Protein AF-0000000084945515 (afdb_homodimer)

pLDDT: mean 91.21, std 8.23, range [49.31, 98.81]

Organism: NCBI:txid445974

Nearest PDB structures (foldseek):
  4ivn-assembly1_A  TM=5.981E-01  e=4.971E-10  Vibrio vulnificus YJ016
  7en6-assembly1_A  TM=8.342E-01  e=9.714E-06  Escherichia coli
  7en6-assembly1_D  TM=8.429E-01  e=8.331E-06  Escherichia coli
  7en6-assembly1_C  TM=8.152E-01  e=1.022E-05  Escherichia coli
  7en7-assembly1_A  TM=8.447E-01  e=2.319E-05  Escherichia coli K-12

Radius of gyration: 22.51 Å; Cα contacts (8 Å, |Δi|>4): 811; chains: 2; bounding box: 55×63×56 Å

InterPro domains:
  IPR000281 Helix-turn-helix protein RpiR [PF01418] (21-73)
  IPR000281 Helix-turn-helix protein RpiR [PS51071] (5-82)
  IPR009057 Homedomain-like superfamily [SSF46689] (9-76)
  IPR036388 Winged helix-like DNA-binding domain superfamily [G3DSA:1.10.10.10] (7-76)
  IPR046348 SIS domain superfamily [SSF53697] (101-189)
  IPR047640 HTH-type transcriptional regulator RpiR-like [PTHR30514] (22-189)

Foldseek 3Di:
DLALLLQLCLLLVVDVDPPDLLNLLSVLCVVCLVVQDLPQDLVNSCVSSVHDSVSQQVSCVVLPHPGNNVVSVVSNVVVVVVVVVVVVPVVDDDDPVVVVVVVLVVLLVQLVVDPLVVVLVVVLVLQVQAPAEEEDDEGLLLVLVVVLQVLVVVQVRHYDYDHRVVVLLVVLQVDAQRYEYEYEDAPCPRVVVCSRNVSNLVRNHQYEYEYCCCPDPPNVSHNYYHHLGHNDDPVSVSSSSSVSSVVSSVVSCVVPPVVD/DLALLQQLCLLLVVDVDPPDLLNLLSVLCVVCLVVQDLPQDLVNSCVSSVHDSVSQQVSCVVLPHPGNNVVSVVSNVVVVVVVVVVVVPVVDDDDPVVVVVVVLVVLLVQLVVDPLVVVLVVVLVLQVQAPAEEEDDEGLLLVLVVVLQVLVVVQVRHYDYDHRVVVLLVVLQVDAQRYEYEYEDAPCPRVVVCSRNVSNLVRNHQYEYEYCCCPDPCNVSHNYYHHLGHNDDPVSVSSSVNVSSVVSSVVSCVVPPVVD

Sequence (520 aa):
MAGFIYKLQNIVNTSPDSDDTNINIARCILKNIDKIKKRTSLQDFADICYTSQSSISRFSQYLGYANFNDFKADCIGIQEETDEMIIDTRATKKINCVDYAQAISESLVRMQETSIDQEIEQLCEYIHNAKRIFIFATHIPGDLACIMQRAILTTGKFIEFYPRKEHQMEVAKQIRRDDLCIFLSLEGTLLMEKAITIPAIISLAKNVLITQNVHIKFSEQFTQVIGLGGHDSESIGKYKLLFFIDCLLNRYYHKYIVNNMAGFIYKLQNIVNTSPDSDDTNINIARCILKNIDKIKKRTSLQDFADICYTSQSSISRFSQYLGYANFNDFKADCIGIQEETDEMIIDTRATKKINCVDYAQAISESLVRMQETSIDQEIEQLCEYIHNAKRIFIFATHIPGDLACIMQRAILTTGKFIEFYPRKEHQMEVAKQIRRDDLCIFLSLEGTLLMEKAITIPAIISLAKNVLITQNVHIKFSEQFTQVIGLGGHDSESIGKYKLLFFIDCLLNRYYHKYIVNN

Structure (mmCIF, N/CA/C/O backbone):
data_AF-0000000084945515-model_v1
#
loop_
_entity.id
_entity.type
_entity.pdbx_description
1 polymer 'Transcriptional regulator, RpiR family'
#
loop_
_atom_site.group_PDB
_atom_site.id
_atom_site.type_symbol
_atom_site.label_atom_id
_atom_site.label_alt_id
_atom_site.label_comp_id
_atom_site.label_asym_id
_atom_site.label_entity_id
_atom_site.label_seq_id
_atom_site.pdbx_PDB_ins_code
_atom_site.Cartn_x
_atom_site.Cartn_y
_atom_site.Cartn_z
_atom_site.occupancy
_atom_site.B_iso_or_equiv
_atom_site.auth_seq_id
_atom_site.auth_comp_id
_atom_site.auth_asym_id
_atom_site.auth_atom_id
_atom_site.pdbx_PDB_model_num
ATOM 1 N N . MET A 1 1 ? 8.859 -14.75 8.055 1 49.94 1 MET A N 1
ATOM 2 C CA . MET A 1 1 ? 8.57 -14.875 6.629 1 49.94 1 MET A CA 1
ATOM 3 C C . MET A 1 1 ? 8.148 -13.531 6.039 1 49.94 1 MET A C 1
ATOM 5 O O . MET A 1 1 ? 8.711 -13.078 5.039 1 49.94 1 MET A O 1
ATOM 9 N N . ALA A 1 2 ? 7.199 -12.984 6.824 1 60.28 2 ALA A N 1
ATOM 10 C CA . ALA A 1 2 ? 6.461 -11.844 6.289 1 60.28 2 ALA A CA 1
ATOM 11 C C . ALA A 1 2 ? 7.367 -10.625 6.145 1 60.28 2 ALA A C 1
ATOM 13 O O . ALA A 1 2 ? 7.246 -9.859 5.18 1 60.28 2 ALA A O 1
ATOM 14 N N . GLY A 1 3 ? 8.5 -10.906 6.883 1 79.81 3 GLY A N 1
ATOM 15 C CA . GLY A 1 3 ? 9.344 -9.719 6.844 1 79.81 3 GLY A CA 1
ATOM 16 C C . GLY A 1 3 ? 10.32 -9.719 5.688 1 79.81 3 GLY A C 1
ATOM 17 O O . GLY A 1 3 ? 10.531 -8.688 5.039 1 79.81 3 GLY A O 1
ATOM 18 N N . PHE A 1 4 ? 10.773 -10.984 5.355 1 89.38 4 PHE A N 1
ATOM 19 C CA . PHE A 1 4 ? 11.758 -11.117 4.285 1 89.38 4 PHE A CA 1
ATOM 20 C C . PHE A 1 4 ? 11.102 -10.883 2.926 1 89.38 4 PHE A C 1
ATOM 22 O O . PHE A 1 4 ? 11.625 -10.141 2.098 1 89.38 4 PHE A O 1
ATOM 29 N N . ILE A 1 5 ? 9.977 -11.445 2.688 1 91.25 5 ILE A N 1
ATOM 30 C CA . ILE A 1 5 ? 9.25 -11.289 1.433 1 91.25 5 ILE A CA 1
ATOM 31 C C . ILE A 1 5 ? 8.852 -9.828 1.252 1 91.25 5 ILE A C 1
ATOM 33 O O . ILE A 1 5 ? 8.953 -9.281 0.151 1 91.25 5 ILE A O 1
ATOM 37 N N . TYR A 1 6 ? 8.461 -9.266 2.322 1 91.88 6 TYR A N 1
ATOM 38 C CA . TYR A 1 6 ? 8.078 -7.863 2.297 1 91.88 6 TYR A CA 1
ATOM 39 C C . TYR A 1 6 ? 9.234 -6.984 1.849 1 91.88 6 TYR A C 1
ATOM 41 O O . TYR A 1 6 ? 9.055 -6.066 1.046 1 91.88 6 TYR A O 1
ATOM 49 N N . LYS A 1 7 ? 10.383 -7.34 2.316 1 92.56 7 LYS A N 1
ATOM 50 C CA . LYS A 1 7 ? 11.578 -6.582 1.971 1 92.56 7 LYS A CA 1
ATOM 51 C C . LYS A 1 7 ? 11.891 -6.688 0.479 1 92.56 7 LYS A C 1
ATOM 53 O O . LYS A 1 7 ? 12.148 -5.68 -0.179 1 92.56 7 LYS A O 1
ATOM 58 N N . LEU A 1 8 ? 11.891 -7.832 -0.021 1 94.69 8 LEU A N 1
ATOM 59 C CA . LEU A 1 8 ? 12.219 -8.062 -1.423 1 94.69 8 LEU A CA 1
ATOM 60 C C . LEU A 1 8 ? 11.148 -7.48 -2.336 1 94.69 8 LEU A C 1
ATOM 62 O O . LEU A 1 8 ? 11.453 -6.93 -3.395 1 94.69 8 LEU A O 1
ATOM 66 N N . GLN A 1 9 ? 9.867 -7.57 -1.902 1 94.94 9 GLN A N 1
ATOM 67 C CA . GLN A 1 9 ? 8.758 -7.004 -2.664 1 94.94 9 GLN A CA 1
ATOM 68 C C . GLN A 1 9 ? 8.953 -5.504 -2.873 1 94.94 9 GLN A C 1
ATOM 70 O O . GLN A 1 9 ? 8.734 -4.992 -3.975 1 94.94 9 GLN A O 1
ATOM 75 N N . ASN A 1 10 ? 9.328 -4.828 -1.812 1 94.44 10 ASN A N 1
ATOM 76 C CA . ASN A 1 10 ? 9.508 -3.381 -1.885 1 94.44 10 ASN A CA 1
ATOM 77 C C . ASN A 1 10 ? 10.617 -3.002 -2.863 1 94.44 10 ASN A C 1
ATOM 79 O O . ASN A 1 10 ? 10.547 -1.959 -3.516 1 94.44 10 ASN A O 1
ATOM 83 N N . ILE A 1 11 ? 11.578 -3.859 -3.004 1 94.06 11 ILE A N 1
ATOM 84 C CA . ILE A 1 11 ? 12.672 -3.607 -3.934 1 94.06 11 ILE A CA 1
ATOM 85 C C . ILE A 1 11 ? 12.203 -3.85 -5.367 1 94.06 11 ILE A C 1
ATOM 87 O O . ILE A 1 11 ? 12.367 -2.988 -6.234 1 94.06 11 ILE A O 1
ATOM 91 N N . VAL A 1 12 ? 11.531 -4.949 -5.578 1 95.69 12 VAL A N 1
ATOM 92 C CA . VAL A 1 12 ? 11.148 -5.34 -6.934 1 95.69 12 VAL A CA 1
ATOM 93 C C . VAL A 1 12 ? 10.078 -4.387 -7.465 1 95.69 12 VAL A C 1
ATOM 95 O O . VAL A 1 12 ? 10.023 -4.113 -8.664 1 95.69 12 VAL A O 1
ATOM 98 N N . ASN A 1 13 ? 9.281 -3.783 -6.586 1 96.19 13 ASN A N 1
ATOM 99 C CA . ASN A 1 13 ? 8.164 -2.939 -6.988 1 96.19 13 ASN A CA 1
ATOM 100 C C . ASN A 1 13 ? 8.633 -1.554 -7.422 1 96.19 13 ASN A C 1
ATOM 102 O O . ASN A 1 13 ? 7.859 -0.778 -7.984 1 96.19 13 ASN A O 1
ATOM 106 N N . THR A 1 14 ? 9.898 -1.27 -7.258 1 92.38 14 THR A N 1
ATOM 107 C CA . THR A 1 14 ? 10.391 0.066 -7.574 1 92.38 14 THR A CA 1
ATOM 108 C C . THR A 1 14 ? 10.477 0.27 -9.086 1 92.38 14 THR A C 1
ATOM 110 O O . THR A 1 14 ? 10.352 1.394 -9.57 1 92.38 14 THR A O 1
ATOM 113 N N . SER A 1 15 ? 10.719 -0.822 -9.805 1 93.19 15 SER A N 1
ATOM 114 C CA . SER A 1 15 ? 10.875 -0.693 -11.25 1 93.19 15 SER A CA 1
ATOM 115 C C . SER A 1 15 ? 10.867 -2.059 -11.93 1 93.19 15 SER A C 1
ATOM 117 O O . SER A 1 15 ? 11.352 -3.041 -11.367 1 93.19 15 SER A O 1
ATOM 119 N N . PRO A 1 16 ? 10.32 -2.035 -13.133 1 93.88 16 PRO A N 1
ATOM 120 C CA . PRO A 1 16 ? 10.43 -3.277 -13.898 1 93.88 16 PRO A CA 1
ATOM 121 C C . PRO A 1 16 ? 11.797 -3.449 -14.555 1 93.88 16 PRO A C 1
ATOM 123 O O . PRO A 1 16 ? 12.078 -4.496 -15.141 1 93.88 16 PRO A O 1
ATOM 126 N N . ASP A 1 17 ? 12.602 -2.406 -14.383 1 83.88 17 ASP A N 1
ATOM 127 C CA . ASP A 1 17 ? 13.906 -2.373 -15.039 1 83.88 17 ASP A CA 1
ATOM 128 C C . ASP A 1 17 ? 14.758 -3.578 -14.641 1 83.88 17 ASP A C 1
ATOM 130 O O . ASP A 1 17 ? 14.875 -3.898 -13.461 1 83.88 17 ASP A O 1
ATOM 134 N N . SER A 1 18 ? 15.398 -4.086 -15.594 1 76.81 18 SER A N 1
ATOM 135 C CA . SER A 1 18 ? 16.234 -5.258 -15.375 1 76.81 18 SER A CA 1
ATOM 136 C C . SER A 1 18 ? 17.703 -4.867 -15.219 1 76.81 18 SER A C 1
ATOM 138 O O . SER A 1 18 ? 18.547 -5.715 -14.93 1 76.81 18 SER A O 1
ATOM 140 N N . ASP A 1 19 ? 17.938 -3.635 -15.188 1 83.5 19 ASP A N 1
ATOM 141 C CA . ASP A 1 19 ? 19.344 -3.244 -15.164 1 83.5 19 ASP A CA 1
ATOM 142 C C . ASP A 1 19 ? 19.812 -2.994 -13.734 1 83.5 19 ASP A C 1
ATOM 144 O O . ASP A 1 19 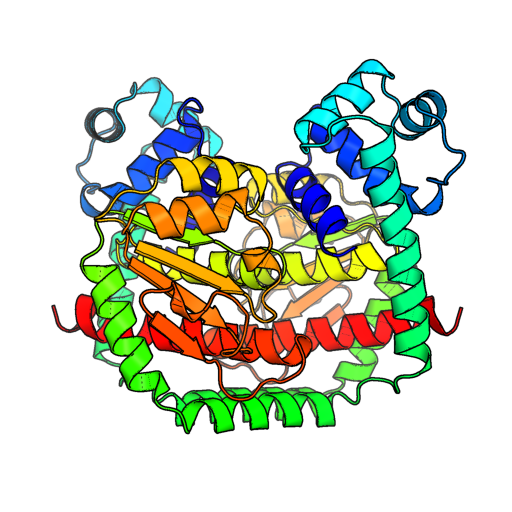? 21.016 -2.963 -13.469 1 83.5 19 ASP A O 1
ATOM 148 N N . ASP A 1 20 ? 18.969 -2.875 -12.852 1 90.31 20 ASP A N 1
ATOM 149 C CA . ASP A 1 20 ? 19.359 -2.678 -11.453 1 90.31 20 ASP A CA 1
ATOM 150 C C . ASP A 1 20 ? 19.672 -4.012 -10.781 1 90.31 20 ASP A C 1
ATOM 152 O O . ASP A 1 20 ? 18.812 -4.891 -10.703 1 90.31 20 ASP A O 1
ATOM 156 N N . THR A 1 21 ? 20.859 -4.113 -10.305 1 94 21 THR A N 1
ATOM 157 C CA . THR A 1 21 ? 21.359 -5.375 -9.766 1 94 21 THR A CA 1
ATOM 158 C C . THR A 1 21 ? 20.547 -5.809 -8.555 1 94 21 THR A C 1
ATOM 160 O O . THR A 1 21 ? 20.188 -6.984 -8.43 1 94 21 THR A O 1
ATOM 163 N N . ASN A 1 22 ? 20.234 -4.863 -7.668 1 94.25 22 ASN A N 1
ATOM 164 C CA . ASN A 1 22 ? 19.453 -5.191 -6.477 1 94.25 22 ASN A CA 1
ATOM 165 C C . ASN A 1 22 ? 18.062 -5.68 -6.836 1 94.25 22 ASN A C 1
ATOM 167 O O . ASN A 1 22 ? 17.562 -6.645 -6.25 1 94.25 22 ASN A O 1
ATOM 171 N N . ILE A 1 23 ? 17.453 -5.039 -7.793 1 95.5 23 ILE A N 1
ATOM 172 C CA . ILE A 1 23 ? 16.109 -5.43 -8.242 1 95.5 23 ILE A CA 1
ATOM 173 C C . ILE A 1 23 ? 16.156 -6.824 -8.852 1 95.5 23 ILE A C 1
ATOM 175 O O . ILE A 1 23 ? 15.32 -7.672 -8.547 1 95.5 23 ILE A O 1
ATOM 179 N N . ASN A 1 24 ? 17.156 -7.078 -9.617 1 95.94 24 ASN A N 1
ATOM 180 C CA . ASN A 1 24 ? 17.281 -8.375 -10.281 1 95.94 24 ASN A CA 1
ATOM 181 C C . ASN A 1 24 ? 17.516 -9.5 -9.273 1 95.94 24 ASN A C 1
ATOM 183 O O . ASN A 1 24 ? 16.953 -10.586 -9.406 1 95.94 24 ASN A O 1
ATOM 187 N N . ILE A 1 25 ? 18.359 -9.242 -8.352 1 96.31 25 ILE A N 1
ATOM 188 C CA . ILE A 1 25 ? 18.625 -10.242 -7.328 1 96.31 25 ILE A CA 1
ATOM 189 C C . ILE A 1 25 ? 17.359 -10.531 -6.531 1 96.31 25 ILE A C 1
ATOM 191 O O . ILE A 1 25 ? 16.984 -11.688 -6.332 1 96.31 25 ILE A O 1
ATOM 195 N N . ALA A 1 26 ? 16.688 -9.453 -6.105 1 95.31 26 ALA A N 1
ATOM 196 C CA . ALA A 1 26 ? 15.453 -9.609 -5.348 1 95.31 26 ALA A CA 1
ATOM 197 C C . ALA A 1 26 ? 14.422 -10.414 -6.137 1 95.31 26 ALA A C 1
ATOM 199 O O . ALA A 1 26 ? 13.781 -11.32 -5.598 1 95.31 26 ALA A O 1
ATOM 200 N N . ARG A 1 27 ? 14.289 -10.078 -7.387 1 95.5 27 ARG A N 1
ATOM 201 C CA . ARG A 1 27 ? 13.359 -10.773 -8.273 1 95.5 27 ARG A CA 1
ATOM 202 C C . ARG A 1 27 ? 13.719 -12.25 -8.391 1 95.5 27 ARG A C 1
ATOM 204 O O . ARG A 1 27 ? 12.852 -13.117 -8.297 1 95.5 27 ARG A O 1
ATOM 211 N N . CYS A 1 28 ? 14.969 -12.539 -8.586 1 95.06 28 CYS A N 1
ATOM 212 C CA . CYS A 1 28 ? 15.453 -13.906 -8.742 1 95.06 28 CYS A CA 1
ATOM 213 C C . CYS A 1 28 ? 15.18 -14.727 -7.488 1 95.06 28 CYS A C 1
ATOM 215 O O . CYS A 1 28 ? 14.75 -15.883 -7.574 1 95.06 28 CYS A O 1
ATOM 217 N N . ILE A 1 29 ? 15.414 -14.125 -6.395 1 93.69 29 ILE A N 1
ATOM 218 C CA . ILE A 1 29 ? 15.188 -14.82 -5.129 1 93.69 29 ILE A CA 1
ATOM 219 C C . ILE A 1 29 ? 13.711 -15.164 -4.984 1 93.69 29 ILE A C 1
ATOM 221 O O . ILE A 1 29 ? 13.359 -16.312 -4.68 1 93.69 29 ILE A O 1
ATOM 225 N N . LEU A 1 30 ? 12.875 -14.188 -5.242 1 93.25 30 LEU A N 1
ATOM 226 C CA . LEU A 1 30 ? 11.438 -14.398 -5.09 1 93.25 30 LEU A CA 1
ATOM 227 C C . LEU A 1 30 ? 10.945 -15.477 -6.051 1 93.25 30 LEU A C 1
ATOM 229 O O . LEU A 1 30 ? 10.031 -16.234 -5.719 1 93.25 30 LEU A O 1
ATOM 233 N N . LYS A 1 31 ? 11.562 -15.594 -7.18 1 93.62 31 LYS A N 1
ATOM 234 C CA . LYS A 1 31 ? 11.156 -16.562 -8.188 1 93.62 31 LYS A CA 1
ATOM 235 C C . LYS A 1 31 ? 11.711 -17.953 -7.871 1 93.62 31 LYS A C 1
ATOM 237 O O . LYS A 1 31 ? 11.219 -18.953 -8.391 1 93.62 31 LYS A O 1
ATOM 242 N N . ASN A 1 32 ? 12.797 -18 -7.047 1 92.06 32 ASN A N 1
ATOM 243 C CA . ASN A 1 32 ? 13.492 -19.266 -6.84 1 92.06 32 ASN A CA 1
ATOM 244 C C . ASN A 1 32 ? 13.641 -19.594 -5.355 1 92.06 32 ASN A C 1
ATOM 246 O O . ASN A 1 32 ? 14.633 -20.188 -4.938 1 92.06 32 ASN A O 1
ATOM 250 N N . ILE A 1 33 ? 12.758 -19.078 -4.59 1 87.31 33 ILE A N 1
ATOM 251 C CA . ILE A 1 33 ? 12.852 -19.219 -3.139 1 87.31 33 ILE A CA 1
ATOM 252 C C . ILE A 1 33 ? 12.922 -20.688 -2.762 1 87.31 33 ILE A C 1
ATOM 254 O O . ILE A 1 33 ? 13.578 -21.062 -1.786 1 87.31 33 ILE A O 1
ATOM 258 N N . ASP A 1 34 ? 12.281 -21.547 -3.484 1 85.69 34 ASP A N 1
ATOM 259 C CA . ASP A 1 34 ? 12.188 -22.969 -3.189 1 85.69 34 ASP A CA 1
ATOM 260 C C . ASP A 1 34 ? 13.523 -23.672 -3.443 1 85.69 34 ASP A C 1
ATOM 262 O O . ASP A 1 34 ? 13.766 -24.766 -2.932 1 85.69 34 ASP A O 1
ATOM 266 N N . LYS A 1 35 ? 14.375 -23.047 -4.168 1 90.62 35 LYS A N 1
ATOM 267 C CA . LYS A 1 35 ? 15.656 -23.656 -4.523 1 90.62 35 LYS A CA 1
ATOM 268 C C . LYS A 1 35 ? 16.719 -23.328 -3.475 1 90.62 35 LYS A C 1
ATOM 270 O O . LYS A 1 35 ? 17.781 -23.953 -3.451 1 90.62 35 LYS A O 1
ATOM 275 N N . ILE A 1 36 ? 16.422 -22.406 -2.672 1 91.19 36 ILE A N 1
ATOM 276 C CA . ILE A 1 36 ? 17.406 -21.984 -1.675 1 91.19 36 ILE A CA 1
ATOM 277 C C . ILE A 1 36 ? 17.312 -22.875 -0.444 1 91.19 36 ILE A C 1
ATOM 279 O O . ILE A 1 36 ? 16.266 -22.953 0.199 1 91.19 36 ILE A O 1
ATOM 283 N N . LYS A 1 37 ? 18.406 -23.594 -0.148 1 91.81 37 LYS A N 1
ATOM 284 C CA . LYS A 1 37 ? 18.453 -24.547 0.946 1 91.81 37 LYS A CA 1
ATOM 285 C C . LYS A 1 37 ? 19.594 -24.219 1.908 1 91.81 37 LYS A C 1
ATOM 287 O O . LYS A 1 37 ? 20.406 -23.328 1.646 1 91.81 37 LYS A O 1
ATOM 292 N N . LYS A 1 38 ? 19.641 -24.953 3.01 1 91.25 38 LYS A N 1
ATOM 293 C CA . LYS A 1 38 ? 20.672 -24.766 4.02 1 91.25 38 LYS A CA 1
ATOM 294 C C . LYS A 1 38 ? 22.062 -24.953 3.42 1 91.25 38 LYS A C 1
ATOM 296 O O . LYS A 1 38 ? 23 -24.234 3.783 1 91.25 38 LYS A O 1
ATOM 301 N N . ARG A 1 39 ? 22.125 -25.844 2.516 1 94.06 39 ARG A N 1
ATOM 302 C CA . ARG A 1 39 ? 23.438 -26.188 1.955 1 94.06 39 ARG A CA 1
ATOM 303 C C . ARG A 1 39 ? 23.781 -25.25 0.798 1 94.06 39 ARG A C 1
ATOM 305 O O . ARG A 1 39 ? 24.906 -25.312 0.274 1 94.06 39 ARG A O 1
ATOM 312 N N . THR A 1 40 ? 22.859 -24.438 0.373 1 95 40 THR A N 1
ATOM 313 C CA . THR A 1 40 ? 23.125 -23.531 -0.739 1 95 40 THR A CA 1
ATOM 314 C C . THR A 1 40 ? 24.297 -22.609 -0.414 1 95 40 THR A C 1
ATOM 316 O O . THR A 1 40 ? 24.25 -21.859 0.567 1 95 40 THR A O 1
ATOM 319 N N . SER A 1 41 ? 25.344 -22.688 -1.222 1 96.25 41 SER A N 1
ATOM 320 C CA . SER A 1 41 ? 26.516 -21.844 -1.017 1 96.25 41 SER A CA 1
ATOM 321 C C . SER A 1 41 ? 26.312 -20.469 -1.629 1 96.25 41 SER A C 1
ATOM 323 O O . SER A 1 41 ? 25.359 -20.25 -2.377 1 96.25 41 SER A O 1
ATOM 325 N N . LEU A 1 42 ? 27.266 -19.594 -1.283 1 97.25 42 LEU A N 1
ATOM 326 C CA . LEU A 1 42 ? 27.266 -18.266 -1.895 1 97.25 42 LEU A CA 1
ATOM 327 C C . LEU A 1 42 ? 27.375 -18.375 -3.412 1 97.25 42 LEU A C 1
ATOM 329 O O . LEU A 1 42 ? 26.703 -17.625 -4.137 1 97.25 42 LEU A O 1
ATOM 333 N N . GLN A 1 43 ? 28.172 -19.312 -3.893 1 97.31 43 GLN A N 1
ATOM 334 C CA . GLN A 1 43 ? 28.328 -19.531 -5.328 1 97.31 43 GLN A CA 1
ATOM 335 C C . GLN A 1 43 ? 27.031 -20.031 -5.953 1 97.31 43 GLN A C 1
ATOM 337 O O . GLN A 1 43 ? 26.625 -19.578 -7.027 1 97.31 43 GLN A O 1
ATOM 342 N N . ASP A 1 44 ? 26.469 -20.969 -5.277 1 96.94 44 ASP A N 1
ATOM 343 C CA . ASP A 1 44 ? 25.188 -21.469 -5.766 1 96.94 44 ASP A CA 1
ATOM 344 C C . ASP A 1 44 ? 24.156 -20.344 -5.883 1 96.94 44 ASP A C 1
ATOM 346 O O . ASP A 1 44 ? 23.406 -20.281 -6.863 1 96.94 44 ASP A O 1
ATOM 350 N N . PHE A 1 45 ? 24.141 -19.531 -4.895 1 95.81 45 PHE A N 1
ATOM 351 C CA . PHE A 1 45 ? 23.219 -18.406 -4.852 1 95.81 45 PHE A CA 1
ATOM 352 C C . PHE A 1 45 ? 23.469 -17.453 -6.012 1 95.81 45 PHE A C 1
ATOM 354 O O . PHE A 1 45 ? 22.531 -16.984 -6.664 1 95.81 45 PHE A O 1
ATOM 361 N N . ALA A 1 46 ? 24.703 -17.141 -6.199 1 97.25 46 ALA A N 1
ATOM 362 C CA . ALA A 1 46 ? 25.125 -16.297 -7.316 1 97.25 46 ALA A CA 1
ATOM 363 C C . ALA A 1 46 ? 24.672 -16.891 -8.648 1 97.25 46 ALA A C 1
ATOM 365 O O . ALA A 1 46 ? 24.203 -16.172 -9.531 1 97.25 46 ALA A O 1
ATOM 366 N N . ASP A 1 47 ? 24.812 -18.156 -8.773 1 96.94 47 ASP A N 1
ATOM 367 C CA . ASP A 1 47 ? 24.438 -18.859 -10 1 96.94 47 ASP A CA 1
ATOM 368 C C . ASP A 1 47 ? 22.922 -18.781 -10.227 1 96.94 47 ASP A C 1
ATOM 370 O O . ASP A 1 47 ? 22.469 -18.547 -11.344 1 96.94 47 ASP A O 1
ATOM 374 N N . ILE A 1 48 ? 22.203 -18.953 -9.172 1 94.56 48 ILE A N 1
ATOM 375 C CA . ILE A 1 48 ? 20.75 -18.891 -9.25 1 94.56 48 ILE A CA 1
ATOM 376 C C . ILE A 1 48 ? 20.328 -17.5 -9.742 1 94.56 48 ILE A C 1
ATOM 378 O O . ILE A 1 48 ? 19.406 -17.375 -10.562 1 94.56 48 ILE A O 1
ATOM 382 N N . CYS A 1 49 ? 21.016 -16.484 -9.297 1 95 49 CYS A N 1
ATOM 383 C CA . CYS A 1 49 ? 20.641 -15.102 -9.602 1 95 49 CYS A CA 1
ATOM 384 C C . CYS A 1 49 ? 21.406 -14.578 -10.812 1 95 49 CYS A C 1
ATOM 386 O O . CYS A 1 49 ? 21.25 -13.422 -11.195 1 95 49 CYS A O 1
ATOM 388 N N . TYR A 1 50 ? 22.266 -15.383 -11.375 1 94.38 50 TYR A N 1
ATOM 389 C CA . TYR A 1 50 ? 23.062 -15.047 -12.547 1 94.38 50 TYR A CA 1
ATOM 390 C C . TYR A 1 50 ? 23.875 -13.773 -12.305 1 94.38 50 TYR A C 1
ATOM 392 O O . TYR A 1 50 ? 23.844 -12.844 -13.117 1 94.38 50 TYR A O 1
ATOM 400 N N . THR A 1 51 ? 24.453 -13.734 -11.211 1 96.38 51 THR A N 1
ATOM 401 C CA . THR A 1 51 ? 25.297 -12.602 -10.859 1 96.38 51 THR A CA 1
ATOM 402 C C . THR A 1 51 ? 26.547 -13.062 -10.125 1 96.38 51 THR A C 1
ATOM 404 O O . THR A 1 51 ? 26.797 -14.266 -10 1 96.38 51 THR A O 1
ATOM 407 N N . SER A 1 52 ? 27.438 -12.195 -9.711 1 96.56 52 SER A N 1
ATOM 408 C CA . SER A 1 52 ? 28.688 -12.531 -9.039 1 96.56 52 SER A CA 1
ATOM 409 C C . SER A 1 52 ? 28.469 -12.75 -7.547 1 96.56 52 SER A C 1
ATOM 411 O O . SER A 1 52 ? 27.484 -12.273 -6.977 1 96.56 52 SER A O 1
ATOM 413 N N . GLN A 1 53 ? 29.391 -13.438 -6.98 1 97.31 53 GLN A N 1
ATOM 414 C CA . GLN A 1 53 ? 29.406 -13.625 -5.535 1 97.31 53 GLN A CA 1
ATOM 415 C C . GLN A 1 53 ? 29.469 -12.281 -4.809 1 97.31 53 GLN A C 1
ATOM 417 O O . GLN A 1 53 ? 28.797 -12.086 -3.787 1 97.31 53 GLN A O 1
ATOM 422 N N . SER A 1 54 ? 30.234 -11.438 -5.344 1 97.44 54 SER A N 1
ATOM 423 C CA . SER A 1 54 ? 30.391 -10.117 -4.742 1 97.44 54 SER A CA 1
ATOM 424 C C . SER A 1 54 ? 29.078 -9.344 -4.754 1 97.44 54 SER A C 1
ATOM 426 O O . SER A 1 54 ? 28.75 -8.648 -3.789 1 97.44 54 SER A O 1
ATOM 428 N N . SER A 1 55 ? 28.281 -9.484 -5.793 1 97.06 55 SER A N 1
ATOM 429 C CA . SER A 1 55 ? 27 -8.82 -5.902 1 97.06 55 SER A CA 1
ATOM 430 C C . SER A 1 55 ? 26.016 -9.344 -4.867 1 97.06 55 SER A C 1
ATOM 432 O O . SER A 1 55 ? 25.234 -8.578 -4.289 1 97.06 55 SER A O 1
ATOM 434 N N . ILE A 1 56 ? 26.031 -10.625 -4.621 1 97.62 56 ILE A N 1
ATOM 435 C CA . ILE A 1 56 ? 25.156 -11.227 -3.623 1 97.62 56 ILE A CA 1
ATOM 436 C C . ILE A 1 56 ? 25.531 -10.719 -2.234 1 97.62 56 ILE A C 1
ATOM 438 O O . ILE A 1 56 ? 24.656 -10.375 -1.433 1 97.62 56 ILE A O 1
ATOM 442 N N . SER A 1 57 ? 26.812 -10.688 -1.98 1 97.19 57 SER A N 1
ATOM 443 C CA . SER A 1 57 ? 27.281 -10.188 -0.695 1 97.19 57 SER A CA 1
ATOM 444 C C . SER A 1 57 ? 26.891 -8.734 -0.482 1 97.19 57 SER A C 1
ATOM 446 O O . SER A 1 57 ? 26.422 -8.359 0.597 1 97.19 57 SER A O 1
ATOM 448 N N . ARG A 1 58 ? 27.062 -7.945 -1.485 1 96.62 58 ARG A N 1
ATOM 449 C CA . ARG A 1 58 ? 26.703 -6.531 -1.398 1 96.62 58 ARG A CA 1
ATOM 450 C C . ARG A 1 58 ? 25.203 -6.363 -1.2 1 96.62 58 ARG A C 1
ATOM 452 O O . ARG A 1 58 ? 24.766 -5.48 -0.463 1 96.62 58 ARG A O 1
ATOM 459 N N . PHE A 1 59 ? 24.406 -7.184 -1.892 1 96.69 59 PHE A N 1
ATOM 460 C CA . PHE A 1 59 ? 22.953 -7.145 -1.752 1 96.69 59 PHE A CA 1
ATOM 461 C C . PHE A 1 59 ? 22.547 -7.496 -0.329 1 96.69 59 PHE A C 1
ATOM 463 O O . PHE A 1 59 ? 21.656 -6.848 0.243 1 96.69 59 PHE A O 1
ATOM 470 N N . SER A 1 60 ? 23.172 -8.508 0.209 1 95.19 60 SER A N 1
ATOM 471 C CA . SER A 1 60 ? 22.906 -8.914 1.584 1 95.19 60 SER A CA 1
ATOM 472 C C . SER A 1 60 ? 23.172 -7.77 2.559 1 95.19 60 SER A C 1
ATOM 474 O O . SER A 1 60 ? 22.375 -7.523 3.469 1 95.19 60 SER A O 1
ATOM 476 N N . GLN A 1 61 ? 24.266 -7.086 2.32 1 93.56 61 GLN A N 1
ATOM 477 C CA . GLN A 1 61 ? 24.609 -5.949 3.168 1 93.56 61 GLN A CA 1
ATOM 478 C C . GLN A 1 61 ? 23.641 -4.789 2.959 1 93.56 61 GLN A C 1
ATOM 480 O O . GLN A 1 61 ? 23.266 -4.105 3.914 1 93.56 61 GLN A O 1
ATOM 485 N N . TYR A 1 62 ? 23.328 -4.645 1.735 1 91.94 62 TYR A N 1
ATOM 486 C CA . TYR A 1 62 ? 22.359 -3.623 1.37 1 91.94 62 TYR A CA 1
ATOM 487 C C . TYR A 1 62 ? 21.047 -3.82 2.129 1 91.94 62 TYR A C 1
ATOM 489 O O . TYR A 1 62 ? 20.406 -2.848 2.529 1 91.94 62 TYR A O 1
ATOM 497 N N . LEU A 1 63 ? 20.656 -5.059 2.4 1 91.94 63 LEU A N 1
ATOM 498 C CA . LEU A 1 63 ? 19.422 -5.387 3.113 1 91.94 63 LEU A CA 1
ATOM 499 C C . LEU A 1 63 ? 19.641 -5.328 4.621 1 91.94 63 LEU A C 1
ATOM 501 O O . LEU A 1 63 ? 18.703 -5.555 5.395 1 91.94 63 LEU A O 1
ATOM 505 N N . GLY A 1 64 ? 20.844 -5.09 5.027 1 88.31 64 GLY A N 1
ATOM 506 C CA . GLY A 1 64 ? 21.125 -4.883 6.438 1 88.31 64 GLY A CA 1
ATOM 507 C C . GLY A 1 64 ? 21.672 -6.113 7.125 1 88.31 64 GLY A C 1
ATOM 508 O O . GLY A 1 64 ? 21.797 -6.148 8.352 1 88.31 64 GLY A O 1
ATOM 509 N N . TYR A 1 65 ? 22.047 -7.078 6.375 1 92.69 65 TYR A N 1
ATOM 510 C CA . TYR A 1 65 ? 22.609 -8.273 6.988 1 92.69 65 TYR A CA 1
ATOM 511 C C . TYR A 1 65 ? 24.109 -8.133 7.18 1 92.69 65 TYR A C 1
ATOM 513 O O . TYR A 1 65 ? 24.797 -7.516 6.359 1 92.69 65 TYR A O 1
ATOM 521 N N . ALA A 1 66 ? 24.594 -8.797 8.203 1 92.56 66 ALA A N 1
ATOM 522 C CA . ALA A 1 66 ? 26.031 -8.742 8.492 1 92.56 66 ALA A CA 1
ATOM 523 C C . ALA A 1 66 ? 26.812 -9.633 7.535 1 92.56 66 ALA A C 1
ATOM 525 O O . ALA A 1 66 ? 27.969 -9.336 7.211 1 92.56 66 ALA A O 1
ATOM 526 N N . ASN A 1 67 ? 26.266 -10.719 7.145 1 94.81 67 ASN A N 1
ATOM 527 C CA . ASN A 1 67 ? 26.906 -11.664 6.238 1 94.81 67 ASN A CA 1
ATOM 528 C C . ASN A 1 67 ? 25.891 -12.484 5.457 1 94.81 67 ASN A C 1
ATOM 530 O O . ASN A 1 67 ? 24.688 -12.43 5.746 1 94.81 67 ASN A O 1
ATOM 534 N N . PHE A 1 68 ? 26.375 -13.188 4.496 1 95.56 68 PHE A N 1
ATOM 535 C CA . PHE A 1 68 ? 25.547 -13.984 3.605 1 95.56 68 PHE A CA 1
ATOM 536 C C . PHE A 1 68 ? 24.797 -15.055 4.387 1 95.56 68 PHE A C 1
ATOM 538 O O . PHE A 1 68 ? 23.641 -15.352 4.086 1 95.56 68 PHE A O 1
ATOM 545 N N . ASN A 1 69 ? 25.391 -15.609 5.367 1 94.88 69 ASN A N 1
ATOM 546 C CA . ASN A 1 69 ? 24.75 -16.688 6.117 1 94.88 69 ASN A CA 1
ATOM 547 C C . ASN A 1 69 ? 23.5 -16.203 6.84 1 94.88 69 ASN A C 1
ATOM 549 O O . ASN A 1 69 ? 22.5 -16.922 6.902 1 94.88 69 ASN A O 1
ATOM 553 N N . ASP A 1 70 ? 23.578 -15.047 7.363 1 93.94 70 ASP A N 1
ATOM 554 C CA . ASP A 1 70 ? 22.406 -14.453 8.008 1 93.94 70 ASP A CA 1
ATOM 555 C C . ASP A 1 70 ? 21.281 -14.203 6.996 1 93.94 70 ASP A C 1
ATOM 557 O O . ASP A 1 70 ? 20.109 -14.438 7.285 1 93.94 70 ASP A O 1
ATOM 561 N N . PHE A 1 71 ? 21.734 -13.703 5.891 1 94.62 71 PHE A N 1
ATOM 562 C CA . PHE A 1 71 ? 20.812 -13.438 4.801 1 94.62 71 PHE A CA 1
ATOM 563 C C . PHE A 1 71 ? 20.141 -14.727 4.332 1 94.62 71 PHE A C 1
ATOM 565 O O . PHE A 1 71 ? 18.922 -14.805 4.242 1 94.62 71 PHE A O 1
ATOM 572 N N . LYS A 1 72 ? 20.922 -15.695 4.094 1 93.38 72 LYS A N 1
ATOM 573 C CA . LYS A 1 72 ? 20.438 -17 3.645 1 93.38 72 LYS A CA 1
ATOM 574 C C . LYS A 1 72 ? 19.484 -17.625 4.664 1 93.38 72 LYS A C 1
ATOM 576 O O . LYS A 1 72 ? 18.516 -18.281 4.293 1 93.38 72 LYS A O 1
ATOM 581 N N . ALA A 1 73 ? 19.781 -17.422 5.895 1 92.25 73 ALA A N 1
ATOM 582 C CA . ALA A 1 73 ? 18.938 -17.953 6.957 1 92.25 73 ALA A CA 1
ATOM 583 C C . ALA A 1 73 ? 17.516 -17.422 6.844 1 92.25 73 ALA A C 1
ATOM 585 O O . ALA A 1 73 ? 16.547 -18.156 7.051 1 92.25 73 ALA A O 1
ATOM 586 N N . ASP A 1 74 ? 17.391 -16.188 6.512 1 89.69 74 ASP A N 1
ATOM 587 C CA . ASP A 1 74 ? 16.062 -15.594 6.352 1 89.69 74 ASP A CA 1
ATOM 588 C C . ASP A 1 74 ? 15.375 -16.125 5.098 1 89.69 74 ASP A C 1
ATOM 590 O O . ASP A 1 74 ? 14.156 -16.281 5.074 1 89.69 74 ASP A O 1
ATOM 594 N N . CYS A 1 75 ? 16.156 -16.344 4.102 1 88.94 75 CYS A N 1
ATOM 595 C CA . CYS A 1 75 ? 15.602 -16.953 2.898 1 88.94 75 CYS A CA 1
ATOM 596 C C . CYS A 1 75 ? 15.008 -18.312 3.207 1 88.94 75 CYS A C 1
ATOM 598 O O . CYS A 1 75 ? 13.883 -18.609 2.793 1 88.94 75 CYS A O 1
ATOM 600 N N . ILE A 1 76 ? 15.789 -19.047 3.957 1 88 76 ILE A 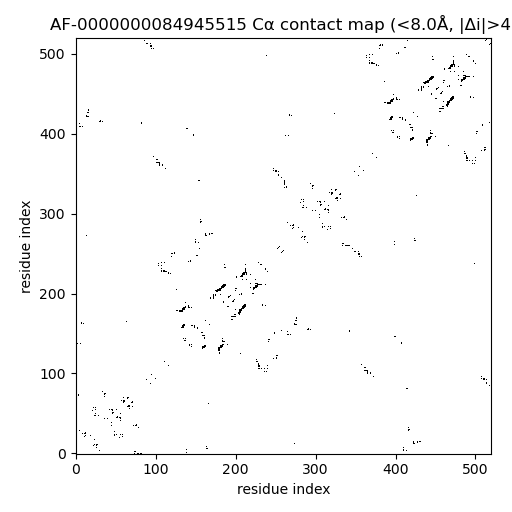N 1
ATOM 601 C CA . ILE A 1 76 ? 15.359 -20.406 4.309 1 88 76 ILE A CA 1
ATOM 602 C C . ILE A 1 76 ? 14.164 -20.344 5.254 1 88 76 ILE A C 1
ATOM 604 O O . ILE A 1 76 ? 13.273 -21.188 5.191 1 88 76 ILE A O 1
ATOM 608 N N . GLY A 1 77 ? 14.195 -19.312 6.047 1 86.06 77 GLY A N 1
ATOM 609 C CA . GLY A 1 77 ? 13.109 -19.141 6.996 1 86.06 77 GLY A CA 1
ATOM 610 C C . GLY A 1 77 ? 11.75 -18.969 6.332 1 86.06 77 GLY A C 1
ATOM 611 O O . GLY A 1 77 ? 10.727 -19.328 6.91 1 86.06 77 GLY A O 1
ATOM 612 N N . ILE A 1 78 ? 11.75 -18.516 5.121 1 82.38 78 ILE A N 1
ATOM 613 C CA . ILE A 1 78 ? 10.508 -18.344 4.379 1 82.38 78 ILE A CA 1
ATOM 614 C C . ILE A 1 78 ? 9.844 -19.703 4.168 1 82.38 78 ILE A C 1
ATOM 616 O O . ILE A 1 78 ? 8.625 -19.844 4.324 1 82.38 78 ILE A O 1
ATOM 620 N N . GLN A 1 79 ? 10.664 -20.656 3.812 1 77.12 79 GLN A N 1
ATOM 621 C CA . GLN A 1 79 ? 10.141 -22 3.592 1 77.12 79 GLN A CA 1
ATOM 622 C C . GLN A 1 79 ? 9.562 -22.578 4.879 1 77.12 79 GLN A C 1
ATOM 624 O O . GLN A 1 79 ? 8.523 -23.234 4.859 1 77.12 79 GLN A O 1
ATOM 629 N N . GLU A 1 80 ? 10.273 -22.266 5.918 1 76.25 80 GLU A N 1
ATOM 630 C CA . GLU A 1 80 ? 9.797 -22.766 7.207 1 76.25 80 GLU A CA 1
ATOM 631 C C . GLU A 1 80 ? 8.461 -22.125 7.582 1 76.25 80 GLU A C 1
ATOM 633 O O . GLU A 1 80 ? 7.574 -22.797 8.109 1 76.25 80 GLU A O 1
ATOM 638 N N . GLU A 1 81 ? 8.352 -20.875 7.355 1 75.44 81 GLU A N 1
ATOM 639 C CA . GLU A 1 81 ? 7.109 -20.172 7.641 1 75.44 81 GLU A CA 1
ATOM 640 C C . GLU A 1 81 ? 5.973 -20.688 6.758 1 75.44 81 GLU A C 1
ATOM 642 O O . GLU A 1 81 ? 4.832 -20.812 7.215 1 75.44 81 GLU A O 1
ATOM 647 N N . THR A 1 82 ? 6.285 -20.906 5.543 1 75 82 THR A N 1
ATOM 648 C CA . THR A 1 82 ? 5.305 -21.453 4.617 1 75 82 THR A CA 1
ATOM 649 C C . THR A 1 82 ? 4.828 -22.828 5.086 1 75 82 THR A C 1
ATOM 651 O O . THR A 1 82 ? 3.631 -23.125 5.066 1 75 82 THR A O 1
ATOM 654 N N . ASP A 1 83 ? 5.773 -23.609 5.551 1 74.5 83 ASP A N 1
ATOM 655 C CA . ASP A 1 83 ? 5.441 -24.922 6.066 1 74.5 83 ASP A CA 1
ATOM 656 C C . ASP A 1 83 ? 4.512 -24.828 7.273 1 74.5 83 ASP A C 1
ATOM 658 O O . ASP A 1 83 ? 3.561 -25.594 7.398 1 74.5 83 ASP A O 1
ATOM 662 N N . GLU A 1 84 ? 4.832 -23.906 8.086 1 73.25 84 GLU A N 1
ATOM 663 C CA . GLU A 1 84 ? 3.99 -23.688 9.258 1 73.25 84 GLU A CA 1
ATOM 664 C C . GLU A 1 84 ? 2.586 -23.234 8.852 1 73.25 84 GLU A C 1
ATOM 666 O O . GLU A 1 84 ? 1.6 -23.641 9.469 1 73.25 84 GLU A O 1
ATOM 671 N N . MET A 1 85 ? 2.523 -22.375 7.867 1 72.75 85 MET A N 1
ATOM 672 C CA . MET A 1 85 ? 1.234 -21.906 7.363 1 72.75 85 MET A CA 1
ATOM 673 C C . MET A 1 85 ? 0.423 -23.062 6.789 1 72.75 85 MET A C 1
ATOM 675 O O . MET A 1 85 ? -0.798 -23.109 6.945 1 72.75 85 MET A O 1
ATOM 679 N N . ILE A 1 86 ? 1.112 -23.969 6.184 1 74 86 ILE A N 1
ATOM 680 C CA . ILE A 1 86 ? 0.463 -25.141 5.625 1 74 86 ILE A CA 1
ATOM 681 C C . ILE A 1 86 ? -0.138 -25.984 6.754 1 74 86 ILE A C 1
ATOM 683 O O . ILE A 1 86 ? -1.295 -26.406 6.676 1 74 86 ILE A O 1
ATOM 687 N N . ILE A 1 87 ? 0.627 -26.094 7.734 1 74.94 87 ILE A N 1
ATOM 688 C CA . ILE A 1 87 ? 0.175 -26.891 8.875 1 74.94 87 ILE A CA 1
ATOM 689 C C . ILE A 1 87 ? -1.031 -26.219 9.523 1 74.94 87 ILE A C 1
ATOM 691 O O . ILE A 1 87 ? -2.043 -26.859 9.797 1 74.94 87 ILE A O 1
ATOM 695 N N . ASP A 1 88 ? -0.983 -24.922 9.68 1 70.12 88 ASP A N 1
ATOM 696 C CA . ASP A 1 88 ? -2.072 -24.156 10.281 1 70.12 88 ASP A CA 1
ATOM 697 C C . ASP A 1 88 ? -3.322 -24.188 9.406 1 70.12 88 ASP A C 1
ATOM 699 O O . ASP A 1 88 ? -4.438 -24.312 9.914 1 70.12 88 ASP A O 1
ATOM 703 N N . THR A 1 89 ? -3.113 -24.078 8.164 1 70.94 89 THR A N 1
ATOM 704 C CA . THR A 1 89 ? -4.23 -24.062 7.227 1 70.94 89 THR A CA 1
ATOM 705 C C . THR A 1 89 ? -4.891 -25.438 7.152 1 70.94 89 THR A C 1
ATOM 707 O O . THR A 1 89 ? -6.109 -25.531 7 1 70.94 89 THR A O 1
ATOM 710 N N . ARG A 1 90 ? -4.086 -26.484 7.227 1 68.12 90 ARG A N 1
ATOM 711 C CA . ARG A 1 90 ? -4.629 -27.828 7.246 1 68.12 90 ARG A CA 1
ATOM 712 C C . ARG A 1 90 ? -5.5 -28.062 8.477 1 68.12 90 ARG A C 1
ATOM 714 O O . ARG A 1 90 ? -6.52 -28.75 8.406 1 68.12 90 ARG A O 1
ATOM 721 N N . ALA A 1 91 ? -5.043 -27.359 9.508 1 67.88 91 ALA A N 1
ATOM 722 C CA . ALA A 1 91 ? -5.75 -27.516 10.773 1 67.88 91 ALA A CA 1
ATOM 723 C C . ALA A 1 91 ? -7 -26.641 10.82 1 67.88 91 ALA A C 1
ATOM 725 O O . ALA A 1 91 ? -7.887 -26.859 11.648 1 67.88 91 ALA A O 1
ATOM 726 N N . THR A 1 92 ? -6.902 -25.625 9.922 1 61.56 92 THR A N 1
ATOM 727 C CA . THR A 1 92 ? -8.016 -24.688 9.969 1 61.56 92 THR A CA 1
ATOM 728 C C . THR A 1 92 ? -8.938 -24.891 8.758 1 61.56 92 THR A C 1
ATOM 730 O O . THR A 1 92 ? -8.477 -25.266 7.68 1 61.56 92 THR A O 1
ATOM 733 N N . LYS A 1 93 ? -10.172 -24.938 9.109 1 61.53 93 LYS A N 1
ATOM 734 C CA . LYS A 1 93 ? -11.156 -25.047 8.047 1 61.53 93 LYS A CA 1
ATOM 735 C C . LYS A 1 93 ? -11.062 -23.875 7.078 1 61.53 93 LYS A C 1
ATOM 737 O O . LYS A 1 93 ? -10.625 -22.781 7.457 1 61.53 93 LYS A O 1
ATOM 742 N N . LYS A 1 94 ? -11.445 -24.109 5.875 1 75.88 94 LYS A N 1
ATOM 743 C CA . LYS A 1 94 ? -11.656 -23.078 4.867 1 75.88 94 LYS A CA 1
ATOM 744 C C . LYS A 1 94 ? -12.445 -21.906 5.438 1 75.88 94 LYS A C 1
ATOM 746 O O . LYS A 1 94 ? -13.375 -22.094 6.227 1 75.88 94 LYS A O 1
ATOM 751 N N . ILE A 1 95 ? -11.883 -20.734 5.164 1 75.5 95 ILE A N 1
ATOM 752 C CA . ILE A 1 95 ? -12.633 -19.562 5.602 1 75.5 95 ILE A CA 1
ATOM 753 C C . ILE A 1 95 ? -14.031 -19.578 4.996 1 75.5 95 ILE A C 1
ATOM 755 O O . ILE A 1 95 ? -14.188 -19.781 3.787 1 75.5 95 ILE A O 1
ATOM 759 N N . ASN A 1 96 ? -14.922 -19.672 5.863 1 85 96 ASN A N 1
ATOM 760 C CA . ASN A 1 96 ? -16.266 -19.328 5.426 1 85 96 ASN A CA 1
ATOM 761 C C . ASN A 1 96 ? -16.438 -17.812 5.25 1 85 96 ASN A C 1
ATOM 763 O O . ASN A 1 96 ? -16.484 -17.078 6.23 1 85 96 ASN A O 1
ATOM 767 N N . CYS A 1 97 ? -16.531 -17.406 3.961 1 86.5 97 CYS A N 1
ATOM 768 C CA . CYS A 1 97 ? -16.531 -15.984 3.643 1 86.5 97 CYS A CA 1
ATOM 769 C C . CYS A 1 97 ? -17.672 -15.266 4.355 1 86.5 97 CYS A C 1
ATOM 771 O O . CYS A 1 97 ? -17.531 -14.102 4.738 1 86.5 97 CYS A O 1
ATOM 773 N N . VAL A 1 98 ? -18.75 -15.953 4.52 1 86.69 98 VAL A N 1
ATOM 774 C CA . VAL A 1 98 ? -19.891 -15.359 5.215 1 86.69 98 VAL A CA 1
ATOM 775 C C . VAL A 1 98 ? -19.531 -15.109 6.676 1 86.69 98 VAL A C 1
ATOM 777 O O . VAL A 1 98 ? -19.734 -14.008 7.191 1 86.69 98 VAL A O 1
ATOM 780 N N . ASP A 1 99 ? -18.969 -16.094 7.32 1 90.19 99 ASP A N 1
ATOM 781 C CA . ASP A 1 99 ? -18.547 -15.961 8.711 1 90.19 99 ASP A CA 1
ATOM 782 C C . ASP A 1 99 ? -17.469 -14.891 8.859 1 90.19 99 ASP A C 1
ATOM 784 O O . ASP A 1 99 ? -17.438 -14.164 9.852 1 90.19 99 ASP A O 1
ATOM 788 N N . TYR A 1 100 ? -16.578 -14.953 7.914 1 91.88 100 TYR A N 1
ATOM 789 C CA . TYR A 1 100 ? -15.484 -13.984 7.926 1 91.88 100 TYR A CA 1
ATOM 790 C C . TYR A 1 100 ? -16.031 -12.562 7.828 1 91.88 100 TYR A C 1
ATOM 792 O O . TYR A 1 100 ? -15.602 -11.672 8.57 1 91.88 100 TYR A O 1
ATOM 800 N N . ALA A 1 101 ? -17.016 -12.312 6.926 1 92.12 101 ALA A N 1
ATOM 801 C CA . ALA A 1 101 ? -17.656 -11.008 6.793 1 92.12 101 ALA A CA 1
ATOM 802 C C . ALA A 1 101 ? -18.328 -10.594 8.094 1 92.12 101 ALA A C 1
ATOM 804 O O . ALA A 1 101 ? -18.25 -9.43 8.5 1 92.12 101 ALA A O 1
ATOM 805 N N . GLN A 1 102 ? -18.953 -11.562 8.727 1 91.56 102 GLN A N 1
ATOM 806 C CA . GLN A 1 102 ? -19.641 -11.297 9.992 1 91.56 102 GLN A CA 1
ATOM 807 C C . GLN A 1 102 ? -18.641 -10.93 11.086 1 91.56 102 GLN A C 1
ATOM 809 O O . GLN A 1 102 ? -18.906 -10.039 11.898 1 91.56 102 GLN A O 1
ATOM 814 N N . ALA A 1 103 ? -17.547 -11.633 11.102 1 93.19 103 ALA A N 1
ATOM 815 C CA . ALA A 1 103 ? -16.516 -11.352 12.094 1 93.19 103 ALA A CA 1
ATOM 816 C C . ALA A 1 103 ? -15.953 -9.938 11.914 1 93.19 103 ALA A C 1
ATOM 818 O O . ALA A 1 103 ? -15.727 -9.227 12.898 1 93.19 103 ALA A O 1
ATOM 819 N N . ILE A 1 104 ? -15.68 -9.555 10.656 1 94.81 104 ILE A N 1
ATOM 820 C CA . ILE A 1 104 ? -15.219 -8.203 10.359 1 94.81 104 ILE A CA 1
ATOM 821 C C . ILE A 1 104 ? -16.25 -7.188 10.852 1 94.81 104 ILE A C 1
ATOM 823 O O . ILE A 1 104 ? -15.891 -6.223 11.539 1 94.81 104 ILE A O 1
ATOM 827 N N . SER A 1 105 ? -17.484 -7.48 10.523 1 92.06 105 SER A N 1
ATOM 828 C CA . SER A 1 105 ? -18.578 -6.59 10.891 1 92.06 105 SER A CA 1
ATOM 829 C C . SER A 1 105 ? -18.641 -6.398 12.406 1 92.06 105 SER A C 1
ATOM 831 O O . SER A 1 105 ? -18.734 -5.27 12.891 1 92.06 105 SER A O 1
ATOM 833 N N . GLU A 1 106 ? -18.625 -7.457 13.094 1 91.5 106 GLU A N 1
ATOM 834 C CA . GLU A 1 106 ? -18.719 -7.414 14.555 1 91.5 106 GLU A CA 1
ATOM 835 C C . GLU A 1 106 ? -17.547 -6.645 15.156 1 91.5 106 GLU A C 1
ATOM 837 O O . GLU A 1 106 ? -17.719 -5.898 16.125 1 91.5 106 GLU A O 1
ATOM 842 N N . SER A 1 107 ? -16.406 -6.883 14.609 1 93.88 107 SER A N 1
ATOM 843 C CA . SER A 1 107 ? -15.219 -6.219 15.125 1 93.88 107 SER A CA 1
ATOM 844 C C . SER A 1 107 ? -15.289 -4.711 14.914 1 93.88 107 SER A C 1
ATOM 846 O O . SER A 1 107 ? -14.883 -3.936 15.781 1 93.88 107 SER A O 1
ATOM 848 N N . LEU A 1 108 ? -15.75 -4.238 13.75 1 93.38 108 LEU A N 1
ATOM 849 C CA . LEU A 1 108 ? -15.867 -2.814 13.461 1 93.38 108 LEU A CA 1
ATOM 850 C C . LEU A 1 108 ? -16.906 -2.156 14.359 1 93.38 108 LEU A C 1
ATOM 852 O O . LEU A 1 108 ? -16.688 -1.039 14.844 1 93.38 108 LEU A O 1
ATOM 856 N N . VAL A 1 109 ? -17.938 -2.879 14.609 1 87.38 109 VAL A N 1
ATOM 857 C CA . VAL A 1 109 ? -19 -2.346 15.469 1 87.38 109 VAL A CA 1
ATOM 858 C C . VAL A 1 109 ? -18.484 -2.219 16.906 1 87.38 109 VAL A C 1
ATOM 860 O O . VAL A 1 109 ? -18.719 -1.203 17.562 1 87.38 109 VAL A O 1
ATOM 863 N N . ARG A 1 110 ? -17.812 -3.154 17.359 1 87.56 110 ARG A N 1
ATOM 864 C CA . ARG A 1 110 ? -17.281 -3.156 18.719 1 87.56 110 ARG A CA 1
ATOM 865 C C . ARG A 1 110 ? -16.266 -2.037 18.906 1 87.56 110 ARG A C 1
ATOM 867 O O . ARG A 1 110 ? -16.156 -1.468 20 1 87.56 110 ARG A O 1
ATOM 874 N N . MET A 1 111 ? -15.492 -1.738 17.875 1 88.56 111 MET A N 1
ATOM 875 C CA . MET A 1 111 ? -14.461 -0.702 17.953 1 88.56 111 MET A CA 1
ATOM 876 C C . MET A 1 111 ? -15.086 0.658 18.25 1 88.56 111 MET A C 1
ATOM 878 O O . MET A 1 111 ? -14.438 1.518 18.859 1 88.56 111 MET A O 1
ATOM 882 N N . GLN A 1 112 ? -16.344 0.823 17.875 1 82.19 112 GLN A N 1
ATOM 883 C CA . GLN A 1 112 ? -17 2.109 18.062 1 82.19 112 GLN A CA 1
ATOM 884 C C . GLN A 1 112 ? -17.484 2.277 19.5 1 82.19 112 GLN A C 1
ATOM 886 O O . GLN A 1 112 ? -17.828 3.387 19.922 1 82.19 112 GLN A O 1
ATOM 891 N N . GLU A 1 113 ? -17.531 1.232 20.156 1 73.5 113 GLU A N 1
ATOM 892 C CA . GLU A 1 113 ? -17.953 1.28 21.547 1 73.5 113 GLU A CA 1
ATOM 893 C C . GLU A 1 113 ? -16.844 1.824 22.453 1 73.5 113 GLU A C 1
ATOM 895 O O . GLU A 1 113 ? -17.062 2.088 23.625 1 73.5 113 GLU A O 1
ATOM 900 N N . THR A 1 114 ? -15.781 2.135 21.844 1 69 114 THR A N 1
ATOM 901 C CA . THR A 1 114 ? -14.609 2.58 22.609 1 69 114 THR A CA 1
ATOM 902 C C . THR A 1 114 ? -14.43 4.09 22.469 1 69 114 THR A C 1
ATOM 904 O O . THR A 1 114 ? -15.18 4.754 21.766 1 69 114 THR A O 1
ATOM 907 N N . SER A 1 115 ? -13.641 4.609 23.281 1 79.19 115 SER A N 1
ATOM 908 C CA . SER A 1 115 ? -13.297 6.027 23.328 1 79.19 115 SER A CA 1
ATOM 909 C C . SER A 1 115 ? -12.523 6.445 22.078 1 79.19 115 SER A C 1
ATOM 911 O O . SER A 1 115 ? -11.695 7.355 22.125 1 79.19 115 SER A O 1
ATOM 913 N N . ILE A 1 116 ? -12.867 5.859 21.047 1 85.12 116 ILE A N 1
ATOM 914 C CA . ILE A 1 116 ? -12.086 6.035 19.828 1 85.12 116 ILE A CA 1
ATOM 915 C C . ILE A 1 116 ? -12.273 7.453 19.297 1 85.12 116 ILE A C 1
ATOM 917 O O . ILE A 1 116 ? -11.344 8.047 18.734 1 85.12 116 ILE A O 1
ATOM 921 N N . ASP A 1 117 ? -13.398 8.023 19.562 1 87.06 117 ASP A N 1
ATOM 922 C CA . ASP A 1 117 ? -13.68 9.367 19.062 1 87.06 117 ASP A CA 1
ATOM 923 C C . ASP A 1 117 ? -12.727 10.391 19.688 1 87.06 117 ASP A C 1
ATOM 925 O O . ASP A 1 117 ? -12.188 11.25 18.984 1 87.06 117 ASP A O 1
ATOM 929 N N . GLN A 1 118 ? -12.602 10.289 20.953 1 91.88 118 GLN A N 1
ATOM 930 C CA . GLN A 1 118 ? -11.711 11.219 21.641 1 91.88 118 GLN A CA 1
ATOM 931 C C . GLN A 1 118 ? -10.258 11.016 21.219 1 91.88 118 GLN A C 1
ATOM 933 O O . GLN A 1 118 ? -9.5 11.977 21.078 1 91.88 118 GLN A O 1
ATOM 938 N N . GLU A 1 119 ? -9.914 9.758 21.062 1 94 119 GLU A N 1
ATOM 939 C CA . GLU A 1 119 ? -8.555 9.438 20.625 1 94 119 GLU A CA 1
ATOM 940 C C . GLU A 1 119 ? -8.281 10 19.234 1 94 119 GLU A C 1
ATOM 942 O O . GLU A 1 119 ? -7.203 10.547 18.984 1 94 119 GLU A O 1
ATOM 947 N N . ILE A 1 120 ? -9.242 9.922 18.406 1 95.19 120 ILE A N 1
ATOM 948 C CA . ILE A 1 120 ? -9.125 10.438 17.047 1 95.19 120 ILE A CA 1
ATOM 949 C C . ILE A 1 120 ? -8.992 11.961 17.078 1 95.19 120 ILE A C 1
ATOM 951 O O . ILE A 1 120 ? -8.164 12.531 16.375 1 95.19 120 ILE A O 1
ATOM 955 N N . GLU A 1 121 ? -9.797 12.578 17.891 1 95 121 GLU A N 1
ATOM 956 C CA . GLU A 1 121 ? -9.742 14.031 18.016 1 95 121 GLU A CA 1
ATOM 957 C C . GLU A 1 121 ? -8.352 14.492 18.438 1 95 121 GLU A C 1
ATOM 959 O O . GLU A 1 121 ? -7.812 15.453 17.891 1 95 121 GLU A O 1
ATOM 964 N N . GLN A 1 122 ? -7.836 13.836 19.406 1 97.44 122 GLN A N 1
ATOM 965 C CA . GLN A 1 122 ? -6.512 14.188 19.906 1 97.44 122 GLN A CA 1
ATOM 966 C C . GLN A 1 122 ? -5.449 13.984 18.828 1 97.44 122 GLN A C 1
ATOM 968 O O . GLN A 1 122 ? -4.551 14.812 18.672 1 97.44 122 GLN A O 1
ATOM 973 N N . LEU A 1 123 ? -5.488 12.906 18.109 1 98.06 123 LEU A N 1
ATOM 974 C CA . LEU A 1 123 ? -4.523 12.656 17.047 1 98.06 123 LEU A CA 1
ATOM 975 C C . LEU A 1 123 ? -4.641 13.711 15.953 1 98.06 123 LEU A C 1
ATOM 977 O O . LEU A 1 123 ? -3.633 14.141 15.383 1 98.06 123 LEU A O 1
ATOM 981 N N . CYS A 1 124 ? -5.875 14.148 15.641 1 97.38 124 CYS A N 1
ATOM 982 C CA . CYS A 1 124 ? -6.059 15.234 14.688 1 97.38 124 CYS A CA 1
ATOM 983 C C . CYS A 1 124 ? -5.316 16.484 15.133 1 97.38 124 CYS A C 1
ATOM 985 O O . CYS A 1 124 ? -4.688 17.172 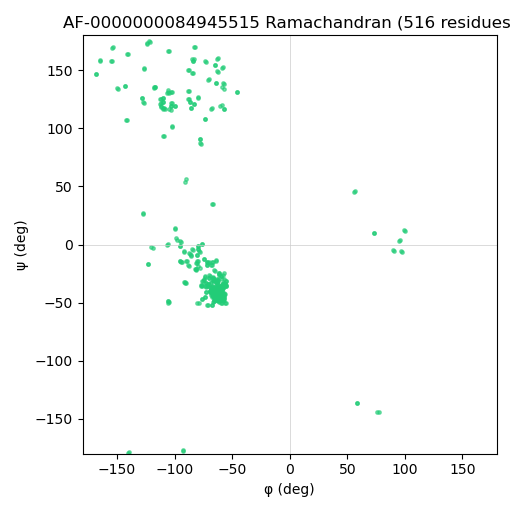14.32 1 97.38 124 CYS A O 1
ATOM 987 N N . GLU A 1 125 ? -5.418 16.75 16.359 1 97.94 125 GLU A N 1
ATOM 988 C CA . GLU A 1 125 ? -4.719 17.906 16.906 1 97.94 125 GLU A CA 1
ATOM 989 C C . GLU A 1 125 ? -3.205 17.75 16.781 1 97.94 125 GLU A C 1
ATOM 991 O O . GLU A 1 125 ? -2.504 18.688 16.422 1 97.94 125 GLU A O 1
ATOM 996 N N . TYR A 1 126 ? -2.695 16.531 17.125 1 98.44 126 TYR A N 1
ATOM 997 C CA . TYR A 1 126 ? -1.269 16.266 16.984 1 98.44 126 TYR A CA 1
ATOM 998 C C . TYR A 1 126 ? -0.819 16.484 15.539 1 98.44 126 TYR A C 1
ATOM 1000 O O . TYR A 1 126 ? 0.199 17.125 15.289 1 98.44 126 TYR A O 1
ATOM 1008 N N . ILE A 1 127 ? -1.553 15.961 14.609 1 98.19 127 ILE A N 1
ATOM 1009 C CA . ILE A 1 127 ? -1.236 16.062 13.188 1 98.19 127 ILE A CA 1
ATOM 1010 C C . ILE A 1 127 ? -1.212 17.547 12.773 1 98.19 127 ILE A C 1
ATOM 1012 O O . ILE A 1 127 ? -0.273 17.984 12.117 1 98.19 127 ILE A O 1
ATOM 1016 N N . HIS A 1 128 ? -2.201 18.25 13.203 1 96.94 128 HIS A N 1
ATOM 1017 C CA . HIS A 1 128 ? -2.342 19.656 12.812 1 96.94 128 HIS A CA 1
ATOM 1018 C C . HIS A 1 128 ? -1.176 20.5 13.32 1 96.94 128 HIS A C 1
ATOM 1020 O O . HIS A 1 128 ? -0.682 21.375 12.617 1 96.94 128 HIS A O 1
ATOM 1026 N N . ASN A 1 129 ? -0.715 20.234 14.469 1 97.19 129 ASN A N 1
ATOM 1027 C CA . ASN A 1 129 ? 0.241 21.094 15.148 1 97.19 129 ASN A CA 1
ATOM 1028 C C . ASN A 1 129 ? 1.68 20.656 14.891 1 97.19 129 ASN A C 1
ATOM 1030 O O . ASN A 1 129 ? 2.621 21.406 15.164 1 97.19 129 ASN A O 1
ATOM 1034 N N . ALA A 1 130 ? 1.896 19.469 14.391 1 97.69 130 ALA A N 1
ATOM 1035 C CA . ALA A 1 130 ? 3.244 18.938 14.219 1 97.69 130 ALA A CA 1
ATOM 1036 C C . ALA A 1 130 ? 3.986 19.656 13.102 1 97.69 130 ALA A C 1
ATOM 1038 O O . ALA A 1 130 ? 3.396 20 12.07 1 97.69 130 ALA A O 1
ATOM 1039 N N . LYS A 1 131 ? 5.242 19.859 13.336 1 96.5 131 LYS A N 1
ATOM 1040 C CA . LYS A 1 131 ? 6.09 20.422 12.289 1 96.5 131 LYS A CA 1
ATOM 1041 C C . LYS A 1 131 ? 6.328 19.406 11.172 1 96.5 131 LYS A C 1
ATOM 1043 O O . LYS A 1 131 ? 6.234 19.75 9.992 1 96.5 131 LYS A O 1
ATOM 1048 N N . ARG A 1 132 ? 6.746 18.297 11.555 1 97.31 132 ARG A N 1
ATOM 1049 C CA . ARG A 1 132 ? 6.867 17.156 10.648 1 97.31 132 ARG A CA 1
ATOM 1050 C C . ARG A 1 132 ? 6.125 15.945 11.203 1 97.31 132 ARG A C 1
ATOM 1052 O O . ARG A 1 132 ? 5.934 15.828 12.414 1 97.31 132 ARG A O 1
ATOM 1059 N N . ILE A 1 133 ? 5.637 15.062 10.336 1 98.69 133 ILE A N 1
ATOM 1060 C CA . ILE A 1 133 ? 4.895 13.867 10.719 1 98.69 133 ILE A CA 1
ATOM 1061 C C . ILE A 1 133 ? 5.508 12.641 10.047 1 98.69 133 ILE A C 1
ATOM 1063 O O . ILE A 1 133 ? 5.688 12.617 8.828 1 98.69 133 ILE A O 1
ATOM 1067 N N . PHE A 1 134 ? 5.848 11.664 10.805 1 98.62 134 PHE A N 1
ATOM 1068 C CA . PHE A 1 134 ? 6.391 10.406 10.32 1 98.62 134 PHE A CA 1
ATOM 1069 C C . PHE A 1 134 ? 5.465 9.242 10.664 1 98.62 134 PHE A C 1
ATOM 1071 O O . PHE A 1 134 ? 4.957 9.164 11.781 1 98.62 134 PHE A O 1
ATOM 1078 N N . ILE A 1 135 ? 5.238 8.375 9.727 1 98.81 135 ILE A N 1
ATOM 1079 C CA . ILE A 1 135 ? 4.562 7.113 10.008 1 98.81 135 ILE A CA 1
ATOM 1080 C C . ILE A 1 135 ? 5.574 5.973 9.977 1 98.81 135 ILE A C 1
ATOM 1082 O O . ILE A 1 135 ? 6.422 5.906 9.078 1 98.81 135 ILE A O 1
ATOM 1086 N N . PHE A 1 136 ? 5.551 5.176 10.953 1 98.62 136 PHE A N 1
ATOM 1087 C CA . PHE A 1 136 ? 6.324 3.939 11.008 1 98.62 136 PHE A CA 1
ATOM 1088 C C . PHE A 1 136 ? 5.41 2.723 10.969 1 98.62 136 PHE A C 1
ATOM 1090 O O . PHE A 1 136 ? 4.508 2.592 11.797 1 98.62 136 PHE A O 1
ATOM 1097 N N . ALA A 1 137 ? 5.578 1.893 10.023 1 97.94 137 ALA A N 1
ATOM 1098 C CA . ALA A 1 137 ? 4.746 0.714 9.797 1 97.94 137 ALA A CA 1
ATOM 1099 C C . ALA A 1 137 ? 5.418 -0.257 8.836 1 97.94 137 ALA A C 1
ATOM 1101 O O . ALA A 1 137 ? 6.34 0.121 8.102 1 97.94 137 ALA A O 1
ATOM 1102 N N . THR A 1 138 ? 5.051 -1.486 8.836 1 94.75 138 THR A N 1
ATOM 1103 C CA . THR A 1 138 ? 5.539 -2.504 7.914 1 94.75 138 THR A CA 1
ATOM 1104 C C . THR A 1 138 ? 4.414 -3.449 7.508 1 94.75 138 THR A C 1
ATOM 1106 O O . THR A 1 138 ? 3.336 -3.434 8.109 1 94.75 138 THR A O 1
ATOM 1109 N N . HIS A 1 139 ? 4.645 -4.164 6.477 1 93.31 139 HIS A N 1
ATOM 1110 C CA . HIS A 1 139 ? 3.693 -5.172 6.023 1 93.31 139 HIS A CA 1
ATOM 1111 C C . HIS A 1 139 ? 2.334 -4.547 5.723 1 93.31 139 HIS A C 1
ATOM 1113 O O . HIS A 1 139 ? 2.256 -3.49 5.09 1 93.31 139 HIS A O 1
ATOM 1119 N N . ILE A 1 140 ? 1.284 -5.199 6.145 1 95 140 ILE A N 1
ATOM 1120 C CA . ILE A 1 140 ? -0.064 -4.754 5.809 1 95 140 ILE A CA 1
ATOM 1121 C C . ILE A 1 140 ? -0.317 -3.377 6.418 1 95 140 ILE A C 1
ATOM 1123 O O . ILE A 1 140 ? -0.78 -2.463 5.734 1 95 140 ILE A O 1
ATOM 1127 N N . PRO A 1 141 ? 0.048 -3.141 7.703 1 97.19 141 PRO A N 1
ATOM 1128 C CA . PRO A 1 141 ? -0.077 -1.771 8.211 1 97.19 141 PRO A CA 1
ATOM 1129 C C . PRO A 1 141 ? 0.682 -0.756 7.355 1 97.19 141 PRO A C 1
ATOM 1131 O O . PRO A 1 141 ? 0.242 0.388 7.211 1 97.19 141 PRO A O 1
ATOM 1134 N N .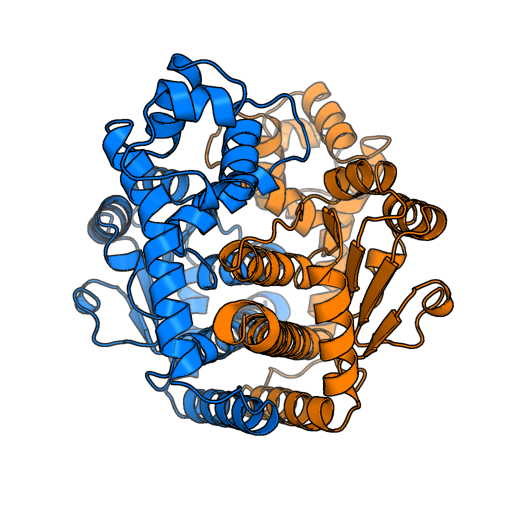 GLY A 1 142 ? 1.845 -1.166 6.809 1 97.25 142 GLY A N 1
ATOM 1135 C CA . GLY A 1 142 ? 2.582 -0.296 5.906 1 97.25 142 GLY A CA 1
ATOM 1136 C C . GLY A 1 142 ? 1.802 0.063 4.656 1 97.25 142 GLY A C 1
ATOM 1137 O O . GLY A 1 142 ? 1.799 1.22 4.23 1 97.25 142 GLY A O 1
ATOM 1138 N N . ASP A 1 143 ? 1.127 -0.923 4.055 1 97.19 143 ASP A N 1
ATOM 1139 C CA . ASP A 1 143 ? 0.28 -0.673 2.895 1 97.19 143 ASP A CA 1
ATOM 1140 C C . ASP A 1 143 ? -0.831 0.321 3.227 1 97.19 143 ASP A C 1
ATOM 1142 O O . ASP A 1 143 ? -1.131 1.213 2.432 1 97.19 143 ASP A O 1
ATOM 1146 N N . LEU A 1 144 ? -1.403 0.16 4.367 1 98.19 144 LEU A N 1
ATOM 1147 C CA . LEU A 1 144 ? -2.49 1.037 4.789 1 98.19 144 LEU A CA 1
ATOM 1148 C C . LEU A 1 144 ? -1.96 2.416 5.168 1 98.19 144 LEU A C 1
ATOM 1150 O O . LEU A 1 144 ? -2.668 3.416 5.035 1 98.19 144 LEU A O 1
ATOM 1154 N N . ALA A 1 145 ? -0.679 2.449 5.621 1 98.44 145 ALA A N 1
ATOM 1155 C CA . ALA A 1 145 ? -0.03 3.729 5.891 1 98.44 145 ALA A CA 1
ATOM 1156 C C . ALA A 1 145 ? 0.023 4.594 4.633 1 98.44 145 ALA A C 1
ATOM 1158 O O . ALA A 1 145 ? -0.092 5.82 4.711 1 98.44 145 ALA A O 1
ATOM 1159 N N . CYS A 1 146 ? 0.216 3.955 3.496 1 97.44 146 CYS A N 1
ATOM 1160 C CA . CYS A 1 146 ? 0.236 4.688 2.234 1 97.44 146 CYS A CA 1
ATOM 1161 C C . CYS A 1 146 ? -1.101 5.375 1.981 1 97.44 146 CYS A C 1
ATOM 1163 O O . CYS A 1 146 ? -1.14 6.5 1.48 1 97.44 146 CYS A O 1
ATOM 1165 N N . ILE A 1 147 ? -2.18 4.715 2.301 1 96.19 147 ILE A N 1
ATOM 1166 C CA . ILE A 1 147 ? -3.514 5.289 2.139 1 96.19 147 ILE A CA 1
ATOM 1167 C C . ILE A 1 147 ? -3.664 6.512 3.043 1 96.19 147 ILE A C 1
ATOM 1169 O O . ILE A 1 147 ? -4.098 7.574 2.592 1 96.19 147 ILE A O 1
ATOM 1173 N N . MET A 1 148 ? -3.244 6.336 4.266 1 97.25 148 MET A N 1
ATOM 1174 C CA . MET A 1 148 ? -3.309 7.434 5.227 1 97.25 148 MET A CA 1
ATOM 1175 C C . MET A 1 148 ? -2.465 8.617 4.766 1 97.25 148 MET A C 1
ATOM 1177 O O . MET A 1 148 ? -2.924 9.758 4.789 1 97.25 148 MET A O 1
ATOM 1181 N N . GLN A 1 149 ? -1.257 8.273 4.355 1 96.88 149 GLN A N 1
ATOM 1182 C CA . GLN A 1 149 ? -0.339 9.289 3.863 1 96.88 149 GLN A CA 1
ATOM 1183 C C . GLN A 1 149 ? -0.961 10.086 2.719 1 96.88 149 GLN A C 1
ATOM 1185 O O . GLN A 1 149 ? -0.989 11.32 2.756 1 96.88 149 GLN A O 1
ATOM 1190 N N . ARG A 1 150 ? -1.47 9.414 1.767 1 93.62 150 ARG A N 1
ATOM 1191 C CA . ARG A 1 150 ? -2.033 10.07 0.588 1 93.62 150 ARG A CA 1
ATOM 1192 C C . ARG A 1 150 ? -3.223 10.945 0.963 1 93.62 150 ARG A C 1
ATOM 1194 O O . ARG A 1 150 ? -3.359 12.062 0.463 1 93.62 150 ARG A O 1
ATOM 1201 N N . ALA A 1 151 ? -4.078 10.391 1.82 1 91.31 151 ALA A N 1
ATOM 1202 C CA . ALA A 1 151 ? -5.27 11.125 2.234 1 91.31 151 ALA A CA 1
ATOM 1203 C C . ALA A 1 151 ? -4.895 12.422 2.945 1 91.31 151 ALA A C 1
ATOM 1205 O O . ALA A 1 151 ? -5.465 13.484 2.666 1 91.31 151 ALA A O 1
ATOM 1206 N N . ILE A 1 152 ? -3.943 12.352 3.795 1 92.94 152 ILE A N 1
ATOM 1207 C CA . ILE A 1 152 ? -3.561 13.531 4.566 1 92.94 152 ILE A CA 1
ATOM 1208 C C . ILE A 1 152 ? -2.826 14.523 3.662 1 92.94 152 ILE A C 1
ATOM 1210 O O . ILE A 1 152 ? -2.98 15.734 3.809 1 92.94 152 ILE A O 1
ATOM 1214 N N . LEU A 1 153 ? -2.074 14.016 2.676 1 90.81 153 LEU A N 1
ATOM 1215 C CA . LEU A 1 153 ? -1.386 14.883 1.726 1 90.81 153 LEU A CA 1
ATOM 1216 C C . LEU A 1 153 ? -2.381 15.75 0.961 1 90.81 153 LEU A C 1
ATOM 1218 O O . LEU A 1 153 ? -2.061 16.875 0.578 1 90.81 153 LEU A O 1
ATOM 1222 N N . THR A 1 154 ? -3.623 15.273 0.799 1 86.75 154 THR A N 1
ATOM 1223 C CA . THR A 1 154 ? -4.633 16.047 0.077 1 86.75 154 THR A CA 1
ATOM 1224 C C . THR A 1 154 ? -5.09 17.25 0.899 1 86.75 154 THR A C 1
ATOM 1226 O O . THR A 1 154 ? -5.723 18.156 0.372 1 86.75 154 THR A O 1
ATOM 1229 N N . THR A 1 155 ? -4.773 17.25 2.191 1 85.06 155 THR A N 1
ATOM 1230 C CA . THR A 1 155 ? -5.18 18.344 3.059 1 85.06 155 THR A CA 1
ATOM 1231 C C . THR A 1 155 ? -4.094 19.422 3.115 1 85.06 155 THR A C 1
ATOM 1233 O O . THR A 1 155 ? -4.254 20.438 3.789 1 85.06 155 THR A O 1
ATOM 1236 N N . GLY A 1 156 ? -2.99 19.172 2.529 1 83 156 GLY A N 1
ATOM 1237 C CA . GLY A 1 156 ? -1.874 20.094 2.545 1 83 156 GLY A CA 1
ATOM 1238 C C . GLY A 1 156 ? -0.841 19.781 3.607 1 83 156 GLY A C 1
ATOM 1239 O O . GLY A 1 156 ? 0.194 20.438 3.699 1 83 156 GLY A O 1
ATOM 1240 N N . LYS A 1 157 ? -1.17 18.797 4.41 1 90.75 157 LYS A N 1
ATOM 1241 C CA . LYS A 1 157 ? -0.206 18.359 5.414 1 90.75 157 LYS A CA 1
ATOM 1242 C C . LYS A 1 157 ? 0.718 17.281 4.852 1 90.75 157 LYS A C 1
ATOM 1244 O O . LYS A 1 157 ? 0.252 16.266 4.328 1 90.75 157 LYS A O 1
ATOM 1249 N N . PHE A 1 158 ? 2.02 17.531 4.957 1 94.94 158 PHE A N 1
ATOM 1250 C CA . PHE A 1 158 ? 2.992 16.578 4.438 1 94.94 158 PHE A CA 1
ATOM 1251 C C . PHE A 1 158 ? 3.318 15.516 5.48 1 94.94 158 PHE A C 1
ATOM 1253 O O . PHE A 1 158 ? 3.693 15.836 6.609 1 94.94 158 PHE A O 1
ATOM 1260 N N . ILE A 1 159 ? 3.123 14.273 5.16 1 97.12 159 ILE A N 1
ATOM 1261 C CA . ILE A 1 159 ? 3.457 13.125 5.996 1 97.12 159 ILE A CA 1
ATOM 1262 C C . ILE A 1 159 ? 4.496 12.266 5.293 1 97.12 159 ILE A C 1
ATOM 1264 O O . ILE A 1 159 ? 4.41 12.039 4.086 1 97.12 159 ILE A O 1
ATOM 1268 N N . GLU A 1 160 ? 5.488 11.844 6.039 1 97.56 160 GLU A N 1
ATOM 1269 C CA . GLU A 1 160 ? 6.531 10.992 5.477 1 97.56 160 GLU A CA 1
ATOM 1270 C C . GLU A 1 160 ? 6.332 9.531 5.887 1 97.56 160 GLU A C 1
ATOM 1272 O O . GLU A 1 160 ? 6.141 9.234 7.07 1 97.56 160 GLU A O 1
ATOM 1277 N N . PHE A 1 161 ? 6.371 8.656 5.027 1 98.38 161 PHE A N 1
ATOM 1278 C CA . PHE A 1 161 ? 6.371 7.211 5.215 1 98.38 161 PHE A CA 1
ATOM 1279 C C . PHE A 1 161 ? 7.273 6.535 4.188 1 98.38 161 PHE A C 1
ATOM 1281 O O . PHE A 1 161 ? 7.238 6.871 3.004 1 98.38 161 PHE A O 1
ATOM 1288 N N . TYR A 1 162 ? 8.047 5.582 4.637 1 96.94 162 TYR A N 1
ATOM 1289 C CA . TYR A 1 162 ? 8.93 4.812 3.771 1 96.94 162 TYR A CA 1
ATOM 1290 C C . TYR A 1 162 ? 8.703 3.316 3.947 1 96.94 162 TYR A C 1
ATOM 1292 O O . TYR A 1 162 ? 8.914 2.773 5.031 1 96.94 162 TYR A O 1
ATOM 1300 N N . PRO A 1 163 ? 8.367 2.643 2.852 1 95.25 163 PRO A N 1
ATOM 1301 C CA . PRO A 1 163 ? 8.047 1.218 2.967 1 95.25 163 PRO A CA 1
ATOM 1302 C C . PRO A 1 163 ? 9.242 0.376 3.408 1 95.25 163 PRO A C 1
ATOM 1304 O O . PRO A 1 163 ? 9.07 -0.615 4.121 1 95.25 163 PRO A O 1
ATOM 1307 N N . ARG A 1 164 ? 10.406 0.772 3.055 1 91.88 164 ARG A N 1
ATOM 1308 C CA . ARG A 1 164 ? 11.586 0.001 3.441 1 91.88 164 ARG A CA 1
ATOM 1309 C C . ARG A 1 164 ? 11.984 0.297 4.883 1 91.88 164 ARG A C 1
ATOM 1311 O O . ARG A 1 164 ? 12.203 1.453 5.246 1 91.88 164 ARG A O 1
ATOM 1318 N N . LYS A 1 165 ? 12.094 -0.741 5.613 1 92.12 165 LYS A N 1
ATOM 1319 C CA . LYS A 1 165 ? 12.398 -0.615 7.035 1 92.12 165 LYS A CA 1
ATOM 1320 C C . LYS A 1 165 ? 13.727 0.115 7.25 1 92.12 165 LYS A C 1
ATOM 1322 O O . LYS A 1 165 ? 13.875 0.868 8.219 1 92.12 165 LYS A O 1
ATOM 1327 N N . GLU A 1 166 ? 14.695 -0.094 6.375 1 90.88 166 GLU A N 1
ATOM 1328 C CA . GLU A 1 166 ? 16 0.558 6.488 1 90.88 166 GLU A CA 1
ATOM 1329 C C . GLU A 1 166 ? 15.867 2.076 6.406 1 90.88 166 GLU A C 1
ATOM 1331 O O . GLU A 1 166 ? 16.594 2.807 7.086 1 90.88 166 GLU A O 1
ATOM 1336 N N . HIS A 1 167 ? 14.977 2.492 5.582 1 95 167 HIS A N 1
ATOM 1337 C CA . HIS A 1 167 ? 14.734 3.926 5.465 1 95 167 HIS A CA 1
ATOM 1338 C C . HIS A 1 167 ? 14.031 4.473 6.703 1 95 167 HIS A C 1
ATOM 1340 O O . HIS A 1 167 ? 14.281 5.609 7.113 1 95 167 HIS A O 1
ATOM 1346 N N . GLN A 1 168 ? 13.164 3.662 7.293 1 96.94 168 GLN A N 1
ATOM 1347 C CA . GLN A 1 168 ? 12.516 4.074 8.531 1 96.94 168 GLN A CA 1
ATOM 1348 C C . GLN A 1 168 ? 13.531 4.203 9.664 1 96.94 168 GLN A C 1
ATOM 1350 O O . GLN A 1 168 ? 13.445 5.125 10.484 1 96.94 168 GLN A O 1
ATOM 1355 N N . MET A 1 169 ? 14.484 3.277 9.656 1 95.62 169 MET 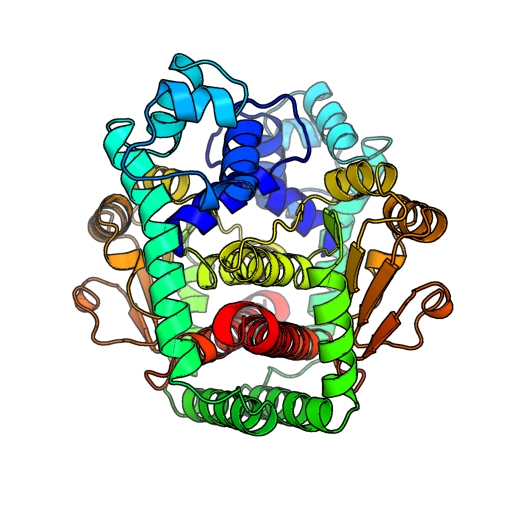A N 1
ATOM 1356 C CA . MET A 1 169 ? 15.547 3.352 10.648 1 95.62 169 MET A CA 1
ATOM 1357 C C . MET A 1 169 ? 16.344 4.641 10.492 1 95.62 169 MET A C 1
ATOM 1359 O O . MET A 1 169 ? 16.719 5.277 11.484 1 95.62 169 MET A O 1
ATOM 1363 N N . GLU A 1 170 ? 16.625 4.953 9.281 1 95.19 170 GLU A N 1
ATOM 1364 C CA . GLU A 1 170 ? 17.391 6.164 8.992 1 95.19 170 GLU A CA 1
ATOM 1365 C C . GLU A 1 170 ? 16.641 7.41 9.461 1 95.19 170 GLU A C 1
ATOM 1367 O O . GLU A 1 170 ? 17.219 8.266 10.133 1 95.19 170 GLU A O 1
ATOM 1372 N N . VAL A 1 171 ? 15.375 7.535 9.234 1 97.12 171 VAL A N 1
ATOM 1373 C CA . VAL A 1 171 ? 14.617 8.75 9.547 1 97.12 171 VAL A CA 1
ATOM 1374 C C . VAL A 1 171 ? 14.359 8.812 11.055 1 97.12 171 VAL A C 1
ATOM 1376 O O . VAL A 1 171 ? 14.273 9.898 11.625 1 97.12 171 VAL A O 1
ATOM 1379 N N . ALA A 1 172 ? 14.234 7.652 11.664 1 97.81 172 ALA A N 1
ATOM 1380 C CA . ALA A 1 172 ? 14.016 7.613 13.102 1 97.81 172 ALA A CA 1
ATOM 1381 C C . ALA A 1 172 ? 15.117 8.367 13.844 1 97.81 172 ALA A C 1
ATOM 1383 O O . ALA A 1 172 ? 14.859 8.992 14.883 1 97.81 172 ALA A O 1
ATOM 1384 N N . LYS A 1 173 ? 16.312 8.367 13.289 1 97 173 LYS A N 1
ATOM 1385 C CA . LYS A 1 173 ? 17.453 9.016 13.914 1 97 173 LYS A CA 1
ATOM 1386 C C . LYS A 1 173 ? 17.359 10.531 13.781 1 97 173 LYS A C 1
ATOM 1388 O O . LYS A 1 173 ? 18.078 11.266 14.461 1 97 173 LYS A O 1
ATOM 1393 N N . GLN A 1 174 ? 16.5 11.008 12.977 1 96.81 174 GLN A N 1
ATOM 1394 C CA . GLN A 1 174 ? 16.422 12.43 12.672 1 96.81 174 GLN A CA 1
ATOM 1395 C C . GLN A 1 174 ? 15.219 13.078 13.367 1 96.81 174 GLN A C 1
ATOM 1397 O O . GLN A 1 174 ? 14.977 14.273 13.211 1 96.81 174 GLN A O 1
ATOM 1402 N N . ILE A 1 175 ? 14.445 12.344 14.109 1 97.81 175 ILE A N 1
ATOM 1403 C CA . ILE A 1 175 ? 13.234 12.836 14.773 1 97.81 175 ILE A CA 1
ATOM 1404 C C . ILE A 1 175 ? 13.609 13.891 15.812 1 97.81 175 ILE A C 1
ATOM 1406 O O . ILE A 1 175 ? 14.609 13.75 16.516 1 97.81 175 ILE A O 1
ATOM 1410 N N . ARG A 1 176 ? 12.82 14.922 15.875 1 97.44 176 ARG A N 1
ATOM 1411 C CA . ARG A 1 176 ? 12.992 16.016 16.828 1 97.44 176 ARG A CA 1
ATOM 1412 C C . ARG A 1 176 ? 11.75 16.172 17.703 1 97.44 176 ARG A C 1
ATOM 1414 O O . ARG A 1 176 ? 10.695 15.609 17.406 1 97.44 176 ARG A O 1
ATOM 1421 N N . ARG A 1 177 ? 11.844 17.062 18.672 1 96.94 177 ARG A N 1
ATOM 1422 C CA . ARG A 1 177 ? 10.844 17.203 19.719 1 96.94 177 ARG A CA 1
ATOM 1423 C C . ARG A 1 177 ? 9.516 17.703 19.156 1 96.94 177 ARG A C 1
ATOM 1425 O O . ARG A 1 177 ? 8.445 17.328 19.641 1 96.94 177 ARG A O 1
ATOM 1432 N N . ASP A 1 178 ? 9.547 18.469 18.031 1 97.69 178 ASP A N 1
ATOM 1433 C CA . ASP A 1 178 ? 8.328 19.078 17.516 1 97.69 178 ASP A CA 1
ATOM 1434 C C . ASP A 1 178 ? 7.695 18.203 16.438 1 97.69 178 ASP A C 1
ATOM 1436 O O . ASP A 1 178 ? 6.68 18.578 15.844 1 97.69 178 ASP A O 1
ATOM 1440 N N . ASP A 1 179 ? 8.32 17.016 16.203 1 98.5 179 ASP A N 1
ATOM 1441 C CA . ASP A 1 179 ? 7.785 16.062 15.219 1 98.5 179 ASP A CA 1
ATOM 1442 C C . ASP A 1 179 ? 6.695 15.195 15.836 1 98.5 179 ASP A C 1
ATOM 1444 O O . ASP A 1 179 ? 6.547 15.148 17.062 1 98.5 179 ASP A O 1
ATOM 1448 N N . LEU A 1 180 ? 5.852 14.641 15.047 1 98.81 180 LEU A N 1
ATOM 1449 C CA . LEU A 1 180 ? 4.898 13.602 15.414 1 98.81 180 LEU A CA 1
ATOM 1450 C C . LEU A 1 180 ? 5.27 12.266 14.781 1 98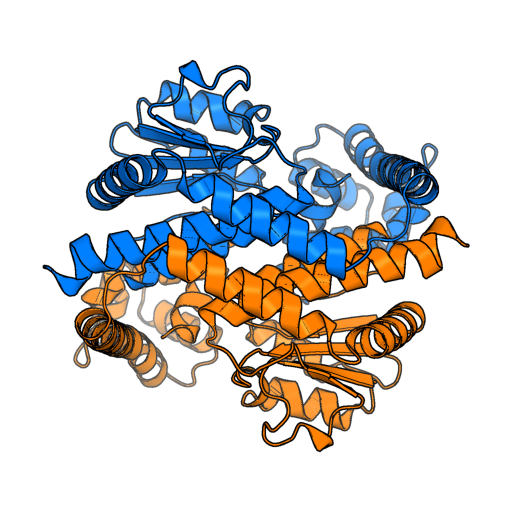.81 180 LEU A C 1
ATOM 1452 O O . LEU A 1 180 ? 5.516 12.195 13.57 1 98.81 180 LEU A O 1
ATOM 1456 N N . CYS A 1 181 ? 5.383 11.281 15.594 1 98.75 181 CYS A N 1
ATOM 1457 C CA . CYS A 1 181 ? 5.605 9.922 15.125 1 98.75 181 CYS A CA 1
ATOM 1458 C C . CYS A 1 181 ? 4.375 9.055 15.352 1 98.75 181 CYS A C 1
ATOM 1460 O O . CYS A 1 181 ? 3.893 8.938 16.484 1 98.75 181 CYS A O 1
ATOM 1462 N N . ILE A 1 182 ? 3.857 8.484 14.297 1 98.81 182 ILE A N 1
ATOM 1463 C CA . ILE A 1 182 ? 2.717 7.578 14.367 1 98.81 182 ILE A CA 1
ATOM 1464 C C . ILE A 1 182 ? 3.168 6.156 14.055 1 98.81 182 ILE A C 1
ATOM 1466 O O . ILE A 1 182 ? 3.637 5.875 12.945 1 98.81 182 ILE A O 1
ATOM 1470 N N . PHE A 1 183 ? 3.039 5.285 15 1 98.31 183 PHE A N 1
ATOM 1471 C CA . PHE A 1 183 ? 3.365 3.873 14.836 1 98.31 183 PHE A CA 1
ATOM 1472 C C . PHE A 1 183 ? 2.105 3.055 14.578 1 98.31 183 PHE A C 1
ATOM 1474 O O . PHE A 1 183 ? 1.183 3.051 15.391 1 98.31 183 PHE A O 1
ATOM 1481 N N . LEU A 1 184 ? 2.033 2.4 13.438 1 98.19 184 LEU A N 1
ATOM 1482 C CA . LEU A 1 184 ? 0.962 1.46 13.125 1 98.19 184 LEU A CA 1
ATOM 1483 C C . LEU A 1 184 ? 1.439 0.021 13.289 1 98.19 184 LEU A C 1
ATOM 1485 O O . LEU A 1 184 ? 2.098 -0.525 12.398 1 98.19 184 LEU A O 1
ATOM 1489 N N . SER A 1 185 ? 1.095 -0.582 14.344 1 95.81 185 SER A N 1
ATOM 1490 C CA . SER A 1 185 ? 1.521 -1.944 14.641 1 95.81 185 SER A CA 1
ATOM 1491 C C . SER A 1 185 ? 0.402 -2.742 15.305 1 95.81 185 SER A C 1
ATOM 1493 O O . SER A 1 185 ? 0.144 -2.586 16.5 1 95.81 185 SER A O 1
ATOM 1495 N N . LEU A 1 186 ? -0.201 -3.68 14.578 1 94.81 186 LEU A N 1
ATOM 1496 C CA . LEU A 1 186 ? -1.384 -4.391 15.047 1 94.81 186 LEU A CA 1
ATOM 1497 C C . LEU A 1 186 ? -1.021 -5.391 16.141 1 94.81 186 LEU A C 1
ATOM 1499 O O . LEU A 1 186 ? -1.767 -5.559 17.109 1 94.81 186 LEU A O 1
ATOM 1503 N N . GLU A 1 187 ? 0.16 -6 15.961 1 90 187 GLU A N 1
ATOM 1504 C CA . GLU A 1 187 ? 0.53 -7.074 16.875 1 90 187 GLU A CA 1
ATOM 1505 C C . G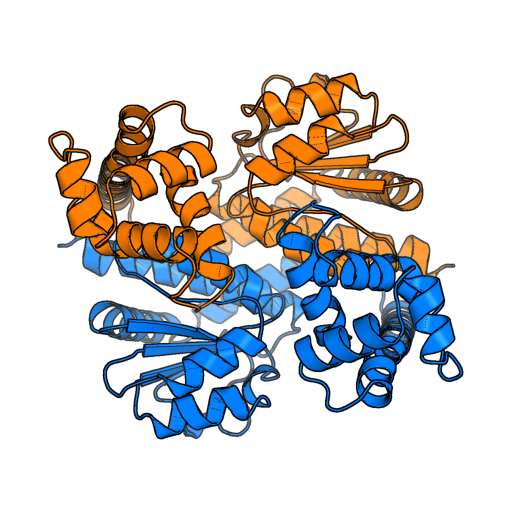LU A 1 187 ? 1.811 -6.734 17.641 1 90 187 GLU A C 1
ATOM 1507 O O . GLU A 1 187 ? 2.326 -7.559 18.391 1 90 187 GLU A O 1
ATOM 1512 N N . GLY A 1 188 ? 2.412 -5.605 17.344 1 90.62 188 GLY A N 1
ATOM 1513 C CA . GLY A 1 188 ? 3.559 -5.148 18.109 1 90.62 188 GLY A CA 1
ATOM 1514 C C . GLY A 1 188 ? 4.887 -5.531 17.484 1 90.62 188 GLY A C 1
ATOM 1515 O O . GLY A 1 188 ? 5.949 -5.195 18.016 1 90.62 188 GLY A O 1
ATOM 1516 N N . THR A 1 189 ? 4.875 -6.129 16.344 1 87.81 189 THR A N 1
ATOM 1517 C CA . THR A 1 189 ? 6.094 -6.613 15.703 1 87.81 189 THR A CA 1
ATOM 1518 C C . THR A 1 189 ? 7.039 -5.457 15.391 1 87.81 189 THR A C 1
ATOM 1520 O O . THR A 1 189 ? 8.25 -5.562 15.609 1 87.81 189 THR A O 1
ATOM 1523 N N . LEU A 1 190 ? 6.555 -4.391 14.953 1 92.12 190 LEU A N 1
ATOM 1524 C CA . LEU A 1 190 ? 7.367 -3.227 14.617 1 92.12 190 LEU A CA 1
ATOM 1525 C C . LEU A 1 190 ? 8.078 -2.684 15.859 1 92.12 190 LEU A C 1
ATOM 1527 O O . LEU A 1 190 ? 9.211 -2.201 15.766 1 92.12 190 LEU A O 1
ATOM 1531 N N . LEU A 1 191 ? 7.492 -2.779 16.984 1 93.56 191 LEU A N 1
ATOM 1532 C CA . LEU A 1 191 ? 8.023 -2.195 18.219 1 93.56 191 LEU A CA 1
ATOM 1533 C C . LEU A 1 191 ? 9.289 -2.918 18.656 1 93.56 191 LEU A C 1
ATOM 1535 O O . LEU A 1 191 ? 10.078 -2.377 19.438 1 93.56 191 LEU A O 1
ATOM 1539 N N . MET A 1 192 ? 9.469 -4.09 18.109 1 90.81 192 MET A N 1
ATOM 1540 C CA . MET A 1 192 ? 10.656 -4.875 18.422 1 90.81 192 MET A CA 1
ATOM 1541 C C . MET A 1 192 ? 11.867 -4.395 17.625 1 90.81 192 MET A C 1
ATOM 1543 O O . MET A 1 192 ? 13 -4.766 17.922 1 90.81 192 MET A O 1
ATOM 1547 N N . GLU A 1 193 ? 11.602 -3.621 16.656 1 92.12 193 GLU A N 1
ATOM 1548 C CA . GLU A 1 193 ? 12.703 -2.99 15.922 1 92.12 193 GLU A CA 1
ATOM 1549 C C . GLU A 1 193 ? 13.266 -1.807 16.703 1 92.12 193 GLU A C 1
ATOM 1551 O O . GLU A 1 193 ? 12.891 -0.658 16.469 1 92.12 193 GLU A O 1
ATOM 1556 N N . LYS A 1 194 ? 14.211 -2.076 17.484 1 94.62 194 LYS A N 1
ATOM 1557 C CA . LYS A 1 194 ? 14.734 -1.101 18.422 1 94.62 194 LYS A CA 1
ATOM 1558 C C . LYS A 1 194 ? 15.383 0.075 17.703 1 94.62 194 LYS A C 1
ATOM 1560 O O . LYS A 1 194 ? 15.359 1.204 18.203 1 94.62 194 LYS A O 1
ATOM 1565 N N . ALA A 1 195 ? 15.945 -0.174 16.562 1 95.38 195 ALA A N 1
ATOM 1566 C CA . ALA A 1 195 ? 16.609 0.872 15.781 1 95.38 195 ALA A CA 1
ATOM 1567 C C . ALA A 1 195 ? 15.602 1.927 15.328 1 95.38 195 ALA A C 1
ATOM 1569 O O . ALA A 1 195 ? 15.984 3.018 14.906 1 95.38 195 ALA A O 1
ATOM 1570 N N . ILE A 1 196 ? 14.305 1.657 15.422 1 96.94 196 ILE A N 1
ATOM 1571 C CA . ILE A 1 196 ? 13.266 2.619 15.086 1 96.94 196 ILE A CA 1
ATOM 1572 C C . ILE A 1 196 ? 12.625 3.162 16.359 1 96.94 196 ILE A C 1
ATOM 1574 O O . ILE A 1 196 ? 12.547 4.375 16.562 1 96.94 196 ILE A O 1
ATOM 1578 N N . THR A 1 197 ? 12.266 2.27 17.25 1 96.19 197 THR A N 1
ATOM 1579 C CA . THR A 1 197 ? 11.43 2.625 18.406 1 96.19 197 THR A CA 1
ATOM 1580 C C . THR A 1 197 ? 12.227 3.439 19.422 1 96.19 197 THR A C 1
ATOM 1582 O O . THR A 1 197 ? 11.727 4.434 19.953 1 96.19 197 THR A O 1
ATOM 1585 N N . ILE A 1 198 ? 13.438 3.113 19.672 1 96.19 198 ILE A N 1
ATOM 1586 C CA . ILE A 1 198 ? 14.227 3.762 20.719 1 96.19 198 ILE A CA 1
ATOM 1587 C C . ILE A 1 198 ? 14.508 5.207 20.328 1 96.19 198 ILE A C 1
ATOM 1589 O O . ILE A 1 198 ? 14.234 6.133 21.094 1 96.19 198 ILE A O 1
ATOM 1593 N N . PRO A 1 199 ? 15.047 5.453 19.109 1 97.5 199 PRO A N 1
ATOM 1594 C CA . PRO A 1 199 ? 15.281 6.852 18.734 1 97.5 199 PRO A CA 1
ATOM 1595 C C . PRO A 1 199 ? 14 7.691 18.781 1 97.5 199 PRO A C 1
ATOM 1597 O O . PRO A 1 199 ? 14.039 8.859 19.156 1 97.5 199 PRO A O 1
ATOM 1600 N N . ALA A 1 200 ? 12.906 7.133 18.391 1 96.12 200 ALA A N 1
ATOM 1601 C CA . ALA A 1 200 ? 11.648 7.871 18.406 1 96.12 200 ALA A CA 1
ATOM 1602 C C . ALA A 1 200 ? 11.25 8.242 19.828 1 96.12 200 ALA A C 1
ATOM 1604 O O . ALA A 1 200 ? 10.891 9.391 20.109 1 96.12 200 ALA A O 1
ATOM 1605 N N . ILE A 1 201 ? 11.391 7.289 20.734 1 93.69 201 ILE A N 1
ATOM 1606 C CA . ILE A 1 201 ? 10.984 7.492 22.125 1 93.69 201 ILE A CA 1
ATOM 1607 C C . ILE A 1 201 ? 11.922 8.5 22.781 1 93.69 201 ILE A C 1
ATOM 1609 O O . ILE A 1 201 ? 11.469 9.414 23.484 1 93.69 201 ILE A O 1
ATOM 1613 N N . ILE A 1 202 ? 13.18 8.438 22.531 1 95.25 202 ILE A N 1
ATOM 1614 C CA . ILE A 1 202 ? 14.148 9.273 23.25 1 95.25 202 ILE A CA 1
ATOM 1615 C C . ILE A 1 202 ? 14.141 10.68 22.656 1 95.25 202 ILE A C 1
ATOM 1617 O O . ILE A 1 202 ? 14.648 11.617 23.266 1 95.25 202 ILE A O 1
ATOM 1621 N N . SER A 1 203 ? 13.641 10.906 21.438 1 95.5 203 SER A N 1
ATOM 1622 C CA . SER A 1 203 ? 13.578 12.203 20.781 1 95.5 203 SER A CA 1
ATOM 1623 C C . SER A 1 203 ? 12.641 13.148 21.516 1 95.5 203 SER A C 1
ATOM 1625 O O . SER A 1 203 ? 12.672 14.367 21.281 1 95.5 203 SER A O 1
ATOM 1627 N N . LEU A 1 204 ? 11.727 12.688 22.281 1 92.31 204 LEU A N 1
ATOM 1628 C CA . LEU A 1 204 ? 10.727 13.422 23.047 1 92.31 204 LEU A CA 1
ATOM 1629 C C . LEU A 1 204 ? 9.648 13.984 22.125 1 92.31 204 LEU A C 1
ATOM 1631 O O . LEU A 1 204 ? 8.906 14.891 22.516 1 92.31 204 LEU A O 1
ATOM 1635 N N . ALA A 1 205 ? 9.672 13.555 20.875 1 97.62 205 ALA A N 1
ATOM 1636 C CA . ALA A 1 205 ? 8.539 13.836 20.016 1 97.62 205 ALA A CA 1
ATOM 1637 C C . ALA A 1 205 ? 7.262 13.172 20.531 1 97.62 205 ALA A C 1
ATOM 1639 O O . ALA A 1 205 ? 7.324 12.305 21.406 1 97.62 205 ALA A O 1
ATOM 1640 N N . LYS A 1 206 ? 6.152 13.68 20.094 1 98.31 206 LYS A N 1
ATOM 1641 C CA . LYS A 1 206 ? 4.918 12.945 20.359 1 98.31 206 LYS A CA 1
ATOM 1642 C C . LYS A 1 206 ? 4.883 11.633 19.578 1 98.31 206 LYS A C 1
ATOM 1644 O O . LYS A 1 206 ? 4.953 11.625 18.359 1 98.31 206 LYS A O 1
ATOM 1649 N N . ASN A 1 207 ? 4.852 10.57 20.297 1 98.19 207 ASN A N 1
ATOM 1650 C CA . ASN A 1 207 ? 4.754 9.227 19.734 1 98.19 207 ASN A CA 1
ATOM 1651 C C . ASN A 1 207 ? 3.387 8.602 19.984 1 98.19 207 ASN A C 1
ATOM 1653 O O . ASN A 1 207 ? 3.021 8.359 21.141 1 98.19 207 ASN A O 1
ATOM 1657 N N . VAL A 1 208 ? 2.666 8.328 18.922 1 98.38 208 VAL A N 1
ATOM 1658 C CA . VAL A 1 208 ? 1.348 7.715 19.047 1 98.38 208 VAL A CA 1
ATOM 1659 C C . VAL A 1 208 ? 1.384 6.293 18.484 1 98.38 208 VAL A C 1
ATOM 1661 O O . VAL A 1 208 ? 1.814 6.07 17.359 1 98.38 208 VAL A O 1
ATOM 1664 N N . LEU A 1 209 ? 0.986 5.332 19.266 1 97.62 209 LEU A N 1
ATOM 1665 C CA . LEU A 1 209 ? 0.899 3.939 18.844 1 97.62 209 LEU A CA 1
ATOM 1666 C C . LEU A 1 209 ? -0.546 3.547 18.562 1 97.62 209 LEU A C 1
ATOM 1668 O O . LEU A 1 209 ? -1.421 3.717 19.406 1 97.62 209 LEU A O 1
ATOM 1672 N N . ILE A 1 210 ? -0.829 3.113 17.391 1 97.19 210 ILE A N 1
ATOM 1673 C CA . ILE A 1 210 ? -2.109 2.525 17 1 97.19 210 ILE A CA 1
ATOM 1674 C C . ILE A 1 210 ? -1.973 1.008 16.906 1 97.19 210 ILE A C 1
ATOM 1676 O O . ILE A 1 210 ? -1.165 0.498 16.125 1 97.19 210 ILE A O 1
ATOM 1680 N N . THR A 1 211 ? -2.77 0.28 17.75 1 95.69 211 THR A 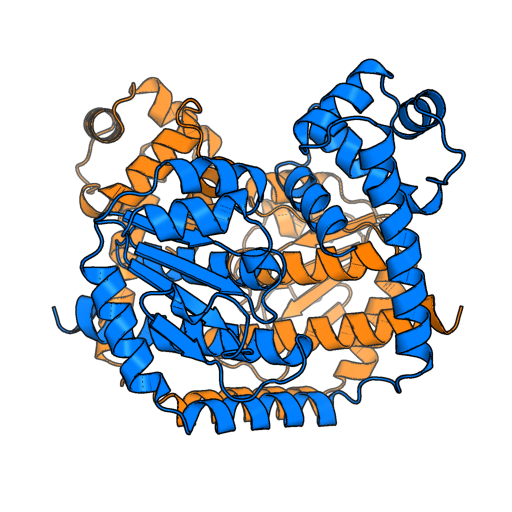N 1
ATOM 1681 C CA . THR A 1 211 ? -2.541 -1.153 17.891 1 95.69 211 THR A CA 1
ATOM 1682 C C . THR A 1 211 ? -3.822 -1.863 18.312 1 95.69 211 THR A C 1
ATOM 1684 O O . THR A 1 211 ? -4.773 -1.22 18.766 1 95.69 211 THR A O 1
ATOM 1687 N N . GLN A 1 212 ? -3.861 -3.199 18.031 1 93.06 212 GLN A N 1
ATOM 1688 C CA . GLN A 1 212 ? -4.93 -4.004 18.625 1 93.06 212 GLN A CA 1
ATOM 1689 C C . GLN A 1 212 ? -4.531 -4.539 19.984 1 93.06 212 GLN A C 1
ATOM 1691 O O . GLN A 1 212 ? -5.379 -5.031 20.734 1 93.06 212 GLN A O 1
ATOM 1696 N N . ASN A 1 213 ? -3.277 -4.516 20.203 1 91 213 ASN A N 1
ATOM 1697 C CA . ASN A 1 213 ? -2.75 -5.012 21.469 1 91 213 ASN A CA 1
ATOM 1698 C C . ASN A 1 213 ? -2.217 -3.875 22.344 1 91 213 ASN A C 1
ATOM 1700 O O . ASN A 1 213 ? -1.011 -3.623 22.375 1 91 213 ASN A O 1
ATOM 1704 N N . VAL A 1 214 ? -3.053 -3.387 23.203 1 89.31 214 VAL A N 1
ATOM 1705 C CA . VAL A 1 214 ? -2.703 -2.191 23.969 1 89.31 214 VAL A CA 1
ATOM 1706 C C . VAL A 1 214 ? -1.799 -2.566 25.141 1 89.31 214 VAL A C 1
ATOM 1708 O O . VAL A 1 214 ? -1.183 -1.697 25.75 1 89.31 214 VAL A O 1
ATOM 1711 N N . HIS A 1 215 ? -1.638 -3.855 25.375 1 87.75 215 HIS A N 1
ATOM 1712 C CA . HIS A 1 215 ? -0.854 -4.285 26.516 1 87.75 215 HIS A CA 1
ATOM 1713 C C . HIS A 1 215 ? 0.559 -4.688 26.109 1 87.75 215 HIS A C 1
ATOM 1715 O O . HIS A 1 215 ? 1.303 -5.266 26.906 1 87.75 215 HIS A O 1
ATOM 1721 N N . ILE A 1 216 ? 0.89 -4.363 25 1 84.88 216 ILE A N 1
ATOM 1722 C CA . ILE A 1 216 ? 2.223 -4.703 24.516 1 84.88 216 ILE A CA 1
ATOM 1723 C C . ILE A 1 216 ? 3.277 -4.023 25.375 1 84.88 216 ILE A C 1
ATOM 1725 O O . ILE A 1 216 ? 3.049 -2.928 25.906 1 84.88 216 ILE A O 1
ATOM 1729 N N . LYS A 1 217 ? 4.418 -4.711 25.5 1 80.25 217 LYS A N 1
ATOM 1730 C CA . LYS A 1 217 ? 5.539 -4.164 26.25 1 80.25 217 LYS A CA 1
ATOM 1731 C C . LYS A 1 217 ? 5.977 -2.814 25.688 1 80.25 217 LYS A C 1
ATOM 1733 O O . LYS A 1 217 ? 5.977 -2.613 24.484 1 80.25 217 LYS A O 1
ATOM 1738 N N . PHE A 1 218 ? 6.227 -1.766 26.406 1 81.44 218 PHE A N 1
ATOM 1739 C CA . PHE A 1 218 ? 6.793 -0.48 26.016 1 81.44 218 PHE A CA 1
ATOM 1740 C C . PHE A 1 218 ? 5.691 0.503 25.625 1 81.44 218 PHE A C 1
ATOM 1742 O O . PHE A 1 218 ? 5.969 1.67 25.344 1 81.44 218 PHE A O 1
ATOM 1749 N N . SER A 1 219 ? 4.453 -0.038 25.609 1 87.75 219 SER A N 1
ATOM 1750 C CA . SER A 1 219 ? 3.365 0.858 25.234 1 87.75 219 SER A CA 1
ATOM 1751 C C . SER A 1 219 ? 3.309 2.076 26.156 1 87.75 219 SER A C 1
ATOM 1753 O O . SER A 1 219 ? 2.887 3.156 25.734 1 87.75 219 SER A O 1
ATOM 1755 N N . GLU A 1 220 ? 3.82 1.943 27.359 1 90.75 220 GLU A N 1
ATOM 1756 C CA . GLU A 1 220 ? 3.764 3.016 28.359 1 90.75 220 GLU A CA 1
ATOM 1757 C C . GLU A 1 220 ? 4.699 4.164 27.984 1 90.75 220 GLU A C 1
ATOM 1759 O O . GLU A 1 220 ? 4.566 5.273 28.5 1 90.75 220 GLU A O 1
ATOM 1764 N N . GLN A 1 221 ? 5.582 3.936 27.109 1 93.62 221 GLN A N 1
ATOM 1765 C CA . GLN A 1 221 ? 6.543 4.961 26.719 1 93.62 221 GLN A CA 1
ATOM 1766 C C . GLN A 1 221 ? 5.977 5.863 25.625 1 93.62 221 GLN A C 1
ATOM 1768 O O . GLN A 1 221 ? 6.559 6.902 25.312 1 93.62 221 GLN A O 1
ATOM 1773 N N . PHE A 1 222 ? 4.855 5.508 25.078 1 96.25 222 PHE A N 1
ATOM 1774 C CA . PHE A 1 222 ? 4.238 6.301 24.016 1 96.25 222 PHE A CA 1
ATOM 1775 C C . PHE A 1 222 ? 3.402 7.43 24.609 1 96.25 222 PHE A C 1
ATOM 1777 O O . PHE A 1 222 ? 2.826 7.285 25.688 1 96.25 222 PHE A O 1
ATOM 1784 N N . THR A 1 223 ? 3.365 8.531 23.891 1 97.19 223 THR A N 1
ATOM 1785 C CA . THR A 1 223 ? 2.539 9.664 24.297 1 97.19 223 THR A CA 1
ATOM 1786 C C . THR A 1 223 ? 1.07 9.258 24.375 1 97.19 223 THR A C 1
ATOM 1788 O O . THR A 1 223 ? 0.344 9.711 25.266 1 97.19 223 THR A O 1
ATOM 1791 N N . GLN A 1 224 ? 0.654 8.477 23.438 1 96.44 224 GLN A N 1
ATOM 1792 C CA . GLN A 1 224 ? -0.712 7.973 23.344 1 96.44 224 GLN A CA 1
ATOM 1793 C C . GLN A 1 224 ? -0.748 6.598 22.688 1 96.44 224 GLN A C 1
ATOM 1795 O O . GLN A 1 224 ? -0.021 6.348 21.719 1 96.44 224 GLN A O 1
ATOM 1800 N N . VAL A 1 225 ? -1.51 5.73 23.312 1 96.12 225 VAL A N 1
ATOM 1801 C CA . VAL A 1 225 ? -1.798 4.438 22.703 1 96.12 225 VAL A CA 1
ATOM 1802 C C . VAL A 1 225 ? -3.273 4.363 22.328 1 96.12 225 VAL A C 1
ATOM 1804 O O . VAL A 1 225 ? -4.152 4.539 23.172 1 96.12 225 VAL A O 1
ATOM 1807 N N . ILE A 1 226 ? -3.492 4.207 21.062 1 95.94 226 ILE A N 1
ATOM 1808 C CA . ILE A 1 226 ? -4.859 4.078 20.562 1 95.94 226 ILE A CA 1
ATOM 1809 C C . ILE A 1 226 ? -5.156 2.617 20.234 1 95.94 226 ILE A C 1
ATOM 1811 O O . ILE A 1 226 ? -4.566 2.049 19.312 1 95.94 226 ILE A O 1
ATOM 1815 N N . GLY A 1 227 ? -6.113 2.043 20.969 1 94.25 227 GLY A N 1
ATOM 1816 C CA . GLY A 1 227 ? -6.527 0.664 20.75 1 94.25 227 GLY A CA 1
ATOM 1817 C C . GLY A 1 227 ? -7.617 0.52 19.719 1 94.25 227 GLY A C 1
ATOM 1818 O O . GLY A 1 227 ? -8.594 1.27 19.719 1 94.25 227 GLY A O 1
ATOM 1819 N N . LEU A 1 228 ? -7.426 -0.415 18.781 1 94.44 228 LEU A N 1
ATOM 1820 C CA . LEU A 1 228 ? -8.398 -0.671 17.734 1 94.44 228 LEU A CA 1
ATOM 1821 C C . LEU A 1 228 ? -9.406 -1.733 18.156 1 94.44 228 LEU A C 1
ATOM 1823 O O . LEU A 1 228 ? -9.562 -2.754 17.484 1 94.44 228 LEU A O 1
ATOM 1827 N N . GLY A 1 229 ? -10.086 -1.506 19.281 1 88.69 229 GLY A N 1
ATOM 1828 C CA . GLY A 1 229 ? -11.07 -2.449 19.781 1 88.69 229 GLY A CA 1
ATOM 1829 C C . GLY A 1 229 ? -10.453 -3.678 20.422 1 88.69 229 GLY A C 1
ATOM 1830 O O . GLY A 1 229 ? -9.453 -3.576 21.141 1 88.69 229 GLY A O 1
ATOM 1831 N N . GLY A 1 230 ? -11.125 -4.836 20.234 1 83.94 230 GLY A N 1
ATOM 1832 C CA . GLY A 1 230 ? -10.617 -6.062 20.828 1 83.94 230 GLY A CA 1
ATOM 1833 C C . GLY A 1 230 ? -9.383 -6.598 20.109 1 83.94 230 GLY A C 1
ATOM 1834 O O . GLY A 1 230 ? -9.062 -6.164 19.016 1 83.94 230 GLY A O 1
ATOM 1835 N N . HIS A 1 231 ? -8.688 -7.379 20.875 1 83.94 231 HIS A N 1
ATOM 1836 C CA . HIS A 1 231 ? -7.535 -8.047 20.281 1 83.94 231 HIS A CA 1
ATOM 1837 C C . HIS A 1 231 ? -7.973 -9.242 19.438 1 83.94 231 HIS A C 1
ATOM 1839 O O . HIS A 1 231 ? -8.055 -10.367 19.938 1 83.94 231 HIS A O 1
ATOM 1845 N N . ASP A 1 232 ? -8.266 -8.922 18.188 1 82.88 232 ASP A N 1
ATOM 1846 C CA . ASP A 1 232 ? -8.688 -9.93 17.219 1 82.88 232 ASP A CA 1
ATOM 1847 C C . ASP A 1 232 ? -7.492 -10.469 16.422 1 82.88 232 ASP A C 1
ATOM 1849 O O . ASP A 1 232 ? -6.34 -10.195 16.766 1 82.88 232 ASP A O 1
ATOM 1853 N N . SER A 1 233 ? -7.773 -11.359 15.477 1 84.06 233 SER A N 1
ATOM 1854 C CA . SER A 1 233 ? -6.715 -11.828 14.586 1 84.06 233 SER A CA 1
ATOM 1855 C C . SER A 1 233 ? -6.188 -10.695 13.711 1 84.06 233 SER A C 1
ATOM 1857 O O . SER A 1 233 ? -6.879 -9.695 13.5 1 84.06 233 SER A O 1
ATOM 1859 N N . GLU A 1 234 ? -4.992 -10.828 13.281 1 78.44 234 GLU A N 1
ATOM 1860 C CA . GLU A 1 234 ? -4.387 -9.844 12.391 1 78.44 234 GLU A CA 1
ATOM 1861 C C . GLU A 1 234 ? -5.203 -9.688 11.109 1 78.44 234 GLU A C 1
ATOM 1863 O O . GLU A 1 234 ? -5.277 -8.594 10.547 1 78.44 234 GLU A O 1
ATOM 1868 N N . SER A 1 235 ? -5.84 -10.758 10.758 1 87.56 235 SER A N 1
ATOM 1869 C CA . SER A 1 235 ? -6.656 -10.742 9.547 1 87.56 235 SER A CA 1
ATOM 1870 C C . SER A 1 235 ? -7.855 -9.805 9.703 1 87.56 235 SER A C 1
ATOM 1872 O O . SER A 1 235 ? -8.32 -9.219 8.727 1 87.56 235 SER A O 1
ATOM 1874 N N . ILE A 1 236 ? -8.289 -9.664 10.859 1 93.38 236 ILE A N 1
ATOM 1875 C CA . ILE A 1 236 ? -9.414 -8.773 11.117 1 93.38 236 ILE A CA 1
ATOM 1876 C C . ILE A 1 236 ? -8.898 -7.375 11.453 1 93.38 236 ILE A C 1
ATOM 1878 O O . ILE A 1 236 ? -9.523 -6.371 11.102 1 93.38 236 ILE A O 1
ATOM 1882 N N . GLY A 1 237 ? -7.719 -7.324 12.102 1 95.94 237 GLY A N 1
ATOM 1883 C CA . GLY A 1 237 ? -7.129 -6.074 12.555 1 95.94 237 GLY A CA 1
ATOM 1884 C C . GLY A 1 237 ? -6.898 -5.082 11.43 1 95.94 237 GLY A C 1
ATOM 1885 O O . GLY A 1 237 ? -7 -3.869 11.633 1 95.94 237 GLY A O 1
ATOM 1886 N N . LYS A 1 238 ? -6.578 -5.578 10.25 1 97 238 LYS A N 1
ATOM 1887 C CA . LYS A 1 238 ? -6.301 -4.668 9.141 1 97 238 LYS A CA 1
ATOM 1888 C C . LYS A 1 238 ? -7.559 -3.912 8.727 1 97 238 LYS A C 1
ATOM 1890 O O . LYS A 1 238 ? -7.48 -2.768 8.273 1 97 238 LYS A O 1
ATOM 1895 N N . TYR A 1 239 ? -8.75 -4.527 8.883 1 97.31 239 TYR A N 1
ATOM 1896 C CA . TYR A 1 239 ? -9.992 -3.818 8.602 1 97.31 239 TYR A CA 1
ATOM 1897 C C . TYR A 1 239 ? -10.234 -2.713 9.617 1 97.31 239 TYR A C 1
ATOM 1899 O O . TYR A 1 239 ? -10.703 -1.628 9.273 1 97.31 239 TYR A O 1
ATOM 1907 N N . LYS A 1 240 ? -9.914 -3.057 10.867 1 96.38 240 LYS A N 1
ATOM 1908 C CA . LYS A 1 240 ? -10.07 -2.057 11.922 1 96.38 240 LYS A CA 1
ATOM 1909 C C . LYS A 1 240 ? -9.125 -0.875 11.695 1 96.38 240 LYS A C 1
ATOM 1911 O O . LYS A 1 240 ? -9.516 0.279 11.898 1 96.38 240 LYS A O 1
ATOM 1916 N N . LEU A 1 241 ? -7.922 -1.19 11.32 1 97.75 241 LEU A N 1
ATOM 1917 C CA . LEU A 1 241 ? -6.961 -0.129 11.047 1 97.75 241 LEU A CA 1
ATOM 1918 C C . LEU A 1 241 ? -7.43 0.74 9.883 1 97.75 241 LEU A C 1
ATOM 1920 O O . LEU A 1 241 ? -7.363 1.969 9.953 1 97.75 241 LEU A O 1
ATOM 1924 N N . LEU A 1 242 ? -7.871 0.099 8.773 1 97.75 242 LEU A N 1
ATOM 1925 C CA . LEU A 1 242 ? -8.391 0.837 7.629 1 97.75 242 LEU A CA 1
ATOM 1926 C C . LEU A 1 242 ? -9.57 1.71 8.039 1 97.75 242 LEU A C 1
ATOM 1928 O O . LEU A 1 242 ? -9.656 2.875 7.641 1 97.75 242 LEU A O 1
ATOM 1932 N N . PHE A 1 243 ? -10.445 1.181 8.836 1 96.06 243 PHE A N 1
ATOM 1933 C CA . PHE A 1 243 ? -11.609 1.893 9.352 1 96.06 243 PHE A CA 1
ATOM 1934 C C . PHE A 1 243 ? -11.188 3.09 10.195 1 96.06 243 PHE A C 1
ATOM 1936 O O . PHE A 1 243 ? -11.727 4.188 10.039 1 96.06 243 PHE A O 1
ATOM 1943 N N . PHE A 1 244 ? -10.266 2.883 11.047 1 96.38 244 PHE A N 1
ATOM 1944 C CA . PHE A 1 244 ? -9.719 3.953 11.875 1 96.38 244 PHE A CA 1
ATOM 1945 C C . PHE A 1 244 ? -9.172 5.082 11.008 1 96.38 244 PHE A C 1
ATOM 1947 O O . PHE A 1 244 ? -9.438 6.258 11.273 1 96.38 244 PHE A O 1
ATOM 1954 N N . ILE A 1 245 ? -8.406 4.746 9.977 1 96.81 245 ILE A N 1
ATOM 1955 C CA . ILE A 1 245 ? -7.812 5.719 9.062 1 96.81 245 ILE A CA 1
ATOM 1956 C C . ILE A 1 245 ? -8.906 6.543 8.398 1 96.81 245 ILE A C 1
ATOM 1958 O O . ILE A 1 245 ? -8.812 7.77 8.312 1 96.81 245 ILE A O 1
ATOM 1962 N N . ASP A 1 246 ? -9.977 5.875 7.984 1 94.44 246 ASP A N 1
ATOM 1963 C CA . ASP A 1 246 ? -11.094 6.578 7.367 1 94.44 246 ASP A CA 1
ATOM 1964 C C . ASP A 1 246 ? -11.719 7.578 8.336 1 94.44 246 ASP A C 1
ATOM 1966 O O . ASP A 1 246 ? -12.008 8.719 7.965 1 94.44 246 ASP A O 1
ATOM 1970 N N . CYS A 1 247 ? -11.938 7.125 9.508 1 93.56 247 CYS A N 1
ATOM 1971 C CA . CYS A 1 247 ? -12.547 7.992 10.508 1 93.56 247 CYS A CA 1
ATOM 1972 C C . CYS A 1 247 ? -11.641 9.164 10.852 1 93.56 247 CYS A C 1
ATOM 1974 O O . CYS A 1 247 ? -12.102 10.297 10.984 1 93.56 247 CYS A O 1
ATOM 1976 N N . LEU A 1 248 ? -10.367 8.875 11 1 95.12 248 LEU A N 1
ATOM 1977 C CA . LEU A 1 248 ? -9.383 9.914 11.281 1 95.12 248 LEU A CA 1
ATOM 1978 C C . LEU A 1 248 ? -9.391 10.984 10.195 1 95.12 248 LEU A C 1
ATOM 1980 O O . LEU A 1 248 ? -9.422 12.18 10.5 1 95.12 248 LEU A O 1
ATOM 1984 N N . LEU A 1 249 ? -9.352 10.562 8.953 1 92.81 249 LEU A N 1
ATOM 1985 C CA . LEU A 1 249 ? -9.312 11.492 7.828 1 92.81 249 LEU A CA 1
ATOM 1986 C C . LEU A 1 249 ? -10.57 12.344 7.773 1 92.81 249 LEU A C 1
ATOM 1988 O O . LEU A 1 249 ? -10.5 13.547 7.527 1 92.81 249 LEU A O 1
ATOM 1992 N N . ASN A 1 250 ? -11.688 11.641 7.957 1 91.06 250 ASN A N 1
ATOM 1993 C CA . ASN A 1 250 ? -12.953 12.367 7.949 1 91.06 250 ASN A CA 1
ATOM 1994 C C . ASN A 1 250 ? -12.992 13.438 9.047 1 91.06 250 ASN A C 1
ATOM 1996 O O . ASN A 1 250 ? -13.43 14.562 8.805 1 91.06 250 ASN A O 1
ATOM 2000 N N . ARG A 1 251 ? -12.57 13.062 10.203 1 91.62 251 ARG A N 1
ATOM 2001 C CA . ARG A 1 251 ? -12.539 14.008 11.312 1 91.62 251 ARG A CA 1
ATOM 2002 C C . ARG A 1 251 ? -11.578 15.156 11.039 1 91.62 251 ARG A C 1
ATOM 2004 O O . ARG A 1 251 ? -11.898 16.312 11.305 1 91.62 251 ARG A O 1
ATOM 2011 N N . TYR A 1 252 ? -10.414 14.867 10.539 1 93.44 252 TYR A N 1
ATOM 2012 C CA . TYR A 1 252 ? -9.414 15.891 10.242 1 93.44 252 TYR A CA 1
ATOM 2013 C C . TYR A 1 252 ? -9.938 16.875 9.211 1 93.44 252 TYR A C 1
ATOM 2015 O O . TYR A 1 252 ? -9.766 18.094 9.367 1 93.44 252 TYR A O 1
ATOM 2023 N N . TYR A 1 253 ? -10.57 16.359 8.18 1 89.5 253 TYR A N 1
ATOM 2024 C CA . TYR A 1 253 ? -11.102 17.203 7.117 1 89.5 253 TYR A CA 1
ATOM 2025 C C . TYR A 1 253 ? -12.156 18.172 7.66 1 89.5 253 TYR A C 1
ATOM 2027 O O . TYR A 1 253 ? -12.141 19.359 7.344 1 89.5 253 TYR A O 1
ATOM 2035 N N . HIS A 1 254 ? -13.023 17.656 8.461 1 88.94 254 HIS A N 1
ATOM 2036 C CA . HIS A 1 254 ? -14.094 18.484 8.992 1 88.94 254 HIS A CA 1
ATOM 2037 C C . HIS A 1 254 ? -13.547 19.531 9.961 1 88.94 254 HIS A C 1
ATOM 2039 O O . HIS A 1 254 ? -13.992 20.688 9.953 1 88.94 254 HIS A O 1
ATOM 2045 N N . LYS A 1 255 ? -12.617 19.125 10.703 1 90.06 255 LYS A N 1
ATOM 2046 C CA . LYS A 1 255 ? -12.109 20.016 11.75 1 90.06 255 LYS A CA 1
ATOM 2047 C C . LYS A 1 255 ? -11.203 21.094 11.172 1 90.06 255 LYS A C 1
ATOM 2049 O O . LYS A 1 255 ? -11.273 22.25 11.586 1 90.06 255 LYS A O 1
ATOM 2054 N N . TYR A 1 256 ? -10.422 20.797 10.156 1 91.19 256 TYR A N 1
ATOM 2055 C CA . TYR A 1 256 ? -9.344 21.719 9.805 1 91.19 256 TYR A CA 1
ATOM 2056 C C . TYR A 1 256 ? -9.469 22.172 8.359 1 91.19 256 TYR A C 1
ATOM 2058 O O . TYR A 1 256 ? -8.812 23.141 7.953 1 91.19 256 TYR A O 1
ATOM 2066 N N . ILE A 1 257 ? -10.227 21.5 7.562 1 85.38 257 ILE A N 1
ATOM 2067 C CA . ILE A 1 257 ? -10.312 21.891 6.16 1 85.38 257 ILE A CA 1
ATOM 2068 C C . ILE A 1 257 ? -11.648 22.594 5.902 1 85.38 257 ILE A C 1
ATOM 2070 O O . ILE A 1 257 ? -11.688 23.656 5.289 1 85.38 257 ILE A O 1
ATOM 2074 N N . VAL A 1 258 ? -12.734 22.047 6.305 1 81.5 258 VAL A N 1
ATOM 2075 C CA . VAL A 1 258 ? -14.055 22.594 6.031 1 81.5 258 VAL A CA 1
ATOM 2076 C C . VAL A 1 258 ? -14.359 23.719 7.008 1 81.5 258 VAL A C 1
ATOM 2078 O O . VAL A 1 258 ? -14.844 24.781 6.605 1 81.5 258 VAL A O 1
ATOM 2081 N N . ASN A 1 259 ? -14.188 23.516 8.266 1 72.12 259 ASN A N 1
ATOM 2082 C CA . ASN A 1 259 ? -14.578 24.484 9.281 1 72.12 259 ASN A CA 1
ATOM 2083 C C . ASN A 1 259 ? -13.547 25.609 9.406 1 72.12 259 ASN A C 1
ATOM 2085 O O . ASN A 1 259 ? -13.742 26.562 10.164 1 72.12 259 ASN A O 1
ATOM 2089 N N . ASN A 1 260 ? -12.422 25.609 8.641 1 60.62 260 ASN A N 1
ATOM 2090 C CA . ASN A 1 260 ? -11.484 26.734 8.68 1 60.62 260 ASN A CA 1
ATOM 2091 C C . ASN A 1 260 ? -11.586 27.594 7.422 1 60.62 260 ASN A C 1
ATOM 2093 O O . ASN A 1 260 ? -11.727 27.062 6.316 1 60.62 260 ASN A O 1
ATOM 2097 N N . MET B 1 1 ? -6.879 14.82 -9.062 1 49.31 1 MET B N 1
ATOM 2098 C CA . MET B 1 1 ? -6.098 15.086 -7.855 1 49.31 1 MET B CA 1
ATOM 2099 C C . MET B 1 1 ? -5.375 13.828 -7.391 1 49.31 1 MET B C 1
ATOM 2101 O O . MET B 1 1 ? -4.16 13.852 -7.168 1 49.31 1 MET B O 1
ATOM 2105 N N . ALA B 1 2 ? -6.25 12.812 -7.34 1 59.88 2 ALA B N 1
ATOM 2106 C CA . ALA B 1 2 ? -5.82 11.586 -6.672 1 59.88 2 ALA B CA 1
ATOM 2107 C C . ALA B 1 2 ? -4.691 10.906 -7.441 1 59.88 2 ALA B C 1
ATOM 2109 O O . ALA B 1 2 ? -3.75 10.383 -6.84 1 59.88 2 ALA B O 1
ATOM 2110 N N . GLY B 1 3 ? -4.676 11.5 -8.695 1 79.88 3 GLY B N 1
ATOM 2111 C CA . GLY B 1 3 ? -3.674 10.805 -9.484 1 79.88 3 GLY B CA 1
ATOM 2112 C C . GLY B 1 3 ? -2.299 11.445 -9.391 1 79.88 3 GLY B C 1
ATOM 2113 O O . GLY B 1 3 ? -1.291 10.742 -9.289 1 79.88 3 GLY B O 1
ATOM 2114 N N . PHE B 1 4 ? -2.342 12.82 -9.242 1 89.31 4 PHE B N 1
ATOM 2115 C CA . PHE B 1 4 ? -1.078 13.547 -9.195 1 89.31 4 PHE B CA 1
ATOM 2116 C C . PHE B 1 4 ? -0.384 13.328 -7.852 1 89.31 4 PHE B C 1
ATOM 2118 O O . PHE B 1 4 ? 0.815 13.047 -7.809 1 89.31 4 PHE B O 1
ATOM 2125 N N . ILE B 1 5 ? -1.073 13.414 -6.777 1 91.31 5 ILE B N 1
ATOM 2126 C CA . ILE B 1 5 ? -0.52 13.203 -5.445 1 91.31 5 ILE B CA 1
ATOM 2127 C C . ILE B 1 5 ? -0.005 11.773 -5.316 1 91.31 5 ILE B C 1
ATOM 2129 O O . ILE B 1 5 ? 1.064 11.539 -4.75 1 91.31 5 ILE B O 1
ATOM 2133 N N . TYR B 1 6 ? -0.759 10.898 -5.895 1 91.94 6 TYR B N 1
ATOM 2134 C CA . TYR B 1 6 ? -0.366 9.492 -5.875 1 91.94 6 TYR B CA 1
ATOM 2135 C C . TYR B 1 6 ? 0.976 9.289 -6.566 1 91.94 6 TYR B C 1
ATOM 2137 O O . TYR B 1 6 ? 1.833 8.555 -6.07 1 91.94 6 TYR B O 1
ATOM 2145 N N . LYS B 1 7 ? 1.143 10.016 -7.609 1 92.62 7 LYS B N 1
ATOM 2146 C CA . LYS B 1 7 ? 2.381 9.922 -8.375 1 92.62 7 LYS B CA 1
ATOM 2147 C C . LYS B 1 7 ? 3.57 10.43 -7.566 1 92.62 7 LYS B C 1
ATOM 2149 O O . LYS B 1 7 ? 4.613 9.781 -7.508 1 92.62 7 LYS B O 1
ATOM 2154 N N . LEU B 1 8 ? 3.438 11.547 -7.012 1 94.69 8 LEU B N 1
ATOM 2155 C CA . LEU B 1 8 ? 4.523 12.156 -6.254 1 94.69 8 LEU B CA 1
ATOM 2156 C C . LEU B 1 8 ? 4.816 11.367 -4.984 1 94.69 8 LEU B C 1
ATOM 2158 O O . LEU B 1 8 ? 5.977 11.211 -4.598 1 94.69 8 LEU B O 1
ATOM 2162 N N . GLN B 1 9 ? 3.756 10.812 -4.352 1 94.94 9 GLN B N 1
ATOM 2163 C CA . GLN B 1 9 ? 3.92 9.984 -3.158 1 94.94 9 GLN B CA 1
ATOM 2164 C C . GLN B 1 9 ? 4.809 8.781 -3.443 1 94.94 9 GLN B C 1
ATOM 2166 O O . GLN B 1 9 ? 5.688 8.445 -2.646 1 94.94 9 GLN B O 1
ATOM 2171 N N . ASN B 1 10 ? 4.551 8.141 -4.562 1 94.56 10 ASN B N 1
ATOM 2172 C CA . ASN B 1 10 ? 5.316 6.949 -4.922 1 94.56 10 ASN B CA 1
ATOM 2173 C C . ASN B 1 10 ? 6.793 7.273 -5.125 1 94.56 10 ASN B C 1
ATOM 2175 O O . ASN B 1 10 ? 7.66 6.445 -4.844 1 94.56 10 ASN B O 1
ATOM 2179 N N . ILE B 1 11 ? 7.062 8.469 -5.543 1 94.12 11 ILE B N 1
ATOM 2180 C CA . ILE B 1 11 ? 8.445 8.891 -5.746 1 94.12 11 ILE B CA 1
ATOM 2181 C C . ILE B 1 11 ? 9.102 9.18 -4.398 1 94.12 11 ILE B C 1
ATOM 2183 O O . ILE B 1 11 ? 10.172 8.656 -4.098 1 94.12 11 ILE B O 1
ATOM 2187 N N . VAL B 1 12 ? 8.414 9.914 -3.557 1 95.69 12 VAL B N 1
ATOM 2188 C CA . VAL B 1 12 ? 9.008 10.359 -2.301 1 95.69 12 VAL B CA 1
ATOM 2189 C C . VAL B 1 12 ? 9.18 9.164 -1.362 1 95.69 12 VAL B C 1
ATOM 2191 O O . VAL B 1 12 ? 10.125 9.125 -0.564 1 95.69 12 VAL B O 1
ATOM 2194 N N . ASN B 1 13 ? 8.367 8.117 -1.501 1 96.25 13 ASN B N 1
ATOM 2195 C CA . ASN B 1 13 ? 8.391 6.977 -0.593 1 96.25 13 ASN B CA 1
ATOM 2196 C C . ASN B 1 13 ? 9.539 6.031 -0.905 1 96.25 13 ASN B C 1
ATOM 2198 O O . ASN B 1 13 ? 9.836 5.125 -0.123 1 96.25 13 ASN B O 1
ATOM 2202 N N . THR B 1 14 ? 10.258 6.289 -1.973 1 92.44 14 THR B N 1
ATOM 2203 C CA . THR B 1 14 ? 11.32 5.375 -2.371 1 92.44 14 THR B CA 1
ATOM 2204 C C . THR B 1 14 ? 12.531 5.52 -1.453 1 92.44 14 THR B C 1
ATOM 2206 O O . THR B 1 14 ? 13.281 4.566 -1.248 1 92.44 14 THR B O 1
ATOM 2209 N N . SER B 1 15 ? 12.719 6.727 -0.942 1 93.25 15 SER B N 1
ATOM 2210 C CA . SER B 1 15 ? 13.891 6.957 -0.103 1 93.25 15 SER B CA 1
ATOM 2211 C C . SER B 1 15 ? 13.789 8.297 0.623 1 93.25 15 SER B C 1
ATOM 2213 O O . SER B 1 15 ? 13.25 9.258 0.084 1 93.25 15 SER B O 1
ATOM 2215 N N . PRO B 1 16 ? 14.359 8.281 1.822 1 94 16 PRO B N 1
ATOM 2216 C CA . PRO B 1 16 ? 14.438 9.578 2.498 1 94 16 PRO B CA 1
ATOM 2217 C C . PRO B 1 16 ? 15.594 10.43 1.994 1 94 16 PRO B C 1
ATOM 2219 O O . PRO B 1 16 ? 15.734 11.586 2.4 1 94 16 PRO B O 1
ATOM 2222 N N . ASP B 1 17 ? 16.359 9.828 1.102 1 84.06 17 ASP B N 1
ATOM 2223 C CA . ASP B 1 17 ? 17.562 10.477 0.602 1 84.06 17 ASP B CA 1
ATOM 2224 C C . ASP B 1 17 ? 17.25 11.828 -0.026 1 84.06 17 ASP B C 1
ATOM 2226 O O . ASP B 1 17 ? 16.344 11.938 -0.857 1 84.06 17 ASP B O 1
ATOM 2230 N N . SER B 1 18 ? 18.062 12.727 0.263 1 77.06 18 SER B N 1
ATOM 2231 C CA . SER B 1 18 ? 17.891 14.086 -0.25 1 77.06 18 SER B CA 1
ATOM 2232 C C . SER B 1 18 ? 18.75 14.328 -1.476 1 77.06 18 SER B C 1
ATOM 2234 O O . SER B 1 18 ? 18.656 15.375 -2.115 1 77.06 18 SER B O 1
ATOM 2236 N N . ASP B 1 19 ? 19.391 13.328 -1.891 1 83.94 19 ASP B N 1
ATOM 2237 C CA . ASP B 1 19 ? 20.328 13.578 -2.984 1 83.94 19 ASP B CA 1
ATOM 2238 C C . ASP B 1 19 ? 19.688 13.273 -4.336 1 83.94 19 ASP B C 1
ATOM 2240 O O . ASP B 1 19 ? 20.188 13.703 -5.379 1 83.94 19 ASP B O 1
ATOM 2244 N N . ASP B 1 20 ? 18.641 12.641 -4.348 1 90.38 20 ASP B N 1
ATOM 2245 C CA . ASP B 1 20 ? 17.953 12.359 -5.602 1 90.38 20 ASP B CA 1
ATOM 2246 C C . ASP B 1 20 ? 17.078 13.539 -6.027 1 90.38 20 ASP B C 1
ATOM 2248 O O . ASP B 1 20 ? 16.172 13.938 -5.301 1 90.38 20 ASP B O 1
ATOM 2252 N N . THR B 1 21 ? 17.375 14.039 -7.18 1 94 21 THR B N 1
ATOM 2253 C CA . THR B 1 21 ? 16.734 15.258 -7.66 1 94 21 THR B CA 1
ATOM 2254 C C . THR B 1 21 ? 15.219 15.055 -7.801 1 94 21 THR B C 1
ATOM 2256 O O . THR B 1 21 ? 14.438 15.922 -7.41 1 94 21 THR B O 1
ATOM 2259 N N . ASN B 1 22 ? 14.812 13.922 -8.367 1 94.25 22 ASN B N 1
ATOM 2260 C CA . ASN B 1 22 ? 13.391 13.656 -8.555 1 94.25 22 ASN B CA 1
ATOM 2261 C C . ASN B 1 22 ? 12.656 13.562 -7.219 1 94.25 22 ASN B C 1
ATOM 2263 O O . ASN B 1 22 ? 11.555 14.094 -7.074 1 94.25 22 ASN B O 1
ATOM 2267 N N . ILE B 1 23 ? 13.273 12.922 -6.258 1 95.5 23 ILE B N 1
ATOM 2268 C CA . ILE B 1 23 ? 12.68 12.789 -4.934 1 95.5 23 ILE B CA 1
ATOM 2269 C C . ILE B 1 23 ? 12.547 14.164 -4.285 1 95.5 23 ILE B C 1
ATOM 2271 O O . ILE B 1 23 ? 11.5 14.5 -3.73 1 95.5 23 ILE B O 1
ATOM 2275 N N . ASN B 1 24 ? 13.547 14.969 -4.426 1 95.88 24 ASN B N 1
ATOM 2276 C CA . ASN B 1 24 ? 13.539 16.297 -3.824 1 95.88 24 ASN B CA 1
ATOM 2277 C C . ASN B 1 24 ? 12.477 17.188 -4.453 1 95.88 24 ASN B C 1
ATOM 2279 O O . ASN B 1 24 ? 11.797 17.938 -3.752 1 95.88 24 ASN B O 1
ATOM 2283 N N . ILE B 1 25 ? 12.398 17.141 -5.727 1 96.38 25 ILE B N 1
ATOM 2284 C CA . ILE B 1 25 ? 11.398 17.938 -6.418 1 96.38 25 ILE B CA 1
ATOM 2285 C C . ILE B 1 25 ? 10 17.5 -5.992 1 96.38 25 ILE B C 1
ATOM 2287 O O . ILE B 1 25 ? 9.156 18.344 -5.641 1 96.38 25 ILE B O 1
ATOM 2291 N N . ALA B 1 26 ? 9.773 16.188 -6.004 1 95.31 26 ALA B N 1
ATOM 2292 C CA . ALA B 1 26 ? 8.469 15.656 -5.605 1 95.31 26 ALA B CA 1
ATOM 2293 C C . ALA B 1 26 ? 8.117 16.078 -4.184 1 95.31 26 ALA B C 1
ATOM 2295 O O . ALA B 1 26 ? 6.988 16.516 -3.922 1 95.31 26 ALA B O 1
ATOM 2296 N N . ARG B 1 27 ? 9.086 15.961 -3.311 1 95.5 27 ARG B N 1
ATOM 2297 C CA . ARG B 1 27 ? 8.898 16.359 -1.918 1 95.5 27 ARG B CA 1
ATOM 2298 C C . ARG B 1 27 ? 8.562 17.844 -1.812 1 95.5 27 ARG B C 1
ATOM 2300 O O . ARG B 1 27 ? 7.641 18.234 -1.087 1 95.5 27 ARG B O 1
ATOM 2307 N N . CYS B 1 28 ? 9.281 18.672 -2.518 1 95.06 28 CYS B N 1
ATOM 2308 C CA . CYS B 1 28 ? 9.078 20.109 -2.492 1 95.06 28 CYS B CA 1
ATOM 2309 C C . CYS B 1 28 ? 7.688 20.484 -2.986 1 95.06 28 CYS B C 1
ATOM 2311 O O . CYS B 1 28 ? 7.023 21.344 -2.4 1 95.06 28 CYS B O 1
ATOM 2313 N N . ILE B 1 29 ? 7.289 19.828 -4.004 1 93.69 29 ILE B N 1
ATOM 2314 C CA . ILE B 1 29 ? 5.973 20.109 -4.566 1 93.69 29 ILE B CA 1
ATOM 2315 C C . ILE B 1 29 ? 4.891 19.766 -3.543 1 93.69 29 ILE B C 1
ATOM 2317 O O . ILE B 1 29 ? 3.996 20.562 -3.279 1 93.69 29 ILE B O 1
ATOM 2321 N N . LEU B 1 30 ? 5.023 18.594 -2.965 1 93.12 30 LEU B N 1
ATOM 2322 C CA . LEU B 1 30 ? 4.02 18.156 -2.004 1 93.12 30 LEU B CA 1
ATOM 2323 C C . LEU B 1 30 ? 3.971 19.078 -0.796 1 93.12 30 LEU B C 1
ATOM 2325 O O . LEU B 1 30 ? 2.902 19.297 -0.221 1 93.12 30 LEU B O 1
ATOM 2329 N N . LYS B 1 31 ? 5.078 19.656 -0.461 1 93.5 31 LYS B N 1
ATOM 2330 C CA . LYS B 1 31 ? 5.16 20.547 0.699 1 93.5 31 LYS B CA 1
ATOM 2331 C C . LYS B 1 31 ? 4.66 21.938 0.358 1 93.5 31 LYS B C 1
ATOM 2333 O O . LYS B 1 31 ? 4.324 22.719 1.252 1 93.5 31 LYS B O 1
ATOM 2338 N N . ASN B 1 32 ? 4.66 22.281 -0.959 1 91.88 32 ASN B N 1
ATOM 2339 C CA . ASN B 1 32 ? 4.371 23.656 -1.353 1 91.88 32 ASN B CA 1
ATOM 2340 C C . ASN B 1 32 ? 3.264 23.719 -2.4 1 91.88 32 ASN B C 1
ATOM 2342 O O . ASN B 1 32 ? 3.275 24.594 -3.273 1 91.88 32 ASN B O 1
ATOM 2346 N N . ILE B 1 33 ? 2.438 22.766 -2.391 1 87.12 33 ILE B N 1
ATOM 2347 C CA . ILE B 1 33 ? 1.405 22.641 -3.414 1 87.12 33 ILE B CA 1
ATOM 2348 C C . ILE B 1 33 ? 0.551 23.906 -3.436 1 87.12 33 ILE B C 1
ATOM 2350 O O . ILE B 1 33 ? 0.074 24.328 -4.496 1 87.12 33 ILE B O 1
ATOM 2354 N N . ASP B 1 34 ? 0.344 24.547 -2.328 1 85.25 34 ASP B N 1
ATOM 2355 C CA . ASP B 1 34 ? -0.515 25.719 -2.191 1 85.25 34 ASP B CA 1
ATOM 2356 C C . ASP B 1 34 ? 0.121 26.938 -2.842 1 85.25 34 ASP B C 1
ATOM 2358 O O . ASP B 1 34 ? -0.569 27.906 -3.156 1 85.25 34 ASP B O 1
ATOM 2362 N N . LYS B 1 35 ? 1.383 26.875 -3.072 1 90.44 35 LYS B N 1
ATOM 2363 C CA . LYS B 1 35 ? 2.104 28.016 -3.639 1 90.44 35 LYS B CA 1
ATOM 2364 C C . LYS B 1 35 ? 2.094 27.969 -5.164 1 90.44 35 LYS B C 1
ATOM 2366 O O . LYS B 1 35 ? 2.416 28.953 -5.824 1 90.44 35 LYS B O 1
ATOM 2371 N N . ILE B 1 36 ? 1.741 26.875 -5.664 1 90.94 36 ILE B N 1
ATOM 2372 C CA . ILE B 1 36 ? 1.758 26.719 -7.113 1 90.94 36 ILE B CA 1
ATOM 2373 C C . ILE B 1 36 ? 0.446 27.219 -7.703 1 90.94 36 ILE B C 1
ATOM 2375 O O . ILE B 1 36 ? -0.629 26.719 -7.379 1 90.94 36 ILE B O 1
ATOM 2379 N N . LYS B 1 37 ? 0.542 28.266 -8.547 1 91.56 37 LYS B N 1
ATOM 2380 C CA . LYS B 1 37 ? -0.616 28.922 -9.141 1 91.56 37 LYS B CA 1
ATOM 2381 C C . LYS B 1 37 ? -0.521 28.922 -10.664 1 91.56 37 LYS B C 1
ATOM 2383 O O . LYS B 1 37 ? 0.499 28.531 -11.227 1 91.56 37 LYS B O 1
ATOM 2388 N N . LYS B 1 38 ? -1.603 29.359 -11.32 1 91.12 38 LYS B N 1
ATOM 2389 C CA . LYS B 1 38 ? -1.654 29.438 -12.773 1 91.12 38 LYS B CA 1
ATOM 2390 C C . LYS B 1 38 ? -0.522 30.297 -13.32 1 91.12 38 LYS B C 1
ATOM 2392 O O . LYS B 1 38 ? 0.049 30 -14.375 1 91.12 38 LYS B O 1
ATOM 2397 N N . ARG B 1 39 ? -0.223 31.281 -12.578 1 93.88 39 ARG B N 1
ATOM 2398 C CA . ARG B 1 39 ? 0.757 32.25 -13.055 1 93.88 39 ARG B CA 1
ATOM 2399 C C . ARG B 1 39 ? 2.176 31.828 -12.703 1 93.88 39 ARG B C 1
ATOM 2401 O O . ARG B 1 39 ? 3.146 32.438 -13.125 1 93.88 39 ARG B O 1
ATOM 2408 N N . THR B 1 40 ? 2.299 30.781 -11.922 1 94.88 40 THR B N 1
ATOM 2409 C CA . THR B 1 40 ? 3.627 30.312 -11.531 1 94.88 40 THR B CA 1
ATOM 2410 C C . THR B 1 40 ? 4.445 29.922 -12.758 1 94.88 40 THR B C 1
ATOM 2412 O O . THR B 1 40 ? 4.039 29.062 -13.531 1 94.88 40 THR B O 1
ATOM 2415 N N . SER B 1 41 ? 5.57 30.609 -12.93 1 96.12 41 SER B N 1
ATOM 2416 C CA . SER B 1 41 ? 6.441 30.312 -14.062 1 96.12 41 SER B CA 1
ATOM 2417 C C . SER B 1 41 ? 7.348 29.125 -13.773 1 96.12 41 SER B C 1
ATOM 2419 O O . SER B 1 41 ? 7.438 28.672 -12.633 1 96.12 41 SER B O 1
ATOM 2421 N N . LEU B 1 42 ? 8 28.688 -14.852 1 97.25 42 LEU B N 1
ATOM 2422 C CA . LEU B 1 42 ? 8.992 27.641 -14.695 1 97.25 42 LEU B CA 1
ATOM 2423 C C . LEU B 1 42 ? 10.094 28.062 -13.727 1 97.25 42 LEU B C 1
ATOM 2425 O O . LEU B 1 42 ? 10.547 27.266 -12.906 1 97.25 42 LEU B O 1
ATOM 2429 N N . GLN B 1 43 ? 10.469 29.328 -13.781 1 97.38 43 GLN B N 1
ATOM 2430 C CA . GLN B 1 43 ? 11.492 29.859 -12.883 1 97.38 43 GLN B CA 1
ATOM 2431 C C . GLN B 1 43 ? 11 29.891 -11.445 1 97.38 43 GLN B C 1
ATOM 2433 O O . GLN B 1 43 ? 11.727 29.516 -10.523 1 97.38 43 GLN B O 1
ATOM 2438 N N . ASP B 1 44 ? 9.828 30.344 -11.328 1 96.94 44 ASP B N 1
ATOM 2439 C CA . ASP B 1 44 ? 9.242 30.344 -9.992 1 96.94 44 ASP B CA 1
ATOM 2440 C C . ASP B 1 44 ? 9.219 28.953 -9.391 1 96.94 44 ASP B C 1
ATOM 2442 O O . ASP B 1 44 ? 9.523 28.766 -8.211 1 96.94 44 ASP B O 1
ATOM 2446 N N . PHE B 1 45 ? 8.836 28.031 -10.188 1 95.75 45 PHE B N 1
ATOM 2447 C CA . PHE B 1 45 ? 8.758 26.625 -9.781 1 95.75 45 PHE B CA 1
ATOM 2448 C C . PHE B 1 45 ? 10.133 26.109 -9.359 1 95.75 45 PHE B C 1
ATOM 2450 O O . PHE B 1 45 ? 10.258 25.438 -8.336 1 95.75 45 PHE B O 1
ATOM 2457 N N . ALA B 1 46 ? 11.094 26.391 -10.172 1 97.25 46 ALA B N 1
ATOM 2458 C CA . ALA B 1 46 ? 12.477 26.031 -9.883 1 97.25 46 ALA B CA 1
ATOM 2459 C C . ALA B 1 46 ? 12.93 26.625 -8.555 1 97.25 46 ALA B C 1
ATOM 2461 O O . ALA B 1 46 ? 13.586 25.953 -7.75 1 97.25 46 ALA B O 1
ATOM 2462 N N . ASP B 1 47 ? 12.562 27.844 -8.32 1 97 47 ASP B N 1
ATOM 2463 C CA . ASP B 1 47 ? 12.922 28.531 -7.09 1 97 47 ASP B CA 1
ATOM 2464 C C . ASP B 1 47 ? 12.273 27.875 -5.879 1 97 47 ASP B C 1
ATOM 2466 O O . ASP B 1 47 ? 12.906 27.703 -4.84 1 97 47 ASP B O 1
ATOM 2470 N N . ILE B 1 48 ? 11.047 27.516 -6.039 1 94.62 48 ILE B N 1
ATOM 2471 C CA . ILE B 1 48 ? 10.312 26.859 -4.965 1 94.62 48 ILE B CA 1
ATOM 2472 C C . ILE B 1 48 ? 11.008 25.547 -4.598 1 94.62 48 ILE B C 1
ATOM 2474 O O . ILE B 1 48 ? 11.133 25.219 -3.416 1 94.62 48 ILE B O 1
ATOM 2478 N N . CYS B 1 49 ? 11.516 24.844 -5.582 1 95 49 CYS B N 1
ATOM 2479 C CA . CYS B 1 49 ? 12.102 23.531 -5.375 1 95 49 CYS B CA 1
ATOM 2480 C C . CYS B 1 49 ? 13.609 23.625 -5.199 1 95 49 CYS B C 1
ATOM 2482 O O . CYS B 1 49 ? 14.289 22.609 -5.059 1 95 49 CYS B O 1
ATOM 2484 N N . TYR B 1 50 ? 14.156 24.812 -5.285 1 94.31 50 TYR B N 1
ATOM 2485 C CA . TYR B 1 50 ? 15.578 25.078 -5.125 1 94.31 50 TYR B CA 1
ATOM 2486 C C . TYR B 1 50 ? 16.391 24.25 -6.105 1 94.31 50 TYR B C 1
ATOM 2488 O O . TYR B 1 50 ? 17.344 23.562 -5.711 1 94.31 50 TYR B O 1
ATOM 2496 N N . THR B 1 51 ? 15.961 24.25 -7.254 1 96.31 51 THR B N 1
ATOM 2497 C CA . THR B 1 51 ? 16.656 23.516 -8.312 1 96.31 51 THR B CA 1
ATOM 2498 C C . THR B 1 51 ? 16.656 24.328 -9.609 1 96.31 51 THR B C 1
ATOM 2500 O O . THR B 1 51 ? 16.203 25.469 -9.641 1 96.31 51 THR B O 1
ATOM 2503 N N . SER B 1 52 ? 17.203 23.844 -10.695 1 96.5 52 SER B N 1
ATOM 2504 C CA . SER B 1 52 ? 17.281 24.547 -11.969 1 96.5 52 SER B CA 1
ATOM 2505 C C . SER B 1 52 ? 16.016 24.359 -12.789 1 96.5 52 SER B C 1
ATOM 2507 O O . SER B 1 52 ? 15.258 23.406 -12.562 1 96.5 52 SER B O 1
ATOM 2509 N N . GLN B 1 53 ? 15.844 25.234 -13.695 1 97.31 53 GLN B N 1
ATOM 2510 C CA . GLN B 1 53 ? 14.734 25.125 -14.641 1 97.31 53 GLN B CA 1
ATOM 2511 C C . GLN B 1 53 ? 14.828 23.812 -15.438 1 97.31 53 GLN B C 1
ATOM 2513 O O . GLN B 1 53 ? 13.812 23.172 -15.695 1 97.31 53 GLN B O 1
ATOM 2518 N N . SER B 1 54 ? 16 23.516 -15.781 1 97.44 54 SER B N 1
ATOM 2519 C CA . SER B 1 54 ? 16.219 22.297 -16.547 1 97.44 54 SER B CA 1
ATOM 2520 C C . SER B 1 54 ? 15.82 21.062 -15.758 1 97.44 54 SER B C 1
ATOM 2522 O O . SER B 1 54 ? 15.242 20.109 -16.312 1 97.44 54 SER B O 1
ATOM 2524 N N . SER B 1 55 ? 16.047 21.047 -14.469 1 97 55 SER B N 1
ATOM 2525 C CA . SER B 1 55 ? 15.688 19.922 -13.602 1 97 55 SER B CA 1
ATOM 2526 C C . SER B 1 55 ? 14.172 19.781 -13.508 1 97 55 SER B C 1
ATOM 2528 O O . SER B 1 55 ? 13.656 18.656 -13.492 1 97 55 SER B O 1
ATOM 2530 N N . ILE B 1 56 ? 13.477 20.875 -13.445 1 97.62 56 ILE B N 1
ATOM 2531 C CA . ILE B 1 56 ? 12.016 20.844 -13.383 1 97.62 56 ILE B CA 1
ATOM 2532 C C . ILE B 1 56 ? 11.461 20.281 -14.688 1 97.62 56 ILE B C 1
ATOM 2534 O O . ILE B 1 56 ? 10.539 19.453 -14.672 1 97.62 56 ILE B O 1
ATOM 2538 N N . SER B 1 57 ? 12.008 20.75 -15.766 1 97.19 57 SER B N 1
ATOM 2539 C CA . SER B 1 57 ? 11.578 20.266 -17.078 1 97.19 57 SER B CA 1
ATOM 2540 C C . SER B 1 57 ? 11.82 18.766 -17.219 1 97.19 57 SER B C 1
ATOM 2542 O O . SER B 1 57 ? 10.945 18.031 -17.688 1 97.19 57 SER B O 1
ATOM 2544 N N . ARG B 1 58 ? 12.961 18.344 -16.812 1 96.56 58 ARG B N 1
ATOM 2545 C CA . ARG B 1 58 ? 13.297 16.922 -16.875 1 96.56 58 ARG B CA 1
ATOM 2546 C C . ARG B 1 58 ? 12.375 16.094 -15.977 1 96.56 58 ARG B C 1
ATOM 2548 O O . ARG B 1 58 ? 11.984 14.984 -16.344 1 96.56 58 ARG B O 1
ATOM 2555 N N . PHE B 1 59 ? 12.086 16.625 -14.797 1 96.69 59 PHE B N 1
ATOM 2556 C CA . PHE B 1 59 ? 11.188 15.945 -13.867 1 96.69 59 PHE B CA 1
ATOM 2557 C C . PHE B 1 59 ? 9.797 15.805 -14.469 1 96.69 59 PHE B C 1
ATOM 2559 O O . PHE B 1 59 ? 9.172 14.75 -14.359 1 96.69 59 PHE B O 1
ATOM 2566 N N . SER B 1 60 ? 9.344 16.859 -15.086 1 95.19 60 SER B N 1
ATOM 2567 C CA . SER B 1 60 ? 8.039 16.844 -15.742 1 95.19 60 SER B CA 1
ATOM 2568 C C . SER B 1 60 ? 7.98 15.75 -16.812 1 95.19 60 SER B C 1
ATOM 2570 O O . SER B 1 60 ? 6.992 15.023 -16.906 1 95.19 60 SER B O 1
ATOM 2572 N N . GLN B 1 61 ? 9.055 15.656 -17.562 1 93.62 61 GLN B N 1
ATOM 2573 C CA . GLN B 1 61 ? 9.125 14.633 -18.594 1 93.62 61 GLN B CA 1
ATOM 2574 C C . GLN B 1 61 ? 9.219 13.242 -17.984 1 93.62 61 GLN B C 1
ATOM 2576 O O . GLN B 1 61 ? 8.617 12.289 -18.5 1 93.62 61 GLN B O 1
ATOM 2581 N N . TYR B 1 62 ? 9.977 13.211 -16.969 1 91.94 62 TYR B N 1
ATOM 2582 C CA . TYR B 1 62 ? 10.125 11.969 -16.219 1 91.94 62 TYR B CA 1
ATOM 2583 C C . TYR B 1 62 ? 8.766 11.445 -15.766 1 91.94 62 TYR B C 1
ATOM 2585 O O . TYR B 1 62 ? 8.531 10.234 -15.766 1 91.94 62 TYR B O 1
ATOM 2593 N N . LEU B 1 63 ? 7.828 12.328 -15.43 1 91.88 63 LEU B N 1
ATOM 2594 C CA . LEU B 1 63 ? 6.492 11.961 -14.977 1 91.88 63 LEU B CA 1
ATOM 2595 C C . LEU B 1 63 ? 5.562 11.703 -16.156 1 91.88 63 LEU B C 1
ATOM 2597 O O . LEU B 1 63 ? 4.395 11.359 -15.969 1 91.88 63 LEU B O 1
ATOM 2601 N N . GLY B 1 64 ? 6.051 11.93 -17.328 1 88.38 64 GLY B N 1
ATOM 2602 C CA . GLY B 1 64 ? 5.293 11.586 -18.531 1 88.38 64 GLY B CA 1
ATOM 2603 C C . GLY B 1 64 ? 4.602 12.781 -19.156 1 88.38 64 GLY B C 1
ATOM 2604 O O . GLY B 1 64 ? 3.779 12.625 -20.062 1 88.38 64 GLY B O 1
ATOM 2605 N N . TYR B 1 65 ? 4.93 13.938 -18.719 1 92.69 65 TYR B N 1
ATOM 2606 C CA . TYR B 1 65 ? 4.305 15.117 -19.312 1 92.69 65 TYR B CA 1
ATOM 2607 C C . TYR B 1 65 ? 5.074 15.586 -20.531 1 92.69 65 TYR B C 1
ATOM 2609 O O . TYR B 1 65 ? 6.305 15.484 -20.578 1 92.69 65 TYR B O 1
ATOM 2617 N N . ALA B 1 66 ? 4.34 16.172 -21.453 1 92.62 66 ALA B N 1
ATOM 2618 C CA . ALA B 1 66 ? 4.957 16.672 -22.672 1 92.62 66 ALA B CA 1
ATOM 2619 C C . ALA B 1 66 ? 5.707 17.969 -22.422 1 92.62 66 ALA B C 1
ATOM 2621 O O . ALA B 1 66 ? 6.707 18.266 -23.078 1 92.62 66 ALA B O 1
ATOM 2622 N N . ASN B 1 67 ? 5.207 18.797 -21.547 1 94.75 67 ASN B N 1
ATOM 2623 C CA . ASN B 1 67 ? 5.816 20.078 -21.219 1 94.75 67 ASN B CA 1
ATOM 2624 C C . ASN B 1 67 ? 5.449 20.531 -19.812 1 94.75 67 ASN B C 1
ATOM 2626 O O . ASN B 1 67 ? 4.598 19.922 -19.156 1 94.75 67 ASN B O 1
ATOM 2630 N N . PHE B 1 68 ? 6.113 21.531 -19.359 1 95.5 68 PHE B N 1
ATOM 2631 C CA . PHE B 1 68 ? 5.941 22.062 -18.016 1 95.5 68 PHE B CA 1
ATOM 2632 C C . PHE B 1 68 ? 4.508 22.547 -17.797 1 95.5 68 PHE B C 1
ATOM 2634 O O . PHE B 1 68 ? 3.947 22.375 -16.719 1 95.5 68 PHE B O 1
ATOM 2641 N N . ASN B 1 69 ? 3.91 23.094 -18.797 1 94.81 69 ASN B N 1
ATOM 2642 C CA . ASN B 1 69 ? 2.564 23.641 -18.641 1 94.81 69 ASN B CA 1
ATOM 2643 C C . ASN B 1 69 ? 1.551 22.547 -18.328 1 94.81 69 ASN B C 1
ATOM 2645 O O . ASN B 1 69 ? 0.643 22.75 -17.516 1 94.81 69 ASN B O 1
ATOM 2649 N N . ASP B 1 70 ? 1.704 21.438 -18.938 1 93.88 70 ASP B N 1
ATOM 2650 C CA . ASP B 1 70 ? 0.845 20.297 -18.656 1 93.88 70 ASP B CA 1
ATOM 2651 C C . ASP B 1 70 ? 1.05 19.797 -17.234 1 93.88 70 ASP B C 1
ATOM 2653 O O . ASP B 1 70 ? 0.085 19.453 -16.547 1 93.88 70 ASP B O 1
ATOM 2657 N N . PHE B 1 71 ? 2.303 19.766 -16.906 1 94.56 71 PHE B N 1
ATOM 2658 C CA . PHE B 1 71 ? 2.67 19.344 -15.562 1 94.56 71 PHE B CA 1
ATOM 2659 C C . PHE B 1 71 ? 2.086 20.297 -14.523 1 94.56 71 PHE B C 1
ATOM 2661 O O . PHE B 1 71 ? 1.429 19.875 -13.578 1 94.56 71 PHE B O 1
ATOM 2668 N N . LYS B 1 72 ? 2.271 21.531 -14.734 1 93.25 72 LYS B N 1
ATOM 2669 C CA . LYS B 1 72 ? 1.771 22.562 -13.836 1 93.25 72 LYS B CA 1
ATOM 2670 C C . LYS B 1 72 ? 0.25 22.516 -13.727 1 93.25 72 LYS B C 1
ATOM 2672 O O . LYS B 1 72 ? -0.309 22.75 -12.656 1 93.25 72 LYS B O 1
ATOM 2677 N N . ALA B 1 73 ? -0.371 22.219 -14.797 1 92 73 ALA B N 1
ATOM 2678 C CA . ALA B 1 73 ? -1.829 22.125 -14.797 1 92 73 ALA B CA 1
ATOM 2679 C C . ALA B 1 73 ? -2.316 21.078 -13.812 1 92 73 ALA B C 1
ATOM 2681 O O . ALA B 1 73 ? -3.318 21.281 -13.125 1 92 73 ALA B O 1
ATOM 2682 N N . ASP B 1 74 ? -1.627 20 -13.734 1 89.5 74 ASP B N 1
ATOM 2683 C CA . ASP B 1 74 ? -1.998 18.938 -12.805 1 89.5 74 ASP B CA 1
ATOM 2684 C C . ASP B 1 74 ? -1.707 19.359 -11.359 1 89.5 74 ASP B C 1
ATOM 2686 O O . ASP B 1 74 ? -2.438 18.984 -10.445 1 89.5 74 ASP B O 1
ATOM 2690 N N . CYS B 1 75 ? -0.649 20.078 -11.219 1 88.81 75 CYS B N 1
ATOM 2691 C CA . CYS B 1 75 ? -0.359 20.609 -9.891 1 88.81 75 CYS B CA 1
ATOM 2692 C C . CYS B 1 75 ? -1.494 21.5 -9.406 1 88.81 75 CYS B C 1
ATOM 2694 O O . CYS B 1 75 ? -1.947 21.375 -8.266 1 88.81 75 CYS B O 1
ATOM 2696 N N . ILE B 1 76 ? -1.91 22.344 -10.328 1 87.69 76 ILE B N 1
ATOM 2697 C CA . ILE B 1 76 ? -2.971 23.281 -10 1 87.69 76 ILE B CA 1
ATOM 2698 C C . ILE B 1 76 ? -4.285 22.531 -9.797 1 87.69 76 ILE B C 1
ATOM 2700 O O . ILE B 1 76 ? -5.102 22.922 -8.953 1 87.69 76 ILE B O 1
ATOM 2704 N N . GLY B 1 77 ? -4.402 21.484 -10.531 1 85.56 77 GLY B N 1
ATOM 2705 C CA . GLY B 1 77 ? -5.609 20.672 -10.43 1 85.56 77 GLY B CA 1
ATOM 2706 C C . GLY B 1 77 ? -5.82 20.078 -9.055 1 85.56 77 GLY B C 1
ATOM 2707 O O . GLY B 1 77 ? -6.957 19.828 -8.648 1 85.56 77 GLY B O 1
ATOM 2708 N N . ILE B 1 78 ? -4.75 19.938 -8.336 1 81.69 78 ILE B N 1
ATOM 2709 C CA . ILE B 1 78 ? -4.844 19.406 -6.98 1 81.69 78 ILE B CA 1
ATOM 2710 C C . ILE B 1 78 ? -5.656 20.359 -6.105 1 81.69 78 ILE B C 1
ATOM 2712 O O . ILE B 1 78 ? -6.504 19.922 -5.324 1 81.69 78 ILE B O 1
ATOM 2716 N N . GLN B 1 79 ? -5.355 21.609 -6.277 1 76.06 79 GLN B N 1
ATOM 2717 C CA . GLN B 1 79 ? -6.07 22.625 -5.496 1 76.06 79 GLN B CA 1
ATOM 2718 C C . GLN B 1 79 ? -7.559 22.625 -5.844 1 76.06 79 GLN B C 1
ATOM 2720 O O . GLN B 1 79 ? -8.406 22.766 -4.957 1 76.06 79 GLN B O 1
ATOM 2725 N N . GLU B 1 80 ? -7.781 22.438 -7.102 1 74.81 80 GLU B N 1
ATOM 2726 C CA . GLU B 1 80 ? -9.18 22.406 -7.535 1 74.81 80 GLU B CA 1
ATOM 2727 C C . GLU B 1 80 ? -9.906 21.203 -6.957 1 74.81 80 GLU B C 1
ATOM 2729 O O . GLU B 1 80 ? -11.07 21.312 -6.547 1 74.81 80 GLU B O 1
ATOM 2734 N N . GLU B 1 81 ? -9.266 20.109 -6.961 1 74.62 81 GLU B N 1
ATOM 2735 C CA . GLU B 1 81 ? -9.859 18.906 -6.395 1 74.62 81 GLU B CA 1
ATOM 2736 C C . GLU B 1 81 ? -10.078 19.047 -4.891 1 74.62 81 GLU B C 1
ATOM 2738 O O . GLU B 1 81 ? -11.094 18.578 -4.363 1 74.62 81 GLU B O 1
ATOM 2743 N N . THR B 1 82 ? -9.133 19.625 -4.266 1 74.5 82 THR B N 1
ATOM 2744 C CA . THR B 1 82 ? -9.258 19.891 -2.836 1 74.5 82 THR B CA 1
ATOM 2745 C C . THR B 1 82 ? -10.445 20.797 -2.551 1 74.5 82 THR B C 1
ATOM 2747 O O . THR B 1 82 ? -11.227 20.547 -1.628 1 74.5 82 THR B O 1
ATOM 2750 N N . ASP B 1 83 ? -10.578 21.781 -3.398 1 73.38 83 ASP B N 1
ATOM 2751 C CA . ASP B 1 83 ? -11.703 22.703 -3.256 1 73.38 83 ASP B CA 1
ATOM 2752 C C . ASP B 1 83 ? -13.039 21.969 -3.424 1 73.38 83 ASP B C 1
ATOM 2754 O O . ASP B 1 83 ? -13.984 22.219 -2.68 1 73.38 83 ASP B O 1
ATOM 2758 N N . GLU B 1 84 ? -13.047 21.125 -4.367 1 72.19 84 GLU B N 1
ATOM 2759 C CA . GLU B 1 84 ? -14.25 20.328 -4.594 1 72.19 84 GLU B CA 1
ATOM 2760 C C . GLU B 1 84 ? -14.547 19.422 -3.4 1 72.19 84 GLU B C 1
ATOM 2762 O O . GLU B 1 84 ? -15.711 19.234 -3.029 1 72.19 84 GLU B O 1
ATOM 2767 N N . MET B 1 85 ? -13.5 18.828 -2.852 1 72.44 85 MET B N 1
ATOM 2768 C CA . MET B 1 85 ? -13.656 17.969 -1.68 1 72.44 85 MET B CA 1
ATOM 2769 C C . MET B 1 85 ? -14.195 18.766 -0.495 1 72.44 85 MET B C 1
ATOM 2771 O O . MET B 1 85 ? -15.008 18.25 0.281 1 72.44 85 MET B O 1
ATOM 2775 N N . ILE B 1 86 ? -13.773 19.984 -0.414 1 73.69 86 ILE B N 1
ATOM 2776 C CA . ILE B 1 86 ? -14.25 20.859 0.649 1 73.69 86 ILE B CA 1
ATOM 2777 C C . ILE B 1 86 ? -15.742 21.109 0.48 1 73.69 86 ILE B C 1
ATOM 2779 O O . ILE B 1 86 ? -16.516 21 1.44 1 73.69 86 ILE B O 1
ATOM 2783 N N . ILE B 1 87 ? -16.062 21.344 -0.72 1 74.06 87 ILE B N 1
ATOM 2784 C CA . ILE B 1 87 ? -17.469 21.609 -1.014 1 74.06 87 ILE B CA 1
ATOM 2785 C C . ILE B 1 87 ? -18.312 20.375 -0.715 1 74.06 87 ILE B C 1
ATOM 2787 O O . ILE B 1 87 ? -19.344 20.453 -0.052 1 74.06 87 ILE B O 1
ATOM 2791 N N . ASP B 1 88 ? -17.828 19.219 -1.106 1 69.5 88 ASP B N 1
ATOM 2792 C CA . ASP B 1 88 ? -18.531 17.953 -0.878 1 69.5 88 ASP B CA 1
ATOM 2793 C C . ASP B 1 88 ? -18.625 17.641 0.613 1 69.5 88 ASP B C 1
ATOM 2795 O O . ASP B 1 88 ? -19.656 17.172 1.092 1 69.5 88 ASP B O 1
ATOM 2799 N N . THR B 1 89 ? -17.562 17.859 1.286 1 70.5 89 THR B N 1
ATOM 2800 C CA . THR B 1 89 ? -17.516 17.578 2.715 1 70.5 89 THR B CA 1
ATOM 2801 C C . THR B 1 89 ? -18.422 18.516 3.492 1 70.5 89 THR B C 1
ATOM 2803 O O . THR B 1 89 ? -19.031 18.125 4.488 1 70.5 89 THR B O 1
ATOM 2806 N N . ARG B 1 90 ? -18.5 19.781 3.064 1 67.69 90 ARG B N 1
ATOM 2807 C CA . ARG B 1 90 ? -19.406 20.734 3.689 1 67.69 90 ARG B CA 1
ATOM 2808 C C . ARG B 1 90 ? -20.859 20.312 3.521 1 67.69 90 ARG B C 1
ATOM 2810 O O . ARG B 1 90 ? -21.672 20.5 4.426 1 67.69 90 ARG B O 1
ATOM 2817 N N . ALA B 1 91 ? -21.016 19.688 2.361 1 67.31 91 ALA B N 1
ATOM 2818 C CA . ALA B 1 91 ? -22.391 19.266 2.045 1 67.31 91 ALA B CA 1
ATOM 2819 C C . ALA B 1 91 ? -22.734 17.953 2.74 1 67.31 91 ALA B C 1
ATOM 2821 O O . ALA B 1 91 ? -23.906 17.609 2.869 1 67.31 91 ALA B O 1
ATOM 2822 N N . THR B 1 92 ? -21.594 17.281 3.066 1 61.38 92 THR B N 1
ATOM 2823 C CA . THR B 1 92 ? -21.844 15.969 3.666 1 61.38 92 THR B CA 1
ATOM 2824 C C . THR B 1 92 ? -21.594 16.016 5.172 1 61.38 92 THR B C 1
ATOM 2826 O O . THR B 1 92 ? -20.734 16.75 5.648 1 61.38 92 THR B O 1
ATOM 2829 N N . LYS B 1 93 ? -22.578 15.5 5.809 1 61.19 93 LYS B N 1
ATOM 2830 C CA . LYS B 1 93 ? -22.438 15.406 7.258 1 61.19 93 LYS B CA 1
ATOM 2831 C C . LYS B 1 93 ? -21.203 14.602 7.641 1 61.19 93 LYS B C 1
ATOM 2833 O O . LYS B 1 93 ? -20.75 13.742 6.879 1 61.19 93 LYS B O 1
ATOM 2838 N N . LYS B 1 94 ? -20.688 14.898 8.773 1 75.56 94 LYS B N 1
ATOM 2839 C CA . LYS B 1 94 ? -19.656 14.094 9.422 1 75.56 94 LYS B CA 1
ATOM 2840 C C . LYS B 1 94 ? -20 12.609 9.383 1 75.56 94 LYS B C 1
ATOM 2842 O O . LYS B 1 94 ? -21.172 12.234 9.539 1 75.56 94 LYS B O 1
ATOM 2847 N N . ILE B 1 95 ? -18.984 11.859 8.953 1 75.31 95 ILE B N 1
ATOM 2848 C CA . ILE B 1 95 ? -19.219 10.422 8.969 1 75.31 95 ILE B CA 1
ATOM 2849 C C . ILE B 1 95 ? -19.594 9.977 10.383 1 75.31 95 ILE B C 1
ATOM 2851 O O . ILE B 1 95 ? -18.906 10.32 11.344 1 75.31 95 ILE B O 1
ATOM 2855 N N . ASN B 1 96 ? -20.734 9.523 10.438 1 84.81 96 ASN B N 1
ATOM 2856 C CA . ASN B 1 96 ? -21.047 8.734 11.625 1 84.81 96 ASN B CA 1
ATOM 2857 C C . ASN B 1 96 ? -20.375 7.363 11.578 1 84.81 96 ASN B C 1
ATOM 2859 O O . ASN B 1 96 ? -20.781 6.496 10.805 1 84.81 96 ASN B O 1
ATOM 2863 N N . CYS B 1 97 ? -19.344 7.191 12.438 1 86.38 97 CYS B N 1
ATOM 2864 C CA . CYS B 1 97 ? -18.516 5.992 12.383 1 86.38 97 CYS B CA 1
ATOM 2865 C C . CYS B 1 97 ? -19.359 4.738 12.562 1 86.38 97 CYS B C 1
ATOM 2867 O O . CYS B 1 97 ? -19.062 3.693 11.984 1 86.38 97 CYS B O 1
ATOM 2869 N N . VAL B 1 98 ? -20.375 4.871 13.352 1 86.69 98 VAL B N 1
ATOM 2870 C CA . VAL B 1 98 ? -21.266 3.729 13.57 1 86.69 98 VAL B CA 1
ATOM 2871 C C . VAL B 1 98 ? -21.984 3.379 12.273 1 86.69 98 VAL B C 1
ATOM 2873 O O . VAL B 1 98 ? -22 2.217 11.859 1 86.69 98 VAL B O 1
ATOM 2876 N N . ASP B 1 99 ? -22.547 4.359 11.617 1 90.12 99 ASP B N 1
ATOM 2877 C CA . ASP B 1 99 ? -23.25 4.148 10.352 1 90.12 99 ASP B CA 1
ATOM 2878 C C . ASP B 1 99 ? -22.297 3.637 9.281 1 90.12 99 ASP B C 1
ATOM 2880 O O . ASP B 1 99 ? -22.672 2.811 8.445 1 90.12 99 ASP B O 1
ATOM 2884 N N . TYR B 1 100 ? -21.156 4.246 9.305 1 91.75 100 TYR B N 1
ATOM 2885 C CA . TYR B 1 100 ? -20.141 3.844 8.336 1 91.75 100 TYR B CA 1
ATOM 2886 C C . TYR B 1 100 ? -19.766 2.375 8.508 1 91.75 100 TYR B C 1
ATOM 2888 O O . TYR B 1 100 ? -19.672 1.629 7.531 1 91.75 100 TYR B O 1
ATOM 2896 N N . ALA B 1 101 ? -19.562 1.913 9.781 1 92 101 ALA B N 1
ATOM 2897 C CA . ALA B 1 101 ? -19.281 0.512 10.07 1 92 101 ALA B CA 1
ATOM 2898 C C . ALA B 1 101 ? -20.406 -0.392 9.586 1 92 101 ALA B C 1
ATOM 2900 O O . ALA B 1 101 ? -20.156 -1.468 9.039 1 92 101 ALA B O 1
ATOM 2901 N N . GLN B 1 102 ? -21.625 0.065 9.805 1 91.44 102 GLN B N 1
ATOM 2902 C CA . GLN B 1 102 ? -22.797 -0.703 9.375 1 91.44 102 GLN B CA 1
ATOM 2903 C C . GLN B 1 102 ? -22.859 -0.815 7.855 1 91.44 102 GLN B C 1
ATOM 2905 O O . GLN B 1 102 ? -23.203 -1.87 7.32 1 91.44 102 GLN B O 1
ATOM 2910 N N . ALA B 1 103 ? -22.547 0.279 7.199 1 93.12 103 ALA B N 1
ATOM 2911 C CA . ALA B 1 103 ? -22.562 0.272 5.738 1 93.12 103 ALA B CA 1
ATOM 2912 C C . ALA B 1 103 ? -21.516 -0.704 5.191 1 93.12 103 ALA B C 1
ATOM 2914 O O . ALA B 1 103 ? -21.781 -1.426 4.227 1 93.12 103 ALA B O 1
ATOM 2915 N N . ILE B 1 104 ? -20.297 -0.686 5.781 1 94.75 104 ILE B N 1
ATOM 2916 C CA . ILE B 1 104 ? -19.25 -1.63 5.391 1 94.75 104 ILE B CA 1
ATOM 2917 C C . ILE B 1 104 ? -19.75 -3.059 5.59 1 94.75 104 ILE B C 1
ATOM 2919 O O . ILE B 1 104 ? -19.641 -3.895 4.691 1 94.75 104 ILE B O 1
ATOM 2923 N N . SER B 1 105 ? -20.344 -3.248 6.746 1 92.12 105 SER B N 1
ATOM 2924 C CA . SER B 1 105 ? -20.844 -4.574 7.102 1 92.12 105 SER B CA 1
ATOM 2925 C C . SER B 1 105 ? -21.875 -5.062 6.098 1 92.12 105 SER B C 1
ATOM 2927 O O . SER B 1 105 ? -21.781 -6.191 5.609 1 92.12 105 SER B O 1
ATOM 2929 N N . GLU B 1 106 ? -22.812 -4.258 5.824 1 91.62 106 GLU B N 1
ATOM 2930 C CA . GLU B 1 106 ? -23.875 -4.609 4.895 1 91.62 106 GLU B CA 1
ATOM 2931 C C . GLU B 1 106 ? -23.328 -4.91 3.504 1 91.62 106 GLU B C 1
ATOM 2933 O O . GLU B 1 106 ? -23.781 -5.832 2.83 1 91.62 106 GLU B O 1
ATOM 2938 N N . SER B 1 107 ? -22.391 -4.113 3.115 1 93.94 107 SER B N 1
ATOM 2939 C CA . SER B 1 107 ? -21.812 -4.301 1.791 1 93.94 107 SER B CA 1
ATOM 2940 C C . SER B 1 107 ? -21.062 -5.629 1.694 1 93.94 107 SER B C 1
ATOM 2942 O O . SER B 1 107 ? -21.125 -6.305 0.666 1 93.94 107 SER B O 1
ATOM 2944 N N . LEU B 1 108 ? -20.312 -6.023 2.707 1 93.44 108 LEU B N 1
ATOM 2945 C CA . LEU B 1 108 ? -19.562 -7.277 2.715 1 93.44 108 LEU B CA 1
ATOM 2946 C C . LEU B 1 108 ? -20.516 -8.469 2.709 1 93.44 108 LEU B C 1
ATOM 2948 O O . LEU B 1 108 ? -20.266 -9.461 2.023 1 93.44 108 LEU B O 1
ATOM 2952 N N . VAL B 1 109 ? -21.578 -8.312 3.434 1 87.62 109 VAL B N 1
ATOM 2953 C CA . VAL B 1 109 ? -22.562 -9.398 3.5 1 87.62 109 VAL B CA 1
ATOM 2954 C C . VAL B 1 109 ? -23.234 -9.562 2.141 1 87.62 109 VAL B C 1
ATOM 2956 O O . VAL B 1 109 ? -23.406 -10.688 1.657 1 87.62 109 VAL B O 1
ATOM 2959 N N . ARG B 1 110 ? -23.562 -8.531 1.529 1 87.75 110 ARG B N 1
ATOM 2960 C CA . ARG B 1 110 ? -24.234 -8.562 0.232 1 87.75 110 ARG B CA 1
ATOM 2961 C C . ARG B 1 110 ? -23.328 -9.164 -0.836 1 87.75 110 ARG B C 1
ATOM 2963 O O . ARG B 1 110 ? -23.812 -9.836 -1.753 1 87.75 110 ARG B O 1
ATOM 2970 N N . MET B 1 111 ? -22.031 -8.898 -0.739 1 88.69 111 MET B N 1
ATOM 2971 C CA . MET B 1 111 ? -21.078 -9.398 -1.717 1 88.69 111 MET B CA 1
ATOM 2972 C C . MET B 1 111 ? -21.062 -10.93 -1.737 1 88.69 111 MET B C 1
ATOM 2974 O O . MET B 1 111 ? -20.781 -11.539 -2.768 1 88.69 111 MET B O 1
ATOM 2978 N N . GLN B 1 112 ? -21.438 -11.531 -0.634 1 82.62 112 GLN B N 1
ATOM 2979 C CA . GLN B 1 112 ? -21.391 -12.984 -0.53 1 82.62 112 GLN B CA 1
ATOM 2980 C C . GLN B 1 112 ? -22.609 -13.617 -1.181 1 82.62 112 GLN B C 1
ATOM 2982 O O . GLN B 1 112 ? -22.641 -14.82 -1.445 1 82.62 112 GLN B O 1
ATOM 2987 N N . GLU B 1 113 ? -23.562 -12.836 -1.396 1 74.06 113 GLU B N 1
ATOM 2988 C CA . GLU B 1 113 ? -24.766 -13.32 -2.047 1 74.06 113 GLU B CA 1
ATOM 2989 C C . GLU B 1 113 ? -24.562 -13.5 -3.549 1 74.06 113 GLU B C 1
ATOM 2991 O O . GLU B 1 113 ? -25.406 -14.055 -4.242 1 74.06 113 GLU B O 1
ATOM 2996 N N . THR B 1 114 ? -23.406 -13.211 -3.963 1 69.94 114 THR B N 1
ATOM 2997 C CA . THR B 1 114 ? -23.109 -13.258 -5.391 1 69.94 114 THR B CA 1
ATOM 2998 C C . THR B 1 114 ? -22.266 -14.484 -5.723 1 69.94 114 THR B C 1
ATOM 3000 O O . THR B 1 114 ? -21.906 -15.258 -4.832 1 69.94 114 THR B O 1
ATOM 3003 N N . SER B 1 115 ? -22.172 -14.758 -6.926 1 79.38 115 SER B N 1
ATOM 3004 C CA . SER B 1 115 ? -21.406 -15.883 -7.473 1 79.38 115 SER B CA 1
ATOM 3005 C C . SER B 1 115 ? -19.906 -15.688 -7.262 1 79.38 115 SER B C 1
ATOM 3007 O O . SER B 1 115 ? -19.094 -16.172 -8.055 1 79.38 115 SER B O 1
ATOM 3009 N N . ILE B 1 116 ? -19.625 -15.117 -6.215 1 85.38 116 ILE B N 1
ATOM 3010 C CA . ILE B 1 116 ? -18.234 -14.711 -5.984 1 85.38 116 ILE B CA 1
ATOM 3011 C C . ILE B 1 116 ? -17.359 -15.945 -5.762 1 85.38 116 ILE B C 1
ATOM 3013 O O . ILE B 1 116 ? -16.203 -15.969 -6.164 1 85.38 116 ILE B O 1
ATOM 3017 N N . ASP B 1 117 ? -17.953 -16.969 -5.254 1 87.5 117 ASP B N 1
ATOM 3018 C CA . ASP B 1 117 ? -17.188 -18.188 -4.973 1 87.5 117 ASP B CA 1
ATOM 3019 C C . ASP B 1 117 ? -16.656 -18.812 -6.262 1 87.5 117 ASP B C 1
ATOM 3021 O O . ASP B 1 117 ? -15.492 -19.219 -6.336 1 87.5 117 ASP B O 1
ATOM 3025 N N . GLN B 1 118 ? -17.531 -18.906 -7.188 1 92.06 118 GLN B N 1
ATOM 3026 C CA . GLN B 1 118 ? -17.141 -19.484 -8.469 1 92.06 118 GLN B CA 1
ATOM 3027 C C . GLN B 1 118 ? -16.109 -18.625 -9.172 1 92.06 118 GLN B C 1
ATOM 3029 O O . GLN B 1 118 ? -15.18 -19.125 -9.805 1 92.06 118 GLN B O 1
ATOM 3034 N N . GLU B 1 119 ? -16.328 -17.344 -9.078 1 94.12 119 GLU B N 1
ATOM 3035 C CA . GLU B 1 119 ? -15.398 -16.406 -9.688 1 94.12 119 GLU B CA 1
ATOM 3036 C C . GLU B 1 119 ? -14.008 -16.516 -9.055 1 94.12 119 GLU B C 1
ATOM 3038 O O . GLU B 1 119 ? -13 -16.5 -9.758 1 94.12 119 GLU B O 1
ATOM 3043 N N . ILE B 1 120 ? -13.992 -16.688 -7.793 1 95.31 120 ILE B N 1
ATOM 3044 C CA . ILE B 1 120 ? -12.742 -16.844 -7.059 1 95.31 120 ILE B CA 1
ATOM 3045 C C . ILE B 1 120 ? -12.055 -18.141 -7.469 1 95.31 120 ILE B C 1
ATOM 3047 O O . ILE B 1 120 ? -10.844 -18.172 -7.695 1 95.31 120 ILE B O 1
ATOM 3051 N N . GLU B 1 121 ? -12.797 -19.172 -7.566 1 95.12 121 GLU B N 1
ATOM 3052 C CA . GLU B 1 121 ? -12.25 -20.469 -7.973 1 95.12 121 GLU B CA 1
ATOM 3053 C C . GLU B 1 121 ? -11.586 -20.375 -9.344 1 95.12 121 GLU B C 1
ATOM 3055 O O . GLU B 1 121 ? -10.484 -20.891 -9.539 1 95.12 121 GLU B O 1
ATOM 3060 N N . GLN B 1 122 ? -12.258 -19.766 -10.219 1 97.5 122 GLN B N 1
ATOM 3061 C CA . GLN B 1 122 ? -11.727 -19.609 -11.57 1 97.5 122 GLN B CA 1
ATOM 3062 C C . GLN B 1 122 ? -10.445 -18.781 -11.562 1 97.5 122 GLN B C 1
ATOM 3064 O O . GLN B 1 122 ? -9.484 -19.109 -12.258 1 97.5 122 GLN B O 1
ATOM 3069 N N . LEU B 1 123 ? -10.422 -17.688 -10.852 1 98.12 123 LEU B N 1
ATOM 3070 C CA . LEU B 1 123 ? -9.227 -16.859 -10.773 1 98.12 123 LEU B CA 1
ATOM 3071 C C . LEU B 1 123 ? -8.062 -17.625 -10.148 1 98.12 123 LEU B C 1
ATOM 3073 O O . LEU B 1 123 ? -6.918 -17.469 -10.57 1 98.12 123 LEU B O 1
ATOM 3077 N N . CYS B 1 124 ? -8.344 -18.469 -9.148 1 97.38 124 CYS B N 1
ATOM 3078 C CA . CYS B 1 124 ? -7.305 -19.328 -8.578 1 97.38 124 CYS B CA 1
ATOM 3079 C C . CYS B 1 124 ? -6.68 -20.219 -9.656 1 97.38 124 CYS B C 1
ATOM 3081 O O . CYS B 1 124 ? -5.461 -20.391 -9.688 1 97.38 124 CYS B O 1
ATOM 3083 N N . GLU B 1 125 ? -7.512 -20.719 -10.461 1 97.94 125 GLU B N 1
ATOM 3084 C CA . GLU B 1 125 ? -7.016 -21.562 -11.547 1 97.94 125 GLU B CA 1
ATOM 3085 C C . GLU B 1 125 ? -6.148 -20.75 -12.516 1 97.94 125 GLU B C 1
ATOM 3087 O O . GLU B 1 125 ? -5.098 -21.219 -12.953 1 97.94 125 GLU B O 1
ATOM 3092 N N . TYR B 1 126 ? -6.625 -19.531 -12.867 1 98.44 126 TYR B N 1
ATOM 3093 C CA . TYR B 1 126 ? -5.84 -18.672 -13.734 1 98.44 126 TYR B CA 1
ATOM 3094 C C . TYR B 1 126 ? -4.469 -18.391 -13.125 1 98.44 126 TYR B C 1
ATOM 3096 O O . TYR B 1 126 ? -3.447 -18.484 -13.812 1 98.44 126 TYR B O 1
ATOM 3104 N N . ILE B 1 127 ? -4.43 -18.047 -11.883 1 98.19 127 ILE B N 1
ATOM 3105 C CA . ILE B 1 127 ? -3.193 -17.734 -11.172 1 98.19 127 ILE B CA 1
ATOM 3106 C C . ILE B 1 127 ? -2.264 -18.953 -11.195 1 98.19 127 ILE B C 1
ATOM 3108 O O . ILE B 1 127 ? -1.077 -18.828 -11.508 1 98.19 127 ILE B O 1
ATOM 3112 N N . HIS B 1 128 ? -2.816 -20.078 -10.922 1 96.94 128 HIS B N 1
ATOM 3113 C CA . HIS B 1 128 ? -2.025 -21.297 -10.82 1 96.94 128 HIS B CA 1
ATOM 3114 C C . HIS B 1 128 ? -1.384 -21.656 -12.164 1 96.94 128 HIS B C 1
ATOM 3116 O O . HIS B 1 128 ? -0.231 -22.078 -12.203 1 96.94 128 HIS B O 1
ATOM 3122 N N . ASN B 1 129 ? -2.057 -21.438 -13.203 1 97.19 129 ASN B N 1
ATOM 3123 C CA . ASN B 1 129 ? -1.634 -21.938 -14.508 1 97.19 129 ASN B CA 1
ATOM 3124 C C . ASN B 1 129 ? -0.829 -20.891 -15.273 1 97.19 129 ASN B C 1
ATOM 3126 O O . ASN B 1 129 ? -0.184 -21.203 -16.266 1 97.19 129 ASN B O 1
ATOM 3130 N N . ALA B 1 130 ? -0.862 -19.656 -14.859 1 97.69 130 ALA B N 1
ATOM 3131 C CA . ALA B 1 130 ? -0.214 -18.578 -15.602 1 97.69 130 ALA B CA 1
ATOM 3132 C C . ALA B 1 130 ? 1.306 -18.688 -15.516 1 97.69 130 ALA B C 1
ATOM 3134 O O . ALA B 1 130 ? 1.851 -19.031 -14.461 1 97.69 130 ALA B O 1
ATOM 3135 N N . LYS B 1 131 ? 1.93 -18.375 -16.609 1 96.5 131 LYS B N 1
ATOM 3136 C CA . LYS B 1 131 ? 3.389 -18.312 -16.609 1 96.5 131 LYS B CA 1
ATOM 3137 C C . LYS B 1 131 ? 3.887 -17.094 -15.836 1 96.5 131 LYS B C 1
ATOM 3139 O O . LYS B 1 131 ? 4.82 -17.203 -15.039 1 96.5 131 LYS B O 1
ATOM 3144 N N . ARG B 1 132 ? 3.383 -16.016 -16.172 1 97.19 132 ARG B N 1
ATOM 3145 C CA . ARG B 1 132 ? 3.607 -14.773 -15.422 1 97.19 132 ARG B CA 1
ATOM 3146 C C . ARG B 1 132 ? 2.287 -14.117 -15.039 1 97.19 132 ARG B C 1
ATOM 3148 O O . ARG B 1 132 ? 1.267 -14.328 -15.695 1 97.19 132 ARG B O 1
ATOM 3155 N N . ILE B 1 133 ? 2.25 -13.383 -13.953 1 98.62 133 ILE B N 1
ATOM 3156 C CA . ILE B 1 133 ? 1.054 -12.711 -13.453 1 98.62 133 ILE B CA 1
ATOM 3157 C C . ILE B 1 133 ? 1.356 -11.234 -13.195 1 98.62 133 ILE B C 1
ATOM 3159 O O . ILE B 1 133 ? 2.314 -10.906 -12.492 1 98.62 133 ILE B O 1
ATOM 3163 N N . PHE B 1 134 ? 0.597 -10.383 -13.758 1 98.56 134 PHE B N 1
ATOM 3164 C CA . PHE B 1 134 ? 0.716 -8.938 -13.578 1 98.56 134 PHE B CA 1
ATOM 3165 C C . PHE B 1 134 ? -0.54 -8.367 -12.93 1 98.56 134 PHE B C 1
ATOM 3167 O O . PHE B 1 134 ? -1.657 -8.734 -13.305 1 98.56 134 PHE B O 1
ATOM 3174 N N . ILE B 1 135 ? -0.372 -7.516 -11.977 1 98.81 135 ILE B N 1
ATOM 3175 C CA . ILE B 1 135 ? -1.481 -6.734 -11.438 1 98.81 135 ILE B CA 1
ATOM 3176 C C . ILE B 1 135 ? -1.378 -5.289 -11.914 1 98.81 135 ILE B C 1
ATOM 3178 O O . ILE B 1 135 ? -0.295 -4.699 -11.898 1 98.81 135 ILE B O 1
ATOM 3182 N N . PHE B 1 136 ? -2.424 -4.781 -12.406 1 98.62 136 PHE B N 1
ATOM 3183 C CA . PHE B 1 136 ? -2.551 -3.371 -12.758 1 98.62 136 PHE B CA 1
ATOM 3184 C C . PHE B 1 136 ? -3.549 -2.676 -11.836 1 98.62 136 PHE B C 1
ATOM 3186 O O . PHE B 1 136 ? -4.703 -3.1 -11.727 1 98.62 136 PHE B O 1
ATOM 3193 N N . ALA B 1 137 ? -3.139 -1.688 -11.156 1 97.94 137 ALA B N 1
ATOM 3194 C CA . ALA B 1 137 ? -3.941 -0.954 -10.18 1 97.94 137 ALA B CA 1
ATOM 3195 C C . ALA B 1 137 ? -3.285 0.376 -9.82 1 97.94 137 ALA B C 1
ATOM 3197 O O . ALA B 1 137 ? -2.088 0.565 -10.047 1 97.94 137 ALA B O 1
ATOM 3198 N N . THR B 1 138 ? -4.008 1.316 -9.336 1 94.69 138 THR B N 1
ATOM 3199 C CA . THR B 1 138 ? -3.504 2.6 -8.859 1 94.69 138 THR B CA 1
ATOM 3200 C C . THR B 1 138 ? -4.242 3.035 -7.594 1 94.69 138 THR B C 1
ATOM 3202 O O . THR B 1 138 ? -5.266 2.447 -7.234 1 94.69 138 THR B O 1
ATOM 3205 N N . HIS B 1 139 ? -3.682 3.953 -6.922 1 93.25 139 HIS B N 1
ATOM 3206 C CA . HIS B 1 139 ? -4.312 4.531 -5.742 1 93.25 139 HIS B CA 1
ATOM 3207 C C . HIS B 1 139 ? -4.598 3.463 -4.691 1 93.25 139 HIS B C 1
ATOM 3209 O O . HIS B 1 139 ? -3.742 2.621 -4.406 1 93.25 139 HIS B O 1
ATOM 3215 N N . ILE B 1 140 ? -5.77 3.52 -4.113 1 94.94 140 ILE B N 1
ATOM 3216 C CA . ILE B 1 140 ? -6.098 2.617 -3.016 1 94.94 140 ILE B CA 1
ATOM 3217 C C . ILE B 1 140 ? -6.09 1.174 -3.514 1 94.94 140 ILE B C 1
ATOM 3219 O O . ILE B 1 140 ? -5.477 0.3 -2.898 1 94.94 140 ILE B O 1
ATOM 3223 N N . PRO B 1 141 ? -6.699 0.874 -4.684 1 97.12 141 PRO B N 1
ATOM 3224 C CA . PRO B 1 141 ? -6.551 -0.489 -5.199 1 97.12 141 PRO B CA 1
ATOM 3225 C C . PRO B 1 141 ? -5.086 -0.901 -5.359 1 97.12 141 PRO B C 1
ATOM 3227 O O . PRO B 1 141 ? -4.75 -2.072 -5.172 1 97.12 141 PRO B O 1
ATOM 3230 N N . GLY B 1 142 ? -4.223 0.061 -5.742 1 97.31 142 GLY B N 1
ATOM 3231 C CA . GLY B 1 142 ? -2.801 -0.225 -5.82 1 97.31 142 GLY B CA 1
ATOM 3232 C C . GLY B 1 142 ? -2.197 -0.632 -4.488 1 97.31 142 GLY B C 1
ATOM 3233 O O . GLY B 1 142 ? -1.407 -1.577 -4.422 1 97.31 142 GLY B O 1
ATOM 3234 N N . ASP B 1 143 ? -2.557 0.075 -3.418 1 97.12 143 ASP B N 1
ATOM 3235 C CA . ASP B 1 143 ? -2.1 -0.282 -2.078 1 97.12 143 ASP B CA 1
ATOM 3236 C C . ASP B 1 143 ? -2.543 -1.695 -1.705 1 97.12 143 ASP B C 1
ATOM 3238 O O . ASP B 1 143 ? -1.77 -2.463 -1.128 1 97.12 143 ASP B O 1
ATOM 3242 N N . LEU B 1 144 ? -3.744 -2.018 -2.035 1 98.25 144 LEU B N 1
ATOM 3243 C CA . LEU B 1 144 ? -4.281 -3.336 -1.715 1 98.25 144 LEU B CA 1
ATOM 3244 C C . LEU B 1 144 ? -3.676 -4.402 -2.617 1 98.25 144 LEU B C 1
ATOM 3246 O O . LEU B 1 144 ? -3.553 -5.562 -2.219 1 98.25 144 LEU B O 1
ATOM 3250 N N . ALA B 1 145 ? -3.262 -3.979 -3.846 1 98.44 145 ALA B N 1
ATOM 3251 C CA . ALA B 1 145 ? -2.551 -4.891 -4.738 1 98.44 145 ALA B CA 1
ATOM 3252 C C . ALA B 1 145 ? -1.259 -5.391 -4.094 1 98.44 145 ALA B C 1
ATOM 3254 O O . ALA B 1 145 ? -0.859 -6.539 -4.301 1 98.44 145 ALA B O 1
ATOM 3255 N N . CYS B 1 146 ? -0.614 -4.52 -3.338 1 97.44 146 CYS B N 1
ATOM 3256 C CA . CYS B 1 146 ? 0.606 -4.914 -2.643 1 97.44 146 CYS B CA 1
ATOM 3257 C C . CYS B 1 146 ? 0.329 -6.035 -1.65 1 97.44 146 CYS B C 1
ATOM 3259 O O . CYS B 1 146 ? 1.137 -6.957 -1.505 1 97.44 146 CYS B O 1
ATOM 3261 N N . ILE B 1 147 ? -0.771 -5.965 -0.977 1 96.25 147 ILE B N 1
ATOM 3262 C CA . ILE B 1 147 ? -1.158 -7.004 -0.028 1 96.25 147 ILE B CA 1
ATOM 3263 C C . ILE B 1 147 ? -1.372 -8.328 -0.765 1 96.25 147 ILE B C 1
ATOM 3265 O O . ILE B 1 147 ? -0.845 -9.359 -0.358 1 96.25 147 ILE B O 1
ATOM 3269 N N . MET B 1 148 ? -2.094 -8.234 -1.854 1 97.25 148 MET B N 1
ATOM 3270 C CA . MET B 1 148 ? -2.352 -9.422 -2.666 1 97.25 148 MET B CA 1
ATOM 3271 C C . MET B 1 148 ? -1.049 -10.023 -3.182 1 97.25 148 MET B C 1
ATOM 3273 O O . MET B 1 148 ? -0.839 -11.234 -3.09 1 97.25 148 MET B O 1
ATOM 3277 N N . GLN B 1 149 ? -0.222 -9.125 -3.701 1 96.88 149 GLN B N 1
ATOM 3278 C CA . GLN B 1 149 ? 1.074 -9.555 -4.219 1 96.88 149 GLN B CA 1
ATOM 3279 C C . GLN B 1 149 ? 1.875 -10.297 -3.156 1 96.88 149 GLN B C 1
ATOM 3281 O O . GLN B 1 149 ? 2.348 -11.414 -3.396 1 96.88 149 GLN B O 1
ATOM 3286 N N . ARG B 1 150 ? 1.988 -9.727 -2.02 1 93.62 150 ARG B N 1
ATOM 3287 C CA . ARG B 1 150 ? 2.785 -10.32 -0.948 1 93.62 150 ARG B CA 1
ATOM 3288 C C . ARG B 1 150 ? 2.217 -11.664 -0.518 1 93.62 150 ARG B C 1
ATOM 3290 O O . ARG B 1 150 ? 2.967 -12.617 -0.295 1 93.62 150 ARG B O 1
ATOM 3297 N N . ALA B 1 151 ? 0.893 -11.703 -0.381 1 91.38 151 ALA B N 1
ATOM 3298 C CA . ALA B 1 151 ? 0.237 -12.938 0.05 1 91.38 151 ALA B CA 1
ATOM 3299 C C . ALA B 1 151 ? 0.488 -14.062 -0.942 1 91.38 151 ALA B C 1
ATOM 3301 O O . ALA B 1 151 ? 0.816 -15.188 -0.544 1 91.38 151 ALA B O 1
ATOM 3302 N N . ILE B 1 152 ? 0.382 -13.766 -2.18 1 93 152 ILE B N 1
ATOM 3303 C CA . ILE B 1 152 ? 0.545 -14.805 -3.191 1 93 152 ILE B CA 1
ATOM 3304 C C . ILE B 1 152 ? 2.018 -15.195 -3.299 1 93 152 ILE B C 1
ATOM 3306 O O . ILE B 1 152 ? 2.344 -16.359 -3.514 1 93 152 ILE B O 1
ATOM 3310 N N . LEU B 1 153 ? 2.93 -14.227 -3.082 1 90.75 153 LEU B N 1
ATOM 3311 C CA . LEU B 1 153 ? 4.359 -14.523 -3.1 1 90.75 153 LEU B CA 1
ATOM 3312 C C . LEU B 1 153 ? 4.715 -15.555 -2.037 1 90.75 153 LEU B C 1
ATOM 3314 O O . LEU B 1 153 ? 5.641 -16.344 -2.221 1 90.75 153 LEU B O 1
ATOM 3318 N N . THR B 1 154 ? 3.941 -15.625 -0.953 1 86.56 154 THR B N 1
ATOM 3319 C CA . THR B 1 154 ? 4.215 -16.578 0.111 1 86.56 154 THR B CA 1
ATOM 3320 C C . THR B 1 154 ? 3.883 -18 -0.343 1 86.56 154 THR B C 1
ATOM 3322 O O . THR B 1 154 ? 4.289 -18.984 0.296 1 86.56 154 THR B O 1
ATOM 3325 N N . THR B 1 155 ? 3.139 -18.125 -1.432 1 84.94 155 THR B N 1
ATOM 3326 C CA . THR B 1 155 ? 2.766 -19.438 -1.936 1 84.94 155 THR B CA 1
ATOM 3327 C C . THR B 1 155 ? 3.785 -19.938 -2.955 1 84.94 155 THR B C 1
ATOM 3329 O O . THR B 1 155 ? 3.654 -21.047 -3.486 1 84.94 155 THR B O 1
ATOM 3332 N N . GLY B 1 156 ? 4.715 -19.141 -3.303 1 82.94 156 GLY B N 1
ATOM 3333 C CA . GLY B 1 156 ? 5.723 -19.5 -4.289 1 82.94 156 GLY B CA 1
ATOM 3334 C C . GLY B 1 156 ? 5.406 -18.984 -5.68 1 82.94 156 GLY B C 1
ATOM 3335 O O . GLY B 1 156 ? 6.203 -19.156 -6.605 1 82.94 156 GLY B O 1
ATOM 3336 N N . LYS B 1 157 ? 4.238 -18.422 -5.797 1 90.69 157 LYS B N 1
ATOM 3337 C CA . LYS B 1 157 ? 3.873 -17.812 -7.078 1 90.69 157 LYS B CA 1
ATOM 3338 C C . LYS B 1 157 ? 4.332 -16.359 -7.156 1 90.69 157 LYS B C 1
ATOM 3340 O O . LYS B 1 157 ? 4.012 -15.555 -6.281 1 90.69 157 LYS B O 1
ATOM 3345 N N . PHE B 1 158 ? 5.09 -16.047 -8.203 1 95 158 PHE B N 1
ATOM 3346 C CA . PHE B 1 158 ? 5.605 -14.695 -8.367 1 95 158 PHE B CA 1
ATOM 3347 C C . PHE B 1 158 ? 4.598 -13.82 -9.102 1 95 158 PHE B C 1
ATOM 3349 O O . PHE B 1 158 ? 4.148 -14.164 -10.195 1 95 158 PHE B O 1
ATOM 3356 N N . ILE B 1 159 ? 4.188 -12.734 -8.516 1 97.19 159 ILE B N 1
ATOM 3357 C CA . ILE B 1 159 ? 3.293 -11.734 -9.094 1 97.19 159 ILE B CA 1
ATOM 3358 C C . ILE B 1 159 ? 4.012 -10.398 -9.203 1 97.19 159 ILE B C 1
ATOM 3360 O O . ILE B 1 159 ? 4.73 -9.992 -8.281 1 97.19 159 ILE B O 1
ATOM 3364 N N . GLU B 1 160 ? 3.869 -9.758 -10.32 1 97.56 160 GLU B N 1
ATOM 3365 C CA . GLU B 1 160 ? 4.488 -8.453 -10.523 1 97.56 160 GLU B CA 1
ATOM 3366 C C . GLU B 1 160 ? 3.469 -7.332 -10.375 1 97.56 160 GLU B C 1
ATOM 3368 O O . GLU B 1 160 ? 2.395 -7.379 -10.977 1 97.56 160 GLU B O 1
ATOM 3373 N N . PHE B 1 161 ? 3.727 -6.371 -9.664 1 98.38 161 PHE B N 1
ATOM 3374 C CA . PHE B 1 161 ? 2.98 -5.129 -9.508 1 98.38 161 PHE B CA 1
ATOM 3375 C C . PHE B 1 161 ? 3.93 -3.947 -9.336 1 98.38 161 PHE B C 1
ATOM 3377 O O . PHE B 1 161 ? 4.898 -4.031 -8.578 1 98.38 161 PHE B O 1
ATOM 3384 N N . TYR B 1 162 ? 3.646 -2.857 -10 1 96.94 162 TYR B N 1
ATOM 3385 C CA . TYR B 1 162 ? 4.434 -1.633 -9.898 1 96.94 162 TYR B CA 1
ATOM 3386 C C . TYR B 1 162 ? 3.547 -0.439 -9.57 1 96.94 162 TYR B C 1
ATOM 3388 O O . TYR B 1 162 ? 2.666 -0.075 -10.352 1 96.94 162 TYR B O 1
ATOM 3396 N N . PRO B 1 163 ? 3.844 0.236 -8.469 1 95.25 163 PRO B N 1
ATOM 3397 C CA . PRO B 1 163 ? 2.977 1.339 -8.047 1 95.25 163 PRO B CA 1
ATOM 3398 C C . PRO B 1 163 ? 2.975 2.502 -9.039 1 95.25 163 PRO B C 1
ATOM 3400 O O . PRO B 1 163 ? 1.95 3.168 -9.211 1 95.25 163 PRO B O 1
ATOM 3403 N N . ARG B 1 164 ? 4.051 2.711 -9.703 1 91.81 164 ARG B N 1
ATOM 3404 C CA . ARG B 1 164 ? 4.109 3.816 -10.648 1 91.81 164 ARG B CA 1
ATOM 3405 C C . ARG B 1 164 ? 3.43 3.445 -11.961 1 91.81 164 ARG B C 1
ATOM 3407 O O . ARG B 1 164 ? 3.783 2.443 -12.594 1 91.81 164 ARG B O 1
ATOM 3414 N N . LYS B 1 165 ? 2.531 4.262 -12.344 1 92 165 LYS B N 1
ATOM 3415 C CA . LYS B 1 165 ? 1.743 4.004 -13.547 1 92 165 LYS B CA 1
ATOM 3416 C C . LYS B 1 165 ? 2.639 3.875 -14.773 1 92 165 LYS B C 1
ATOM 3418 O O . LYS B 1 165 ? 2.354 3.086 -15.68 1 92 165 LYS B O 1
ATOM 3423 N N . GLU B 1 166 ? 3.719 4.641 -14.836 1 90.81 166 GLU B N 1
ATOM 3424 C CA . GLU B 1 166 ? 4.645 4.594 -15.961 1 90.81 166 GLU B CA 1
ATOM 3425 C C . GLU B 1 166 ? 5.27 3.207 -16.109 1 90.81 166 GLU B C 1
ATOM 3427 O O . GLU B 1 166 ? 5.492 2.732 -17.219 1 90.81 166 GLU B O 1
ATOM 3432 N N . HIS B 1 167 ? 5.535 2.623 -14.992 1 94.94 167 HIS B N 1
ATOM 3433 C CA . HIS B 1 167 ? 6.094 1.274 -15.016 1 94.94 167 HIS B CA 1
ATOM 3434 C C . HIS B 1 167 ? 5.047 0.255 -15.453 1 94.94 167 HIS B C 1
ATOM 3436 O O . HIS B 1 167 ? 5.371 -0.727 -16.125 1 94.94 167 HIS B O 1
ATOM 3442 N N . GLN B 1 168 ? 3.801 0.49 -15.086 1 96.94 168 GLN B N 1
ATOM 3443 C CA . GLN B 1 168 ? 2.727 -0.39 -15.539 1 96.94 168 GLN B CA 1
ATOM 3444 C C . GLN B 1 168 ? 2.539 -0.297 -17.047 1 96.94 168 GLN B C 1
ATOM 3446 O O . GLN B 1 168 ? 2.299 -1.308 -17.719 1 96.94 168 GLN B O 1
ATOM 3451 N N . MET B 1 169 ? 2.689 0.926 -17.531 1 95.62 169 MET B N 1
ATOM 3452 C CA . MET B 1 169 ? 2.605 1.117 -18.984 1 95.62 169 MET B CA 1
ATOM 3453 C C . MET B 1 169 ? 3.709 0.347 -19.703 1 95.62 169 MET B C 1
ATOM 3455 O O . MET B 1 169 ? 3.473 -0.256 -20.75 1 95.62 169 MET B O 1
ATOM 3459 N N . GLU B 1 170 ? 4.867 0.418 -19.141 1 95.12 170 GLU B N 1
ATOM 3460 C CA . GLU B 1 170 ? 6.012 -0.278 -19.719 1 95.12 170 GLU B CA 1
ATOM 3461 C C . GLU B 1 170 ? 5.785 -1.787 -19.75 1 95.12 170 GLU B C 1
ATOM 3463 O O . GLU B 1 170 ? 5.992 -2.432 -20.781 1 95.12 170 GLU B O 1
ATOM 3468 N N . VAL B 1 171 ? 5.297 -2.383 -18.703 1 97.06 171 VAL B N 1
ATOM 3469 C CA . VAL B 1 171 ? 5.156 -3.834 -18.609 1 97.06 171 VAL B CA 1
ATOM 3470 C C . VAL B 1 171 ? 3.967 -4.293 -19.453 1 97.06 171 VAL B C 1
ATOM 3472 O O . VAL B 1 171 ? 3.975 -5.398 -20 1 97.06 171 VAL B O 1
ATOM 3475 N N . ALA B 1 172 ? 2.967 -3.439 -19.547 1 97.81 172 ALA B N 1
ATOM 3476 C CA . ALA B 1 172 ? 1.8 -3.777 -20.359 1 97.81 172 ALA B CA 1
ATOM 3477 C C . ALA B 1 172 ? 2.207 -4.129 -21.797 1 97.81 172 ALA B C 1
ATOM 3479 O O . ALA B 1 172 ? 1.591 -4.988 -22.422 1 97.81 172 ALA B O 1
ATOM 3480 N N . LYS B 1 173 ? 3.268 -3.502 -22.266 1 97 173 LYS B N 1
ATOM 3481 C CA . LYS B 1 173 ? 3.742 -3.717 -23.625 1 97 173 LYS B CA 1
ATOM 3482 C C . LYS B 1 173 ? 4.43 -5.07 -23.766 1 97 173 LYS B C 1
ATOM 3484 O O . LYS B 1 173 ? 4.652 -5.551 -24.875 1 97 173 LYS B O 1
ATOM 3489 N N . GLN B 1 174 ? 4.711 -5.699 -22.703 1 96.81 174 GLN B N 1
ATOM 3490 C CA . GLN B 1 174 ? 5.492 -6.934 -22.719 1 96.81 174 GLN B CA 1
ATOM 3491 C C . GLN B 1 174 ? 4.605 -8.148 -22.453 1 96.81 174 GLN B C 1
ATOM 3493 O O . GLN B 1 174 ? 5.09 -9.281 -22.406 1 96.81 174 GLN B O 1
ATOM 3498 N N . ILE B 1 175 ? 3.338 -7.988 -22.25 1 97.81 175 ILE B N 1
ATOM 3499 C CA . ILE B 1 175 ? 2.402 -9.062 -21.938 1 97.81 175 ILE B CA 1
ATOM 3500 C C . ILE B 1 175 ? 2.312 -10.039 -23.109 1 97.81 175 ILE B C 1
ATOM 3502 O O . ILE B 1 175 ? 2.303 -9.625 -24.266 1 97.81 175 ILE B O 1
ATOM 3506 N N . ARG B 1 176 ? 2.262 -11.289 -22.781 1 97.38 176 ARG B N 1
ATOM 3507 C CA . ARG B 1 176 ? 2.135 -12.359 -23.766 1 97.38 176 ARG B CA 1
ATOM 3508 C C . ARG B 1 176 ? 0.897 -13.211 -23.5 1 97.38 176 ARG B C 1
ATOM 3510 O O . ARG B 1 176 ? 0.278 -13.094 -22.438 1 97.38 176 ARG B O 1
ATOM 3517 N N . ARG B 1 177 ? 0.625 -14.141 -24.375 1 96.88 177 ARG B N 1
ATOM 3518 C CA . ARG B 1 177 ? -0.625 -14.891 -24.406 1 96.88 177 ARG B CA 1
ATOM 3519 C C . ARG B 1 177 ? -0.75 -15.781 -23.172 1 96.88 177 ARG B C 1
ATOM 3521 O O . ARG B 1 177 ? -1.854 -16 -22.656 1 96.88 177 ARG B O 1
ATOM 3528 N N . ASP B 1 178 ? 0.389 -16.234 -22.594 1 97.69 178 ASP B N 1
ATOM 3529 C CA . ASP B 1 178 ? 0.343 -17.188 -21.484 1 97.69 178 ASP B CA 1
ATOM 3530 C C . ASP B 1 178 ? 0.386 -16.469 -20.141 1 97.69 178 ASP B C 1
ATOM 3532 O O . ASP B 1 178 ? 0.397 -17.109 -19.094 1 97.69 178 ASP B O 1
ATOM 3536 N N . ASP B 1 179 ? 0.403 -15.109 -20.188 1 98.5 179 ASP B N 1
ATOM 3537 C CA . ASP B 1 179 ? 0.4 -14.312 -18.969 1 98.5 179 ASP B CA 1
ATOM 3538 C C . ASP B 1 179 ? -1.021 -14.117 -18.438 1 98.5 179 ASP B C 1
ATOM 3540 O O . ASP B 1 179 ? -1.992 -14.375 -19.156 1 98.5 179 ASP B O 1
ATOM 3544 N N . LEU B 1 180 ? -1.165 -13.836 -17.203 1 98.81 180 LEU B N 1
ATOM 3545 C CA . LEU B 1 180 ? -2.404 -13.391 -16.578 1 98.81 180 LEU B CA 1
ATOM 3546 C C . LEU B 1 180 ? -2.309 -11.93 -16.156 1 98.81 180 LEU B C 1
ATOM 3548 O O . LEU B 1 180 ? -1.34 -11.531 -15.5 1 98.81 180 LEU B O 1
ATOM 3552 N N . CYS B 1 181 ? -3.238 -11.164 -16.594 1 98.75 181 CYS B N 1
ATOM 3553 C CA . CYS B 1 181 ? -3.355 -9.773 -16.172 1 98.75 181 CYS B CA 1
ATOM 3554 C C . CYS B 1 181 ? -4.574 -9.57 -15.281 1 98.75 181 CYS B C 1
ATOM 3556 O O . CYS B 1 181 ? -5.699 -9.891 -15.672 1 98.75 181 CYS B O 1
ATOM 3558 N N . ILE B 1 182 ? -4.352 -9.078 -14.094 1 98.81 182 ILE B N 1
ATOM 3559 C CA . ILE B 1 182 ? -5.426 -8.773 -13.156 1 98.81 182 ILE B CA 1
ATOM 3560 C C . ILE B 1 182 ? -5.551 -7.262 -12.992 1 98.81 182 ILE B C 1
ATOM 3562 O O . ILE B 1 182 ? -4.617 -6.602 -12.531 1 98.81 182 ILE B O 1
ATOM 3566 N N . PHE B 1 183 ? -6.668 -6.73 -13.367 1 98.31 183 PHE B N 1
ATOM 3567 C CA . PHE B 1 183 ? -6.969 -5.312 -13.219 1 98.31 183 PHE B CA 1
ATOM 3568 C C . PHE B 1 183 ? -7.836 -5.066 -11.984 1 98.31 183 PHE B C 1
ATOM 3570 O O . PHE B 1 183 ? -8.938 -5.613 -11.875 1 98.31 183 PHE B O 1
ATOM 3577 N N . LEU B 1 184 ? -7.332 -4.293 -11.039 1 98.12 184 LEU B N 1
ATOM 3578 C CA . LEU B 1 184 ? -8.109 -3.852 -9.883 1 98.12 184 LEU B CA 1
ATOM 3579 C C . LEU B 1 184 ? -8.57 -2.408 -10.055 1 98.12 184 LEU B C 1
ATOM 3581 O O . LEU B 1 184 ? -7.801 -1.474 -9.82 1 98.12 184 LEU B O 1
ATOM 3585 N N . SER B 1 185 ? -9.773 -2.223 -10.406 1 95.75 185 SER B N 1
ATOM 3586 C CA . SER B 1 185 ? -10.328 -0.895 -10.648 1 95.75 185 SER B CA 1
ATOM 3587 C C . SER B 1 185 ? -11.758 -0.791 -10.141 1 95.75 185 SER B C 1
ATOM 3589 O O . SER B 1 185 ? -12.688 -1.263 -10.797 1 95.75 185 SER B O 1
ATOM 3591 N N . LEU B 1 186 ? -11.977 -0.079 -9.039 1 94.69 186 LEU B N 1
ATOM 3592 C CA . LEU B 1 186 ? -13.273 -0.043 -8.367 1 94.69 186 LEU B CA 1
ATOM 3593 C C . LEU B 1 186 ? -14.273 0.788 -9.172 1 94.69 186 LEU B C 1
ATOM 3595 O O . LEU B 1 186 ? -15.453 0.444 -9.242 1 94.69 186 LEU B O 1
ATOM 3599 N N . GLU B 1 187 ? -13.734 1.845 -9.789 1 89.62 187 GLU B N 1
ATOM 3600 C CA . GLU B 1 187 ? -14.633 2.781 -10.461 1 89.62 187 GLU B CA 1
ATOM 3601 C C . GLU B 1 187 ? -14.32 2.881 -11.945 1 89.62 187 GLU B C 1
ATOM 3603 O O . GLU B 1 187 ? -14.922 3.686 -12.664 1 89.62 187 GLU B O 1
ATOM 3608 N N . GLY B 1 188 ? -13.312 2.188 -12.406 1 90.31 188 GLY B N 1
ATOM 3609 C CA . GLY B 1 188 ? -13.031 2.131 -13.836 1 90.31 188 GLY B CA 1
ATOM 3610 C C . GLY B 1 188 ? -12 3.15 -14.281 1 90.31 188 GLY B C 1
ATOM 3611 O O . GLY B 1 188 ? -11.633 3.201 -15.453 1 90.31 188 GLY B O 1
ATOM 3612 N N . THR B 1 189 ? -11.445 3.902 -13.375 1 87.69 189 THR B N 1
ATOM 3613 C CA . THR B 1 189 ? -10.508 4.973 -13.711 1 87.69 189 THR B CA 1
ATOM 3614 C C . THR B 1 189 ? -9.273 4.41 -14.398 1 87.69 189 THR B C 1
ATOM 3616 O O . THR B 1 189 ? -8.789 4.973 -15.391 1 87.69 189 THR B O 1
ATOM 3619 N N . LEU B 1 190 ? -8.773 3.344 -13.969 1 91.94 190 LEU B N 1
ATOM 3620 C CA . LEU B 1 190 ? -7.59 2.725 -14.547 1 91.94 190 LEU B CA 1
ATOM 3621 C C . LEU B 1 190 ? -7.848 2.301 -15.992 1 91.94 190 LEU B C 1
ATOM 3623 O O . LEU B 1 190 ? -6.949 2.371 -16.828 1 91.94 190 LEU B O 1
ATOM 3627 N N . LEU B 1 191 ? -9.016 1.909 -16.312 1 93.5 191 LEU B N 1
ATOM 3628 C CA . LEU B 1 191 ? -9.352 1.375 -17.625 1 93.5 191 LEU B CA 1
ATOM 3629 C C . LEU B 1 191 ? -9.258 2.463 -18.703 1 93.5 191 LEU B C 1
ATOM 3631 O O . LEU B 1 191 ? -9.141 2.162 -19.891 1 93.5 191 LEU B O 1
ATOM 3635 N N . MET B 1 192 ? -9.258 3.693 -18.234 1 90.75 192 MET B N 1
ATOM 3636 C CA . MET B 1 192 ? -9.156 4.828 -19.141 1 90.75 192 MET B CA 1
ATOM 3637 C C . MET B 1 192 ? -7.711 5.062 -19.562 1 90.75 192 MET B C 1
ATOM 3639 O O . MET B 1 192 ? -7.441 5.812 -20.5 1 90.75 192 MET B O 1
ATOM 3643 N N . GLU B 1 193 ? -6.832 4.445 -18.859 1 92 193 GLU B N 1
ATOM 3644 C CA . GLU B 1 193 ? -5.434 4.496 -19.281 1 92 193 GLU B CA 1
ATOM 3645 C C . GLU B 1 193 ? -5.164 3.539 -20.438 1 92 193 GLU B C 1
ATOM 3647 O O . GLU B 1 193 ? -4.707 2.414 -20.219 1 92 193 GLU B O 1
ATOM 3652 N N . LYS B 1 194 ? -5.309 4.023 -21.578 1 94.56 194 LYS B N 1
ATOM 3653 C CA . LYS B 1 194 ? -5.277 3.197 -22.781 1 94.56 194 LYS B CA 1
ATOM 3654 C C . LYS B 1 194 ? -3.896 2.578 -22.984 1 94.56 194 LYS B C 1
ATOM 3656 O O . LYS B 1 194 ? -3.781 1.474 -23.531 1 94.56 194 LYS B O 1
ATOM 3661 N N . ALA B 1 195 ? -2.879 3.264 -22.562 1 95.38 195 ALA B N 1
ATOM 3662 C CA . ALA B 1 195 ? -1.512 2.771 -22.703 1 95.38 195 ALA B CA 1
ATOM 3663 C C . ALA B 1 195 ? -1.299 1.502 -21.891 1 95.38 195 ALA B C 1
ATOM 3665 O O . ALA B 1 195 ? -0.318 0.781 -22.094 1 95.38 195 ALA B O 1
ATOM 3666 N N . ILE B 1 196 ? -2.209 1.165 -20.984 1 96.81 196 ILE B N 1
ATOM 3667 C CA . ILE B 1 196 ? -2.141 -0.061 -20.188 1 96.81 196 ILE B CA 1
ATOM 3668 C C . ILE B 1 196 ? -3.178 -1.06 -20.703 1 96.81 196 ILE B C 1
ATOM 3670 O O . ILE B 1 196 ? -2.844 -2.205 -21.016 1 96.81 196 ILE B O 1
ATOM 3674 N N . THR B 1 197 ? -4.398 -0.601 -20.875 1 96.12 197 THR B N 1
ATOM 3675 C CA . THR B 1 197 ? -5.527 -1.492 -21.125 1 96.12 197 THR B CA 1
ATOM 3676 C C . THR B 1 197 ? -5.461 -2.072 -22.531 1 96.12 197 THR B C 1
ATOM 3678 O O . THR B 1 197 ? -5.699 -3.268 -22.734 1 96.12 197 THR B O 1
ATOM 3681 N N . ILE B 1 198 ? -5.105 -1.32 -23.5 1 96.19 198 ILE B N 1
ATOM 3682 C CA . ILE B 1 198 ? -5.133 -1.764 -24.891 1 96.19 198 ILE B CA 1
ATOM 3683 C C . ILE B 1 198 ? -4.082 -2.848 -25.109 1 96.19 198 ILE B C 1
ATOM 3685 O O . ILE B 1 198 ? -4.391 -3.934 -25.609 1 96.19 198 ILE B O 1
ATOM 3689 N N . PRO B 1 199 ? -2.811 -2.605 -24.719 1 97.44 199 PRO B N 1
ATOM 3690 C CA . PRO B 1 199 ? -1.825 -3.672 -24.906 1 97.44 199 PRO B CA 1
ATOM 3691 C C . PRO B 1 199 ? -2.207 -4.961 -24.188 1 97.44 199 PRO B C 1
ATOM 3693 O O . PRO B 1 199 ? -1.966 -6.055 -24.703 1 97.44 199 PRO B O 1
ATOM 3696 N N . ALA B 1 200 ? -2.779 -4.855 -23.031 1 96.06 200 ALA B N 1
ATOM 3697 C CA . ALA B 1 200 ? -3.182 -6.043 -22.297 1 96.06 200 ALA B CA 1
ATOM 3698 C C . ALA B 1 200 ? -4.262 -6.82 -23.047 1 96.06 200 ALA B C 1
ATOM 3700 O O . ALA B 1 200 ? -4.172 -8.039 -23.188 1 96.06 200 ALA B O 1
ATOM 3701 N N . ILE B 1 201 ? -5.23 -6.09 -23.562 1 93.62 201 ILE B N 1
ATOM 3702 C CA . ILE B 1 201 ? -6.359 -6.707 -24.25 1 93.62 201 ILE B CA 1
ATOM 3703 C C . ILE B 1 201 ? -5.887 -7.336 -25.547 1 93.62 201 ILE B C 1
ATOM 3705 O O . ILE B 1 201 ? -6.254 -8.469 -25.875 1 93.62 201 ILE B O 1
ATOM 3709 N N . ILE B 1 202 ? -5.031 -6.688 -26.266 1 95.25 202 ILE B N 1
ATOM 3710 C CA . ILE B 1 202 ? -4.641 -7.152 -27.594 1 95.25 202 ILE B CA 1
ATOM 3711 C C . ILE B 1 202 ? -3.635 -8.297 -27.469 1 95.25 202 ILE B C 1
ATOM 3713 O O . ILE B 1 202 ? -3.396 -9.031 -28.422 1 95.25 202 ILE B O 1
ATOM 3717 N N . SER B 1 203 ? -2.947 -8.469 -26.344 1 95.56 203 SER B N 1
ATOM 3718 C CA . SER B 1 203 ? -1.967 -9.523 -26.094 1 95.56 203 SER B CA 1
ATOM 3719 C C . SER B 1 203 ? -2.621 -10.898 -26.109 1 95.56 203 SER B C 1
ATOM 3721 O O . SER B 1 203 ? -1.937 -11.914 -26.203 1 95.56 203 SER B O 1
ATOM 3723 N N . LEU B 1 204 ? -3.873 -11.023 -25.891 1 92.19 204 LEU B N 1
ATOM 3724 C CA . LEU B 1 204 ? -4.672 -12.242 -25.828 1 92.19 204 LEU B CA 1
ATOM 3725 C C . LEU B 1 204 ? -4.383 -13.016 -24.547 1 92.19 204 LEU B C 1
ATOM 3727 O O . LEU B 1 204 ? -4.699 -14.203 -24.453 1 92.19 204 LEU B O 1
ATOM 3731 N N . ALA B 1 205 ? -3.656 -12.383 -23.641 1 97.62 205 ALA B N 1
ATOM 3732 C CA . ALA B 1 205 ? -3.549 -12.945 -22.297 1 97.62 205 ALA B CA 1
ATOM 3733 C C . ALA B 1 205 ? -4.914 -13 -21.625 1 97.62 205 ALA B C 1
ATOM 3735 O O . ALA B 1 205 ? -5.867 -12.367 -22.078 1 97.62 205 ALA B O 1
ATOM 3736 N N . LYS B 1 206 ? -5 -13.82 -20.625 1 98.31 206 LYS B N 1
ATOM 3737 C CA . LYS B 1 206 ? -6.191 -13.75 -19.781 1 98.31 206 LYS B CA 1
ATOM 3738 C C . LYS B 1 206 ? -6.219 -12.453 -18.984 1 98.31 206 LYS B C 1
ATOM 3740 O O . LYS B 1 206 ? -5.309 -12.18 -18.203 1 98.31 206 LYS B O 1
ATOM 3745 N N . ASN B 1 207 ? -7.195 -11.664 -19.234 1 98.19 207 ASN B N 1
ATOM 3746 C CA . ASN B 1 207 ? -7.414 -10.414 -18.531 1 98.19 207 ASN B CA 1
ATOM 3747 C C . ASN B 1 207 ? -8.625 -10.492 -17.609 1 98.19 207 ASN B C 1
ATOM 3749 O O . ASN B 1 207 ? -9.758 -10.656 -18.078 1 98.19 207 ASN B O 1
ATOM 3753 N N . VAL B 1 208 ? -8.383 -10.336 -16.312 1 98.31 208 VAL B N 1
ATOM 3754 C CA . VAL B 1 208 ? -9.469 -10.375 -15.344 1 98.31 208 VAL B CA 1
ATOM 3755 C C . VAL B 1 208 ? -9.648 -8.992 -14.719 1 98.31 208 VAL B C 1
ATOM 3757 O O . VAL B 1 208 ? -8.695 -8.398 -14.219 1 98.31 208 VAL B O 1
ATOM 3760 N N . LEU B 1 209 ? -10.844 -8.469 -14.781 1 97.56 209 LEU B N 1
ATOM 3761 C CA . LEU B 1 209 ? -11.18 -7.191 -14.164 1 97.56 209 LEU B CA 1
ATOM 3762 C C . LEU B 1 209 ? -11.945 -7.398 -12.867 1 97.56 209 LEU B C 1
ATOM 3764 O O . LEU B 1 209 ? -12.969 -8.086 -12.852 1 97.56 209 LEU B O 1
ATOM 3768 N N . ILE B 1 210 ? -11.453 -6.91 -11.797 1 97.19 210 ILE B N 1
ATOM 3769 C CA . ILE B 1 210 ? -12.141 -6.859 -10.508 1 97.19 210 ILE B CA 1
ATOM 3770 C C . ILE B 1 210 ? -12.641 -5.438 -10.25 1 97.19 210 ILE B C 1
ATOM 3772 O O . ILE B 1 210 ? -11.852 -4.492 -10.203 1 97.19 210 ILE B O 1
ATOM 3776 N N . THR B 1 211 ? -13.984 -5.297 -10.102 1 95.62 211 THR B N 1
ATOM 3777 C CA . THR B 1 211 ? -14.57 -3.959 -10.086 1 95.62 211 THR B CA 1
ATOM 3778 C C . THR B 1 211 ? -15.891 -3.955 -9.328 1 95.62 211 THR B C 1
ATOM 3780 O O . THR B 1 211 ? -16.469 -5.016 -9.07 1 95.62 211 THR B O 1
ATOM 3783 N N . GLN B 1 212 ? -16.281 -2.734 -8.852 1 93.06 212 GLN B N 1
ATOM 3784 C CA . GLN B 1 212 ? -17.641 -2.588 -8.32 1 93.06 212 GLN B CA 1
ATOM 3785 C C . GLN B 1 212 ? -18.625 -2.229 -9.43 1 93.06 212 GLN B C 1
ATOM 3787 O O . GLN B 1 212 ? -19.844 -2.303 -9.234 1 93.06 212 GLN B O 1
ATOM 3792 N N . ASN B 1 213 ? -18.078 -1.769 -10.484 1 90.75 213 ASN B N 1
ATOM 3793 C CA . ASN B 1 213 ? -18.891 -1.362 -11.625 1 90.75 213 ASN B CA 1
ATOM 3794 C C . ASN B 1 213 ? -18.734 -2.314 -12.805 1 90.75 213 ASN B C 1
ATOM 3796 O O . ASN B 1 213 ? -17.969 -2.033 -13.727 1 90.75 213 ASN B O 1
ATOM 3800 N N . VAL B 1 214 ? -19.594 -3.264 -12.891 1 89.25 214 VAL B N 1
ATOM 3801 C CA . VAL B 1 214 ? -19.422 -4.324 -13.875 1 89.25 214 VAL B CA 1
ATOM 3802 C C . VAL B 1 214 ? -19.906 -3.838 -15.242 1 89.25 214 VAL B C 1
ATOM 3804 O O . VAL B 1 214 ? -19.641 -4.469 -16.266 1 89.25 214 VAL B O 1
ATOM 3807 N N . HIS B 1 215 ? -20.547 -2.678 -15.273 1 87.69 215 HIS B N 1
ATOM 3808 C CA . HIS B 1 215 ? -21.109 -2.188 -16.531 1 87.69 215 HIS B CA 1
ATOM 3809 C C . HIS B 1 215 ? -20.203 -1.145 -17.172 1 87.69 215 HIS B C 1
ATOM 3811 O O . HIS B 1 215 ? -20.594 -0.462 -18.109 1 87.69 215 HIS B O 1
ATOM 3817 N N . ILE B 1 216 ? -19.094 -1.087 -16.719 1 84.69 216 ILE B N 1
ATOM 3818 C CA . ILE B 1 216 ? -18.156 -0.113 -17.266 1 84.69 216 ILE B CA 1
ATOM 3819 C C . ILE B 1 216 ? -17.875 -0.428 -18.734 1 84.69 216 ILE B C 1
ATOM 3821 O O . ILE B 1 216 ? -17.891 -1.594 -19.141 1 84.69 216 ILE B O 1
ATOM 3825 N N . LYS B 1 217 ? -17.609 0.642 -19.484 1 80.25 217 LYS B N 1
ATOM 3826 C CA . LYS B 1 217 ? -17.297 0.491 -20.891 1 80.25 217 LYS B CA 1
ATOM 3827 C C . LYS B 1 217 ? -16.078 -0.408 -21.078 1 80.25 217 LYS B C 1
ATOM 3829 O O . LYS B 1 217 ? -15.125 -0.358 -20.297 1 80.25 217 LYS B O 1
ATOM 3834 N N . PHE B 1 218 ? -16 -1.371 -21.969 1 81.44 218 PHE B N 1
ATOM 3835 C CA . PHE B 1 218 ? -14.859 -2.193 -22.359 1 81.44 218 PHE B CA 1
ATOM 3836 C C . PHE B 1 218 ? -14.781 -3.451 -21.5 1 81.44 218 PHE B C 1
ATOM 3838 O O . PHE B 1 218 ? -13.93 -4.309 -21.734 1 81.44 218 PHE B O 1
ATOM 3845 N N . SER B 1 219 ? -15.703 -3.486 -20.516 1 87.81 219 SER B N 1
ATOM 3846 C CA . SER B 1 219 ? -15.656 -4.664 -19.656 1 87.81 219 SER B CA 1
ATOM 3847 C C . SER B 1 219 ? -15.82 -5.945 -20.469 1 87.81 219 SER B C 1
ATOM 3849 O O . SER B 1 219 ? -15.297 -6.996 -20.078 1 87.81 219 SER B O 1
ATOM 3851 N N . GLU B 1 220 ? -16.469 -5.863 -21.609 1 90.81 220 GLU B N 1
ATOM 3852 C CA . GLU B 1 220 ? -16.734 -7.031 -22.438 1 90.81 220 GLU B CA 1
ATOM 3853 C C . GLU B 1 220 ? -15.461 -7.574 -23.078 1 90.81 220 GLU B C 1
ATOM 3855 O O . GLU B 1 220 ? -15.43 -8.711 -23.547 1 90.81 220 GLU B O 1
ATOM 3860 N N . GLN B 1 221 ? -14.438 -6.824 -23.078 1 93.62 221 GLN B N 1
ATOM 3861 C CA . GLN B 1 221 ? -13.188 -7.246 -23.703 1 93.62 221 GLN B CA 1
ATOM 3862 C C . GLN B 1 221 ? -12.344 -8.07 -22.734 1 93.62 221 GLN B C 1
ATOM 3864 O O . GLN B 1 221 ? -11.352 -8.688 -23.141 1 93.62 221 GLN B O 1
ATOM 3869 N N . PHE B 1 222 ? -12.719 -8.117 -21.5 1 96.19 222 PHE B N 1
ATOM 3870 C CA . PHE B 1 222 ? -11.977 -8.875 -20.5 1 96.19 222 PHE B CA 1
ATOM 3871 C C . PHE B 1 222 ? -12.391 -10.344 -20.516 1 96.19 222 PHE B C 1
ATOM 3873 O O . PHE B 1 222 ? -13.539 -10.672 -20.812 1 96.19 222 PHE B O 1
ATOM 3880 N N . THR B 1 223 ? -11.438 -11.188 -20.219 1 97.19 223 THR B N 1
ATOM 3881 C CA . THR B 1 223 ? -11.711 -12.617 -20.125 1 97.19 223 THR B CA 1
ATOM 3882 C C . THR B 1 223 ? -12.766 -12.898 -19.047 1 97.19 223 THR B C 1
ATOM 3884 O O . THR B 1 223 ? -13.609 -13.773 -19.219 1 97.19 223 THR B O 1
ATOM 3887 N N . GLN B 1 224 ? -12.664 -12.203 -17.969 1 96.44 224 GLN B N 1
ATOM 3888 C CA . GLN B 1 224 ? -13.578 -12.32 -16.844 1 96.44 224 GLN B CA 1
ATOM 3889 C C . GLN B 1 224 ? -13.703 -10.992 -16.109 1 96.44 224 GLN B C 1
ATOM 3891 O O . GLN B 1 224 ? -12.719 -10.273 -15.922 1 96.44 224 GLN B O 1
ATOM 3896 N N . VAL B 1 225 ? -14.953 -10.664 -15.82 1 96.06 225 VAL B N 1
ATOM 3897 C CA . VAL B 1 225 ? -15.227 -9.523 -14.953 1 96.06 225 VAL B CA 1
ATOM 3898 C C . VAL B 1 225 ? -15.805 -10.016 -13.633 1 96.06 225 VAL B C 1
ATOM 3900 O O . VAL B 1 225 ? -16.828 -10.711 -13.609 1 96.06 225 VAL B O 1
ATOM 3903 N N . ILE B 1 226 ? -15.102 -9.711 -12.586 1 96 226 ILE B N 1
ATOM 3904 C CA . ILE B 1 226 ? -15.562 -10.086 -11.25 1 96 226 ILE B CA 1
ATOM 3905 C C . ILE B 1 226 ? -16.109 -8.852 -10.531 1 96 226 ILE B C 1
ATOM 3907 O O . ILE B 1 226 ? -15.367 -7.922 -10.227 1 96 226 ILE B O 1
ATOM 3911 N N . GLY B 1 227 ? -17.391 -8.898 -10.234 1 94.31 227 GLY B N 1
ATOM 3912 C CA . GLY B 1 227 ? -18.062 -7.816 -9.523 1 94.31 227 GLY B CA 1
ATOM 3913 C C . GLY B 1 227 ? -17.984 -7.949 -8.016 1 94.31 227 GLY B C 1
ATOM 3914 O O . GLY B 1 227 ? -18.219 -9.031 -7.473 1 94.31 227 GLY B O 1
ATOM 3915 N N . LEU B 1 228 ? -17.625 -6.867 -7.344 1 94.44 228 LEU B N 1
ATOM 3916 C CA . LEU B 1 228 ? -17.516 -6.852 -5.891 1 94.44 228 LEU B CA 1
ATOM 3917 C C . LEU B 1 228 ? -18.844 -6.434 -5.254 1 94.44 228 LEU B C 1
ATOM 3919 O O . LEU B 1 228 ? -18.875 -5.5 -4.449 1 94.44 228 LEU B O 1
ATOM 3923 N N . GLY B 1 229 ? -19.922 -7.117 -5.617 1 88.62 229 GLY B N 1
ATOM 3924 C CA . GLY B 1 229 ? -21.234 -6.801 -5.07 1 88.62 229 GLY B CA 1
ATOM 3925 C C . GLY B 1 229 ? -21.859 -5.566 -5.695 1 88.62 229 GLY B C 1
ATOM 3926 O O . GLY B 1 229 ? -21.75 -5.355 -6.906 1 88.62 229 GLY B O 1
ATOM 3927 N N . GLY B 1 230 ? -22.594 -4.793 -4.859 1 83.75 230 GLY B N 1
ATOM 3928 C CA . GLY B 1 230 ? -23.25 -3.6 -5.371 1 83.75 230 GLY B CA 1
ATOM 3929 C C . GLY B 1 230 ? -22.281 -2.469 -5.66 1 83.75 230 GLY B C 1
ATOM 3930 O O . GLY B 1 230 ? -21.125 -2.506 -5.223 1 83.75 230 GLY B O 1
ATOM 3931 N N . HIS B 1 231 ? -22.75 -1.628 -6.523 1 83.75 231 HIS B N 1
ATOM 3932 C CA . HIS B 1 231 ? -21.969 -0.432 -6.805 1 83.75 231 HIS B CA 1
ATOM 3933 C C . HIS B 1 231 ? -22.109 0.599 -5.691 1 83.75 231 HIS B C 1
ATOM 3935 O O . HIS B 1 231 ? -22.984 1.467 -5.754 1 83.75 231 HIS B O 1
ATOM 3941 N N . ASP B 1 232 ? -21.25 0.435 -4.691 1 82.75 232 ASP B N 1
ATOM 3942 C CA . ASP B 1 232 ? -21.234 1.342 -3.549 1 82.75 232 ASP B CA 1
ATOM 3943 C C . ASP B 1 232 ? -20.234 2.473 -3.762 1 82.75 232 ASP B C 1
ATOM 3945 O O . ASP B 1 232 ? -19.719 2.648 -4.863 1 82.75 232 ASP B O 1
ATOM 3949 N N . SER B 1 233 ? -20.094 3.33 -2.748 1 83.81 233 SER B N 1
ATOM 3950 C CA . SER B 1 233 ? -19.062 4.359 -2.814 1 83.81 233 SER B CA 1
ATOM 3951 C C . SER B 1 233 ? -17.672 3.748 -2.818 1 83.81 233 SER B C 1
ATOM 3953 O O . SER B 1 233 ? -17.484 2.615 -2.369 1 83.81 233 SER B O 1
ATOM 3955 N N . GLU B 1 234 ? -16.75 4.461 -3.369 1 78.19 234 GLU B N 1
ATOM 3956 C CA . GLU B 1 234 ? -15.359 4.02 -3.387 1 78.19 234 GLU B CA 1
ATOM 3957 C C . GLU B 1 234 ? -14.844 3.777 -1.974 1 78.19 234 GLU B C 1
ATOM 3959 O O . GLU B 1 234 ? -14.016 2.887 -1.755 1 78.19 234 GLU B O 1
ATOM 3964 N N . SER B 1 235 ? -15.398 4.523 -1.086 1 87 235 SER B N 1
ATOM 3965 C CA . SER B 1 235 ? -14.992 4.398 0.308 1 87 235 SER B CA 1
ATOM 3966 C C . SER B 1 235 ? -15.367 3.037 0.877 1 87 235 SER B C 1
ATOM 3968 O O . SER B 1 235 ? -14.68 2.504 1.746 1 87 235 SER B O 1
ATOM 3970 N N . ILE B 1 236 ? -16.375 2.5 0.387 1 93.25 236 ILE B N 1
ATOM 3971 C CA . ILE B 1 236 ? -16.812 1.185 0.846 1 93.25 236 ILE B CA 1
ATOM 3972 C C . ILE B 1 236 ? -16.172 0.101 -0.02 1 93.25 236 ILE B C 1
ATOM 3974 O O . ILE B 1 236 ? -15.844 -0.982 0.471 1 93.25 236 ILE B O 1
ATOM 3978 N N . GLY B 1 237 ? -15.945 0.433 -1.307 1 95.88 237 GLY B N 1
ATOM 3979 C CA . GLY B 1 237 ? -15.414 -0.513 -2.273 1 95.88 237 GLY B CA 1
ATOM 3980 C C . GLY B 1 237 ? -14.062 -1.08 -1.869 1 95.88 237 GLY B C 1
ATOM 3981 O O . GLY B 1 237 ? -13.758 -2.234 -2.17 1 95.88 237 GLY B O 1
ATOM 3982 N N . LYS B 1 238 ? -13.25 -0.272 -1.208 1 97 238 LYS B N 1
ATOM 3983 C CA . LYS B 1 238 ? -11.922 -0.745 -0.833 1 97 238 LYS B CA 1
ATOM 3984 C C . LYS B 1 238 ? -12.008 -1.868 0.196 1 97 238 LYS B C 1
ATOM 3986 O O . LYS B 1 238 ? -11.156 -2.758 0.225 1 97 238 LYS B O 1
ATOM 3991 N N . TYR B 1 239 ? -13.047 -1.857 1.051 1 97.25 239 TYR B N 1
ATOM 3992 C CA . TYR B 1 239 ? -13.234 -2.955 1.991 1 97.25 239 TYR B CA 1
ATOM 3993 C C . TYR B 1 239 ? -13.633 -4.234 1.264 1 97.25 239 TYR B C 1
ATOM 3995 O O . TYR B 1 239 ? -13.188 -5.324 1.623 1 97.25 239 TYR B O 1
ATOM 4003 N N . LYS B 1 240 ? -14.492 -4.043 0.265 1 96.38 240 LYS B N 1
ATOM 4004 C CA . LYS B 1 240 ? -14.906 -5.195 -0.529 1 96.38 240 LYS B CA 1
ATOM 4005 C C . LYS B 1 240 ? -13.719 -5.801 -1.274 1 96.38 240 LYS B C 1
ATOM 4007 O O . LYS B 1 240 ? -13.586 -7.023 -1.353 1 96.38 240 LYS B O 1
ATOM 4012 N N . LEU B 1 241 ? -12.914 -4.938 -1.815 1 97.75 241 LEU B N 1
ATOM 4013 C CA . LEU B 1 241 ? -11.727 -5.418 -2.52 1 97.75 241 LEU B CA 1
ATOM 4014 C C . LEU B 1 241 ? -10.789 -6.156 -1.567 1 97.75 241 LEU B C 1
ATOM 4016 O O . LEU B 1 241 ? -10.281 -7.23 -1.898 1 97.75 241 LEU B O 1
ATOM 4020 N N . LEU B 1 242 ? -10.523 -5.566 -0.393 1 97.81 242 LEU B N 1
ATOM 4021 C CA . LEU B 1 242 ? -9.688 -6.215 0.61 1 97.81 242 LEU B CA 1
ATOM 4022 C C . LEU B 1 242 ? -10.266 -7.566 1.009 1 97.81 242 LEU B C 1
ATOM 4024 O O . LEU B 1 242 ? -9.539 -8.555 1.111 1 97.81 242 LEU B O 1
ATOM 4028 N N . PHE B 1 243 ? -11.555 -7.621 1.2 1 96.12 243 PHE B N 1
ATOM 4029 C CA . PHE B 1 243 ? -12.266 -8.844 1.545 1 96.12 243 PHE B CA 1
ATOM 4030 C C . PHE B 1 243 ? -12.117 -9.891 0.443 1 96.12 243 PHE B C 1
ATOM 4032 O O . PHE B 1 243 ? -11.852 -11.055 0.72 1 96.12 243 PHE B O 1
ATOM 4039 N N . PHE B 1 244 ? -12.305 -9.484 -0.751 1 96.44 244 PHE B N 1
ATOM 4040 C CA . PHE B 1 244 ? -12.141 -10.359 -1.901 1 96.44 244 PHE B CA 1
ATOM 4041 C C . PHE B 1 244 ? -10.734 -10.961 -1.923 1 96.44 244 PHE B C 1
ATOM 4043 O O . PHE B 1 244 ? -10.57 -12.164 -2.143 1 96.44 244 PHE B O 1
ATOM 4050 N N . ILE B 1 245 ? -9.711 -10.133 -1.706 1 96.88 245 ILE B N 1
ATOM 4051 C CA . ILE B 1 245 ? -8.312 -10.57 -1.705 1 96.88 245 ILE B CA 1
ATOM 4052 C C . ILE B 1 245 ? -8.109 -11.633 -0.631 1 96.88 245 ILE B C 1
ATOM 4054 O O . ILE B 1 245 ? -7.465 -12.656 -0.879 1 96.88 245 ILE B O 1
ATOM 4058 N N . ASP B 1 246 ? -8.688 -11.414 0.531 1 94.62 246 ASP B N 1
ATOM 4059 C CA . ASP B 1 246 ? -8.57 -12.383 1.611 1 94.62 246 ASP B CA 1
ATOM 4060 C C . ASP B 1 246 ? -9.195 -13.727 1.211 1 94.62 246 ASP B C 1
ATOM 4062 O O . ASP B 1 246 ? -8.602 -14.781 1.446 1 94.62 246 ASP B O 1
ATOM 4066 N N . CYS B 1 247 ? -10.344 -13.648 0.667 1 93.69 247 CYS B N 1
ATOM 4067 C CA . CYS B 1 247 ? -11.031 -14.867 0.26 1 93.69 247 CYS B CA 1
ATOM 4068 C C . CYS B 1 247 ? -10.266 -15.586 -0.847 1 93.69 247 CYS B C 1
ATOM 4070 O O . CYS B 1 247 ? -10.141 -16.812 -0.831 1 93.69 247 CYS B O 1
ATOM 4072 N N . LEU B 1 248 ? -9.789 -14.82 -1.806 1 95.12 248 LEU B N 1
ATOM 4073 C CA . LEU B 1 248 ? -9 -15.375 -2.9 1 95.12 248 LEU B CA 1
ATOM 4074 C C . LEU B 1 248 ? -7.773 -16.109 -2.369 1 95.12 248 LEU B C 1
ATOM 4076 O O . LEU B 1 248 ? -7.5 -17.25 -2.781 1 95.12 248 LEU B O 1
ATOM 4080 N N . LEU B 1 249 ? -7.039 -15.492 -1.471 1 92.88 249 LEU B N 1
ATOM 4081 C CA . LEU B 1 249 ? -5.82 -16.078 -0.923 1 92.88 249 LEU B CA 1
ATOM 4082 C C . LEU B 1 249 ? -6.133 -17.359 -0.155 1 92.88 249 LEU B C 1
ATOM 4084 O O . LEU B 1 249 ? -5.406 -18.344 -0.274 1 92.88 249 LEU B O 1
ATOM 4088 N N . ASN B 1 250 ? -7.188 -17.234 0.651 1 91.19 250 ASN B N 1
ATOM 4089 C CA . ASN B 1 250 ? -7.582 -18.422 1.416 1 91.19 250 ASN B CA 1
ATOM 4090 C C . ASN B 1 250 ? -7.934 -19.594 0.503 1 91.19 250 ASN B C 1
ATOM 4092 O O . ASN B 1 250 ? -7.531 -20.719 0.759 1 91.19 250 ASN B O 1
ATOM 4096 N N . ARG B 1 251 ? -8.68 -19.297 -0.507 1 91.69 251 ARG B N 1
ATOM 4097 C CA . ARG B 1 251 ? -9.062 -20.344 -1.458 1 91.69 251 ARG B CA 1
ATOM 4098 C C . ARG B 1 251 ? -7.844 -20.906 -2.182 1 91.69 251 ARG B C 1
ATOM 4100 O O . ARG B 1 251 ? -7.719 -22.109 -2.359 1 91.69 251 ARG B O 1
ATOM 4107 N N . TYR B 1 252 ? -6.953 -20.047 -2.619 1 93.38 252 TYR B N 1
ATOM 4108 C CA . TYR B 1 252 ? -5.754 -20.484 -3.332 1 93.38 252 TYR B CA 1
ATOM 4109 C C . TYR B 1 252 ? -4.891 -21.375 -2.459 1 93.38 252 TYR B C 1
ATOM 4111 O O . TYR B 1 252 ? -4.398 -22.422 -2.918 1 93.38 252 TYR B O 1
ATOM 4119 N N . TYR B 1 253 ? -4.727 -20.984 -1.223 1 89.44 253 TYR B N 1
ATOM 4120 C CA . TYR B 1 253 ? -3.914 -21.766 -0.288 1 89.44 253 TYR B CA 1
ATOM 4121 C C . TYR B 1 253 ? -4.484 -23.156 -0.09 1 89.44 253 TYR B C 1
ATOM 4123 O O . TYR B 1 253 ? -3.748 -24.141 -0.118 1 89.44 253 TYR B O 1
ATOM 4131 N N . HIS B 1 254 ? -5.75 -23.234 0.091 1 89 254 HIS B N 1
ATOM 4132 C CA . HIS B 1 254 ? -6.383 -24.531 0.333 1 89 254 HIS B CA 1
ATOM 4133 C C . HIS B 1 254 ? -6.328 -25.406 -0.91 1 89 254 HIS B C 1
ATOM 4135 O O . HIS B 1 254 ? -6.094 -26.609 -0.81 1 89 254 HIS B O 1
ATOM 4141 N N . LYS B 1 255 ? -6.5 -24.797 -1.991 1 90.06 255 LYS B N 1
ATOM 4142 C CA . LYS B 1 255 ? -6.598 -25.562 -3.23 1 90.06 255 LYS B CA 1
ATOM 4143 C C . LYS B 1 255 ? -5.219 -26.031 -3.697 1 90.06 255 LYS B C 1
ATOM 4145 O O . LYS B 1 255 ? -5.062 -27.156 -4.152 1 90.06 255 LYS B O 1
ATOM 4150 N N . TYR B 1 256 ? -4.18 -25.234 -3.506 1 91.25 256 TYR B N 1
ATOM 4151 C CA . TYR B 1 256 ? -2.941 -25.516 -4.219 1 91.25 256 TYR B CA 1
ATOM 4152 C C . TYR B 1 256 ? -1.782 -25.703 -3.246 1 91.25 256 TYR B C 1
ATOM 4154 O O . TYR B 1 256 ? -0.721 -26.203 -3.625 1 91.25 256 TYR B O 1
ATOM 4162 N N . ILE B 1 257 ? -1.913 -25.281 -2.037 1 85.56 257 ILE B N 1
ATOM 4163 C CA . ILE B 1 257 ? -0.799 -25.391 -1.102 1 85.56 257 ILE B CA 1
ATOM 4164 C C . ILE B 1 257 ? -1.07 -26.516 -0.113 1 85.56 257 ILE B C 1
ATOM 4166 O O . ILE B 1 257 ? -0.209 -27.375 0.117 1 85.56 257 ILE B O 1
ATOM 4170 N N . VAL B 1 258 ? -2.197 -26.562 0.505 1 81.88 258 VAL B N 1
ATOM 4171 C CA . VAL B 1 258 ? -2.514 -27.562 1.524 1 81.88 258 VAL B CA 1
ATOM 4172 C C . VAL B 1 258 ? -2.893 -28.875 0.858 1 81.88 258 VAL B C 1
ATOM 4174 O O . VAL B 1 258 ? -2.434 -29.953 1.272 1 81.88 258 VAL B O 1
ATOM 4177 N N . ASN B 1 259 ? -3.771 -28.875 -0.074 1 72 259 ASN B N 1
ATOM 4178 C CA . ASN B 1 259 ? -4.293 -30.094 -0.67 1 72 259 ASN B CA 1
ATOM 4179 C C . ASN B 1 259 ? -3.334 -30.672 -1.709 1 72 259 ASN B C 1
ATOM 4181 O O . ASN B 1 259 ? -3.58 -31.75 -2.262 1 72 259 ASN B O 1
ATOM 4185 N N . ASN B 1 260 ? -2.17 -30.047 -1.993 1 60.88 260 ASN B N 1
ATOM 4186 C CA . ASN B 1 260 ? -1.207 -30.641 -2.908 1 60.88 260 ASN B CA 1
ATOM 4187 C C . ASN B 1 260 ? 0.003 -31.203 -2.162 1 60.88 260 ASN B C 1
ATOM 4189 O O . ASN B 1 260 ? 0.491 -30.578 -1.215 1 60.88 260 ASN B O 1
#

Secondary structure (DSSP, 8-state):
-HHHHHHHHHHHTT---S--HHHHHHHHHHHTGGG--TT--HHHHHHHHTS-HHHHHHHHHHTT-SSHHHHHHHHHHHHHHHHHHHHHHHHS----HHHHHHHHHHHHHHHTTSTHHHHHHHHHHHHHH-SSEEEEE-HHHHHHHHHHHHHHHTTT--EEE-SSHHHHHHHHTT--TT-EEEEE-SSSGGGG-HHHHHHHHHTT-EEEEEES-TT-TTGGGSSEEEE-SS---HHHHHHHHHHHHHHHHHHHIIIIII--/-HHHHHHHHHHHTT---S--HHHHHHHHHHHTGGG--TT--HHHHHHHHTS-HHHHHHHHHHTT-SSHHHHHHHHHHHHHHHHHHHHHHHHS----HHHHHHHHHHHHHHHTTSTHHHHHHHHHHHHHH-SSEEEEE-HHHHHHHHHHHHHHHTTT--EEE-SSHHHHHHHHTT--TT-EEEEE-SSSGGGG-HHHHHHHHHTT-EEEEEES-TT-TTGGGSSEEEE-SS---HHHHHHHHHHHHHHHHHHHIIIIII--

Solvent-accessible surface area (backbone atoms only — not comparable to full-atom values): 27481 Å² total; per-residue (Å²): 74,71,62,58,54,47,53,36,48,60,48,36,30,72,47,84,59,75,80,44,64,66,31,40,42,34,46,37,43,57,66,41,48,86,74,51,48,92,81,56,43,65,61,53,50,13,57,73,46,72,51,49,54,66,55,50,47,51,44,27,43,72,74,66,32,93,42,56,67,60,40,49,48,49,55,41,38,33,56,53,42,40,51,50,48,37,54,51,48,68,74,38,75,77,80,49,66,66,59,51,36,49,51,44,31,52,50,43,52,53,29,63,75,44,72,47,65,61,52,41,51,52,50,40,51,48,61,70,69,30,77,41,38,37,48,47,41,51,65,68,50,27,39,52,43,52,52,48,37,53,58,42,41,64,74,60,45,61,56,46,52,37,71,49,64,69,48,42,34,57,51,22,71,68,53,41,52,61,27,30,37,40,35,43,30,58,83,46,68,63,65,68,40,52,70,34,43,48,42,41,54,73,33,60,25,49,30,34,38,40,20,28,47,74,78,46,87,69,46,84,69,37,75,38,72,46,59,54,40,66,75,65,53,71,84,47,43,55,56,39,51,53,49,49,46,53,51,41,51,52,50,38,41,49,63,61,54,51,72,93,71,72,62,56,55,48,52,35,50,61,48,36,30,72,48,84,59,75,80,42,66,65,32,40,42,35,46,37,43,57,67,40,50,86,73,51,49,92,80,56,42,66,62,54,50,12,58,73,46,70,51,49,53,67,57,50,47,49,47,28,42,72,75,68,33,92,42,56,67,60,40,48,48,50,54,40,37,33,57,53,44,40,50,49,49,37,54,51,49,67,74,38,74,78,82,48,66,65,58,51,36,50,51,44,32,52,50,44,53,52,30,64,74,45,70,47,64,61,52,40,53,51,50,41,50,48,61,70,71,31,77,42,38,37,48,48,40,52,64,68,48,28,38,52,44,52,51,48,37,54,57,43,42,67,73,61,46,61,56,48,53,38,72,50,63,70,49,41,32,57,51,22,69,67,52,42,52,61,27,30,38,39,35,43,30,58,84,47,67,63,66,69,39,50,69,34,43,48,41,40,56,73,34,59,24,47,30,36,37,40,19,28,48,72,80,44,87,68,44,83,70,36,74,39,72,45,58,53,40,67,73,65,55,71,82,47,44,55,56,39,52,53,50,49,47,53,51,40,50,51,50,39,41,50,62,62,55,50,71,92